Protein AF-A0A7C8AKF5-F1 (afdb_monomer_lite)

Foldseek 3Di:
DDDDDDDDDDDDPPPPPPPDAVLNLLLFLVLLLLVLLVQLVDDHDPVVLVVNLQSLVLSLLVLLLQAQADKDKDFCQVLQVVLCPVVVVQEAEAEDGADIAIFRSSNLSSLVVLLQVQQCVPDVFGKYWYWDADPNWTKIKIATDPPAASDAFRDDASGDTHGQVNSQLSLCRGLVGWGWDDDDSIIMTTSDHDHDHDHHHPPSVLLSVLSVQLSVCVPPPSVSSSVSSVSSVVVSVVVFDAWDFDDLVVLLVVLCVVCVVLCVVLQEAEAEAEDPDDAGATFRSSLSSSLSNLLSVQLSQWAGRNWYKYWYWDADPVQQKIKIKIKTFYPFTDDGDCSSVSSNCCRQCVRQVKDWDWDDDGGMIIIIIIGHRPLLVVLCVLAPLCVLADSVLSVLSSCVSVVNDPDDNVVSLLVSQLRLLCVQFVVLLLDPLNLVVLVVFDLDCPPQDLADSVLLCVQSVCSVVSNHDSVCSQLNNVLSQLLRQQPDLSSCVSRQNNQQHSVLSSVLSNQSSDVVHVRSSNSNSSSSSSVPPPVVVVVVD

pLDDT: mean 88.38, std 13.84, range [26.94, 98.38]

Radius of gyration: 32.88 Å; chains: 1; bounding box: 74×55×98 Å

Sequence (541 aa):
MVRDLLAIGNGRLVSYTRAMEVTDLCEAVEPVLAYAREALQGDWDPGSLSSLGDALCACRDYLSLYGAPRYVQYDPRAVLTAALEGYADDVMVDAEPVRDCVGDVAQVCACLRLVIRTAMRGSGSGVIVEIFEEGEVPCVAMSGDGPAEIRGDVSLEGLPEVSPDELGARWTLATRGGRVDTAGSGLVFRLKGVRMAPLAVPGIEPLLGRVSEGCERLRSEPDKALVAIEAALDIVDGQSRGKEPGDLNVLWAEAAATSAKDLARKSIRLDSLCVSELPPIEMHRDQIGAFFKGIFRYATQVLPAGGAVTVLIGFDRSRYAVEIDAGLAGSVCAGAGPFCPASFRRCIIERHDGSLEVTTGPERVSIAARLPDKVGRRVDAWIPGFGRFSMRSQRVLRLLERGEGALPAEQLLGDVLEEELERWLLPRLSRAAAVNVAHELVCDAQGLSGGSPARSAKALGQIKRGKARKGIVKPPYAADILWAYRRDERCRKAIGAERLDREAVEALCGHLLAAPPRCVESLRLIARAIEGLETSAQDAG

Secondary structure (DSSP, 8-state):
---------SS-------PPPHHHHHHHHHHHHHHHHHHHHS---HHHHHHHHHHHHHHHHHHHTTSPP--EEE-HHHHHHHHHGGGTTTEEEEE-----EEE-HHHHHHHHHHHHHHHHHHHSS-EEEEEEEETTEEEEEEEESSS----S-B--TTS--B-HHHHHHHHHHHTTS-EEEEETTEEEEES---PPPPPP-TT-HHHHHHHHHHHHHTTT-HHHHHHHHHHHHHHHHHTSPPPEEE-HHHHHHHHHHHHHHHHHHTT-EEEEEE-S-PPPEEE-HHHHHHHHHHHHHHHHHHPPTT-EEEEEEEEETTTTEEEEEEEEE-SS-----SHHHHHHHIIIIIIT--EEEEEE-SSEEEEEEEEE-HHHHHHHHHSTTGGGS-HHHHHHHHHHHHT--SS-HHHHHHHHHHHHHHHHHHHHHTSHHHHHHHHH-----TT-TT--HHHHHHHHHHHTTT---GGGSSHHHHHHHHHHTTSSHHHHHHTT-TTS-HHHHHHHHHHHHSSS--HHHHHHHHHHHHTTTTHHHHTT-

Structure (mmCIF, N/CA/C/O backbone):
data_AF-A0A7C8AKF5-F1
#
_entry.id   AF-A0A7C8AKF5-F1
#
loop_
_atom_site.group_PDB
_atom_site.id
_atom_site.type_symbol
_atom_site.label_atom_id
_atom_site.label_alt_id
_atom_site.label_comp_id
_atom_site.label_asym_id
_atom_site.label_entity_id
_atom_site.label_seq_id
_atom_site.pdbx_PDB_ins_code
_atom_site.Cartn_x
_atom_site.Cartn_y
_atom_site.Cartn_z
_atom_site.occupancy
_atom_site.B_iso_or_equiv
_atom_site.auth_seq_id
_atom_site.auth_comp_id
_atom_site.auth_asym_id
_atom_site.auth_atom_id
_atom_site.pdbx_PDB_model_num
ATOM 1 N N . MET A 1 1 ? 11.987 -17.871 6.237 1.00 34.34 1 MET A N 1
ATOM 2 C CA . MET A 1 1 ? 11.066 -19.019 6.083 1.00 34.34 1 MET A CA 1
ATOM 3 C C . MET A 1 1 ? 11.748 -20.243 6.684 1.00 34.34 1 MET A C 1
ATOM 5 O O . MET A 1 1 ? 12.846 -20.552 6.248 1.00 34.34 1 MET A O 1
ATOM 9 N N . VAL A 1 2 ? 11.129 -20.881 7.684 1.00 32.25 2 VAL A N 1
ATOM 10 C CA . VAL A 1 2 ? 11.647 -21.982 8.536 1.00 32.25 2 VAL A CA 1
ATOM 11 C C . VAL A 1 2 ? 12.515 -21.557 9.732 1.00 32.25 2 VAL A C 1
ATOM 13 O O . VAL A 1 2 ? 13.741 -21.580 9.687 1.00 32.25 2 VAL A O 1
ATOM 16 N N . ARG A 1 3 ? 11.841 -21.253 10.842 1.00 26.94 3 ARG A N 1
ATOM 17 C CA . ARG A 1 3 ? 12.199 -21.682 12.203 1.00 26.94 3 ARG A CA 1
ATOM 18 C C . ARG A 1 3 ? 10.966 -21.442 13.063 1.00 26.94 3 ARG A C 1
ATOM 20 O O . ARG A 1 3 ? 10.705 -20.299 13.377 1.00 26.94 3 ARG A O 1
ATOM 27 N N . ASP A 1 4 ? 10.201 -22.504 13.292 1.00 31.06 4 ASP A N 1
ATOM 28 C CA . ASP A 1 4 ? 9.321 -22.697 14.452 1.00 31.06 4 ASP A CA 1
ATOM 29 C C . ASP A 1 4 ? 8.793 -24.133 14.385 1.00 31.06 4 ASP A C 1
ATOM 31 O O . ASP A 1 4 ? 7.780 -24.440 13.763 1.00 31.06 4 ASP A O 1
ATOM 35 N N . LEU A 1 5 ? 9.570 -25.050 14.958 1.00 33.31 5 LEU A N 1
ATOM 36 C CA . LEU A 1 5 ? 9.155 -26.414 15.260 1.00 33.31 5 LEU A CA 1
ATOM 37 C C . LEU A 1 5 ? 9.918 -26.868 16.509 1.00 33.31 5 LEU A C 1
ATOM 39 O O . LEU A 1 5 ? 11.132 -26.678 16.581 1.00 33.31 5 LEU A O 1
ATOM 43 N N . LEU A 1 6 ? 9.177 -27.540 17.403 1.00 34.88 6 LEU A N 1
ATOM 44 C CA . LEU A 1 6 ? 9.525 -28.132 18.712 1.00 34.88 6 LEU A CA 1
ATOM 45 C C . LEU A 1 6 ? 9.267 -27.171 19.896 1.00 34.88 6 LEU A C 1
ATOM 47 O O . LEU A 1 6 ? 9.891 -26.128 19.998 1.00 34.88 6 LEU A O 1
ATOM 51 N N . ALA A 1 7 ? 8.334 -27.451 20.814 1.00 29.77 7 ALA A N 1
ATOM 52 C CA . ALA A 1 7 ? 8.197 -28.709 21.549 1.00 29.77 7 ALA A CA 1
ATOM 53 C C . ALA A 1 7 ? 6.754 -29.251 21.650 1.00 29.77 7 ALA A C 1
ATOM 55 O O . ALA A 1 7 ? 5.813 -28.543 21.998 1.00 29.77 7 ALA A O 1
ATOM 56 N N . ILE A 1 8 ? 6.621 -30.559 21.407 1.00 41.50 8 ILE A N 1
ATOM 57 C CA . ILE A 1 8 ? 5.440 -31.369 21.714 1.00 41.50 8 ILE A CA 1
ATOM 58 C C . ILE A 1 8 ? 5.648 -31.954 23.114 1.00 41.50 8 ILE A C 1
ATOM 60 O O . ILE A 1 8 ? 6.532 -32.781 23.322 1.00 41.50 8 ILE A O 1
ATOM 64 N N . GLY A 1 9 ? 4.823 -31.522 24.064 1.00 31.19 9 GLY A N 1
ATOM 65 C CA . GLY A 1 9 ? 4.720 -32.089 25.404 1.00 31.19 9 GLY A CA 1
ATOM 66 C C . GLY A 1 9 ? 3.442 -31.582 26.066 1.00 31.19 9 GLY A C 1
ATOM 67 O O . GLY A 1 9 ? 3.377 -30.423 26.450 1.00 31.19 9 GLY A O 1
ATOM 68 N N . ASN A 1 10 ? 2.439 -32.458 26.175 1.00 32.59 10 ASN A N 1
ATOM 69 C CA . ASN A 1 10 ? 1.109 -32.246 26.772 1.00 32.59 10 ASN A CA 1
ATOM 70 C C . ASN A 1 10 ? 0.094 -31.425 25.955 1.00 32.59 10 ASN A C 1
ATOM 72 O O . ASN A 1 10 ? -0.313 -30.345 26.366 1.00 32.59 10 ASN A O 1
ATOM 76 N N . GLY A 1 11 ? -0.399 -31.994 24.848 1.00 32.84 11 GLY A N 1
ATOM 77 C CA . GLY A 1 11 ? -1.832 -31.983 24.485 1.00 32.84 11 GLY A CA 1
ATOM 78 C C . GLY A 1 11 ? -2.592 -30.654 24.327 1.00 32.84 11 GLY A C 1
ATOM 79 O O . GLY A 1 11 ? -3.803 -30.688 24.133 1.00 32.84 11 GLY A O 1
ATOM 80 N N . ARG A 1 12 ? -1.936 -29.496 24.375 1.00 35.62 12 ARG A N 1
ATOM 81 C CA . ARG A 1 12 ? -2.494 -28.200 23.987 1.00 35.62 12 ARG A CA 1
ATOM 82 C C . ARG A 1 12 ? -1.592 -27.622 22.913 1.00 35.62 12 ARG A C 1
ATOM 84 O O . ARG A 1 12 ? -0.448 -27.273 23.186 1.00 35.62 12 ARG A O 1
ATOM 91 N N . LEU A 1 13 ? -2.114 -27.537 21.692 1.00 30.97 13 LEU A N 1
ATOM 92 C CA . LEU A 1 13 ? -1.587 -26.633 20.678 1.00 30.97 13 LEU A CA 1
ATOM 93 C C . LEU A 1 13 ? -1.658 -25.225 21.272 1.00 30.97 13 LEU A C 1
ATOM 95 O O . LEU A 1 13 ? -2.702 -24.580 21.241 1.00 30.97 13 LE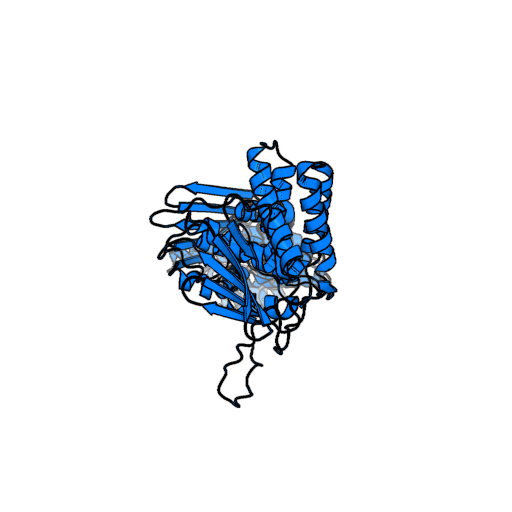U A O 1
ATOM 99 N N . VAL A 1 14 ? -0.559 -24.764 21.864 1.00 33.53 14 VAL A N 1
ATOM 100 C CA . VAL A 1 14 ? -0.343 -23.336 22.050 1.00 33.53 14 VAL A CA 1
ATOM 101 C C . VAL A 1 14 ? -0.099 -22.821 20.641 1.00 33.53 14 VAL A C 1
ATOM 103 O O . VAL A 1 14 ? 1.008 -22.913 20.115 1.00 33.53 14 VAL A O 1
ATOM 106 N N . SER A 1 15 ? -1.174 -22.393 19.980 1.00 39.22 15 SER A N 1
ATOM 107 C CA . SER A 1 15 ? -1.059 -21.516 18.825 1.00 39.22 15 SER A CA 1
ATOM 108 C C . SER A 1 15 ? -0.257 -20.318 19.311 1.00 39.22 15 SER A C 1
ATOM 110 O O . SER A 1 15 ? -0.772 -19.500 20.069 1.00 39.22 15 SER A O 1
ATOM 112 N N . TYR A 1 16 ? 1.023 -20.254 18.951 1.00 37.59 16 TYR A N 1
ATOM 113 C CA . TYR A 1 16 ? 1.804 -19.039 19.099 1.00 37.59 16 TYR A CA 1
ATOM 114 C C . TYR A 1 16 ? 1.228 -18.049 18.093 1.00 37.59 16 TYR A C 1
ATOM 116 O O . TYR A 1 16 ? 1.665 -17.962 16.947 1.00 37.59 16 TYR A O 1
ATOM 124 N N . THR A 1 17 ? 0.165 -17.360 18.501 1.00 54.53 17 THR A N 1
ATOM 125 C CA . THR A 1 17 ? -0.326 -16.180 17.807 1.00 54.53 17 THR A CA 1
ATOM 126 C C . THR A 1 17 ? 0.865 -15.237 17.731 1.00 54.53 17 THR A C 1
ATOM 128 O O . THR A 1 17 ? 1.471 -14.928 18.761 1.00 54.53 17 THR A O 1
ATOM 131 N N . ARG A 1 18 ? 1.267 -14.868 16.510 1.00 64.44 18 ARG A N 1
ATOM 132 C CA . ARG A 1 18 ? 2.338 -13.896 16.274 1.00 64.44 18 ARG A CA 1
ATOM 133 C C . ARG A 1 18 ? 2.121 -12.719 17.226 1.00 64.44 18 ARG A C 1
ATOM 135 O O . ARG A 1 18 ? 1.012 -12.192 17.287 1.00 64.44 18 ARG A O 1
ATOM 142 N N . ALA A 1 19 ? 3.149 -12.361 17.996 1.00 75.69 19 ALA A N 1
ATOM 143 C CA . ALA A 1 19 ? 3.063 -11.209 18.881 1.00 75.69 19 ALA A CA 1
ATOM 144 C C . ALA A 1 19 ? 2.736 -9.983 18.027 1.00 75.69 19 ALA A C 1
ATOM 146 O O . ALA A 1 19 ? 3.431 -9.721 17.047 1.00 75.69 19 ALA A O 1
ATOM 147 N N . MET A 1 20 ? 1.650 -9.297 18.366 1.00 85.00 20 MET A N 1
ATOM 148 C CA . MET A 1 20 ? 1.238 -8.115 17.630 1.00 85.00 20 MET A CA 1
ATOM 149 C C . MET A 1 20 ? 2.228 -6.980 17.878 1.00 85.00 20 MET A C 1
ATOM 151 O O . MET A 1 20 ? 2.618 -6.730 19.022 1.00 85.00 20 MET A O 1
ATOM 155 N N . GLU A 1 21 ? 2.634 -6.309 16.809 1.00 90.25 21 GLU A N 1
ATOM 156 C CA . GLU A 1 21 ? 3.582 -5.201 16.853 1.00 90.25 21 GLU A CA 1
ATOM 157 C C . GLU A 1 21 ? 2.852 -3.851 16.777 1.00 90.25 21 GLU A C 1
ATOM 159 O O . GLU A 1 21 ? 1.685 -3.766 16.390 1.00 90.25 21 GLU A O 1
ATOM 164 N N . VAL A 1 22 ? 3.544 -2.760 17.129 1.00 90.81 22 VAL A N 1
ATOM 165 C CA . VAL A 1 22 ? 2.989 -1.395 17.014 1.00 90.81 22 VAL A CA 1
ATOM 166 C C . VAL A 1 22 ? 2.546 -1.099 15.583 1.00 90.81 22 VAL A C 1
ATOM 168 O O . VAL A 1 22 ? 1.508 -0.478 15.384 1.00 90.81 22 VAL A O 1
ATOM 171 N N . THR A 1 23 ? 3.288 -1.577 14.583 1.00 90.38 23 THR A N 1
ATOM 172 C CA . THR A 1 23 ? 2.948 -1.389 13.168 1.00 90.38 23 THR A CA 1
ATOM 173 C C . THR A 1 23 ? 1.604 -2.023 12.808 1.00 90.38 23 THR A C 1
ATOM 175 O O . THR A 1 23 ? 0.825 -1.400 12.090 1.00 90.38 23 THR A O 1
ATOM 178 N N . ASP A 1 24 ? 1.294 -3.205 13.354 1.00 90.31 24 ASP A N 1
ATOM 179 C CA . ASP A 1 24 ? 0.008 -3.877 13.124 1.00 90.31 24 ASP A CA 1
ATOM 180 C C . ASP A 1 24 ? -1.149 -3.053 13.722 1.00 90.31 24 ASP A C 1
ATOM 182 O O . ASP A 1 24 ? -2.201 -2.888 13.105 1.00 90.31 24 ASP A O 1
ATOM 186 N N . LEU A 1 25 ? -0.937 -2.473 14.910 1.00 92.38 25 LEU A N 1
ATOM 187 C CA . LEU A 1 25 ? -1.903 -1.578 15.552 1.00 92.38 25 LEU A CA 1
ATOM 188 C C . LEU A 1 25 ? -2.099 -0.277 14.780 1.00 92.38 25 LEU A C 1
ATOM 190 O O . LEU A 1 25 ? -3.233 0.167 14.615 1.00 92.38 25 LEU A O 1
ATOM 194 N N . CYS A 1 26 ? -1.014 0.321 14.294 1.00 93.88 26 CYS A N 1
ATOM 195 C CA . CYS A 1 26 ? -1.060 1.514 13.461 1.00 93.88 26 CYS A CA 1
ATOM 196 C C . CYS A 1 26 ? -1.857 1.255 12.172 1.00 93.88 26 CYS A C 1
ATOM 198 O O . CYS A 1 26 ? -2.768 2.024 11.875 1.00 93.88 26 CYS A O 1
ATOM 200 N N . GLU A 1 27 ? -1.595 0.153 11.454 1.00 91.69 27 GLU A N 1
ATOM 201 C CA . GLU A 1 27 ? -2.390 -0.260 10.281 1.00 91.69 27 GLU A CA 1
ATOM 202 C C . GLU A 1 27 ? -3.874 -0.484 10.631 1.00 91.69 27 GLU A C 1
ATOM 204 O O . GLU A 1 27 ? -4.765 -0.156 9.839 1.00 91.69 27 GLU A O 1
ATOM 209 N N . ALA A 1 28 ? -4.156 -1.045 11.811 1.00 91.69 28 ALA A N 1
ATOM 210 C CA . ALA A 1 28 ? -5.516 -1.327 12.255 1.00 91.69 28 ALA A CA 1
ATOM 211 C C . ALA A 1 28 ? -6.349 -0.053 12.455 1.00 91.69 28 ALA A C 1
ATOM 213 O O . ALA A 1 28 ? -7.505 -0.021 12.031 1.00 91.69 28 ALA A O 1
ATOM 214 N N . VAL A 1 29 ? -5.773 0.980 13.080 1.00 95.25 29 VAL A N 1
ATOM 215 C CA . VAL A 1 29 ? -6.502 2.199 13.474 1.00 95.25 29 VAL A CA 1
ATOM 216 C C . VAL A 1 29 ? -6.453 3.329 12.451 1.00 95.25 29 VAL A C 1
ATOM 218 O O . VAL A 1 29 ? -7.313 4.211 12.485 1.00 95.25 29 VAL A O 1
ATOM 221 N N . GLU A 1 30 ? -5.486 3.305 11.529 1.00 95.94 30 GLU A N 1
ATOM 222 C CA . GLU A 1 30 ? -5.306 4.337 10.500 1.00 95.94 30 GLU A CA 1
ATOM 223 C C . GLU A 1 30 ? -6.599 4.723 9.757 1.00 95.94 30 GLU A C 1
ATOM 225 O O . GLU A 1 30 ? -6.840 5.922 9.636 1.00 95.94 30 GLU A O 1
ATOM 230 N N . PRO A 1 31 ? -7.492 3.797 9.353 1.00 95.31 31 PRO A N 1
ATOM 231 C CA . PRO A 1 31 ? -8.700 4.164 8.611 1.00 95.31 31 PRO A CA 1
ATOM 232 C C . PRO A 1 31 ? -9.680 5.015 9.406 1.00 95.31 31 PRO A C 1
ATOM 234 O O . PRO A 1 31 ? -10.329 5.900 8.850 1.00 95.31 31 PRO A O 1
ATOM 237 N N . VAL A 1 32 ? -9.797 4.750 10.710 1.00 95.38 32 VAL A N 1
ATOM 238 C CA . VAL A 1 32 ? -10.655 5.542 11.595 1.00 95.38 32 VAL A CA 1
ATOM 239 C C . VAL A 1 32 ? -10.069 6.941 11.759 1.00 95.38 32 VAL A C 1
ATOM 241 O O . VAL A 1 32 ? -10.806 7.920 11.697 1.00 95.38 32 VAL A O 1
ATOM 244 N N . LEU A 1 33 ? -8.746 7.048 11.904 1.00 97.00 33 LEU A N 1
ATOM 245 C CA . LEU A 1 33 ? -8.055 8.334 12.014 1.00 97.00 33 LEU A CA 1
ATOM 246 C C . LEU A 1 33 ? -8.103 9.134 10.705 1.00 97.00 33 LEU A C 1
ATOM 248 O O . LEU A 1 33 ? -8.334 10.340 10.738 1.00 97.00 33 LEU A O 1
ATOM 252 N N . ALA A 1 34 ? -7.942 8.474 9.556 1.00 96.06 34 ALA A N 1
ATOM 253 C CA . ALA A 1 34 ? -8.060 9.092 8.239 1.00 96.06 34 ALA A CA 1
ATOM 254 C C . ALA A 1 34 ? -9.470 9.656 8.028 1.00 96.06 34 ALA A C 1
ATOM 256 O O . ALA A 1 34 ? -9.620 10.818 7.653 1.00 96.06 34 ALA A O 1
ATOM 257 N N . TYR A 1 35 ? -10.501 8.870 8.353 1.00 94.81 35 TYR A N 1
ATOM 258 C CA . TYR A 1 35 ? -11.885 9.335 8.306 1.00 94.81 35 TYR A CA 1
ATOM 259 C C . TYR A 1 35 ? -12.141 10.496 9.271 1.00 94.81 35 TYR A C 1
ATOM 261 O O . TYR A 1 35 ? -12.754 11.484 8.879 1.00 94.81 35 TYR A O 1
ATOM 269 N N . ALA A 1 36 ? -11.636 10.413 10.504 1.00 94.94 36 ALA A N 1
ATOM 270 C CA . ALA A 1 36 ? -11.769 11.484 11.483 1.00 94.94 36 ALA A CA 1
ATOM 271 C C . ALA A 1 36 ? -11.170 12.801 10.991 1.00 94.94 36 ALA A C 1
ATOM 273 O O . ALA A 1 36 ? -11.790 13.853 11.135 1.00 94.94 36 ALA A O 1
ATOM 274 N N . ARG A 1 37 ? -9.989 12.737 10.370 1.00 95.50 37 ARG A N 1
ATOM 275 C CA . ARG A 1 37 ? -9.334 13.909 9.793 1.00 95.50 37 ARG A CA 1
ATOM 276 C C . ARG A 1 37 ? -10.154 14.496 8.644 1.00 95.50 37 ARG A C 1
ATOM 278 O O . ARG A 1 37 ? -10.402 15.695 8.646 1.00 95.50 37 ARG A O 1
ATOM 285 N N . GLU A 1 38 ? -10.601 13.668 7.697 1.00 93.00 38 GLU A N 1
ATOM 286 C CA . GLU A 1 38 ? -11.438 14.122 6.575 1.00 93.00 38 GLU A CA 1
ATOM 287 C C . GLU A 1 38 ? -12.745 14.766 7.058 1.00 93.00 38 GLU A C 1
ATOM 289 O O . GLU A 1 38 ? -13.122 15.834 6.580 1.00 93.00 38 GLU A O 1
ATOM 294 N N . ALA A 1 39 ? -13.415 14.145 8.031 1.00 91.75 39 ALA A N 1
ATOM 295 C CA . ALA A 1 39 ? -14.671 14.636 8.584 1.00 91.75 39 ALA A CA 1
ATOM 296 C C . ALA A 1 39 ? -14.510 15.970 9.332 1.00 91.75 39 ALA A C 1
ATOM 298 O O . ALA A 1 39 ? -15.403 16.808 9.265 1.00 91.75 39 ALA A O 1
ATOM 299 N N . LEU A 1 40 ? -13.381 16.180 10.016 1.00 91.62 40 LEU A N 1
ATOM 300 C CA . LEU A 1 40 ? -13.075 17.434 10.716 1.00 91.62 40 LEU A CA 1
ATOM 301 C C . LEU A 1 40 ? -12.559 18.547 9.792 1.00 91.62 40 LEU A C 1
ATOM 303 O O . LEU A 1 40 ? -12.630 19.714 10.161 1.00 91.62 40 LEU A O 1
ATOM 307 N N . GLN A 1 41 ? -12.031 18.208 8.613 1.00 91.19 41 GLN A N 1
ATOM 308 C CA . GLN A 1 41 ? -11.586 19.182 7.608 1.00 91.19 41 GLN A CA 1
ATOM 309 C C . GLN A 1 41 ? -12.724 19.664 6.689 1.00 91.19 41 GLN A C 1
ATOM 311 O O . GLN A 1 41 ? -12.583 20.704 6.047 1.00 91.19 41 GLN A O 1
ATOM 316 N N . GLY A 1 42 ? -13.817 18.902 6.583 1.00 85.06 42 GLY A N 1
ATOM 317 C CA . GLY A 1 42 ? -14.972 19.222 5.741 1.00 85.06 42 GLY A CA 1
ATOM 318 C C . GLY A 1 42 ? -16.091 19.986 6.458 1.00 85.06 42 GLY A C 1
ATOM 319 O O . GLY A 1 42 ? -16.051 20.215 7.664 1.00 85.06 42 GLY A O 1
ATOM 320 N N . ASP A 1 43 ? -17.136 20.336 5.701 1.00 72.25 43 ASP A N 1
ATOM 321 C CA . ASP A 1 43 ? -18.387 20.852 6.263 1.00 72.25 43 ASP A CA 1
ATOM 322 C C . ASP A 1 43 ? -19.141 19.711 6.963 1.00 72.25 43 ASP A C 1
ATOM 324 O O . ASP A 1 43 ? -19.668 18.794 6.330 1.00 72.25 43 ASP A O 1
ATOM 328 N N . TRP A 1 44 ? -19.164 19.753 8.289 1.00 69.81 44 TRP A N 1
ATOM 329 C CA . TRP A 1 44 ? -19.758 18.724 9.136 1.00 69.81 44 TRP A CA 1
ATOM 330 C C . TRP A 1 44 ? -21.256 18.930 9.426 1.00 69.81 44 TRP A C 1
ATOM 332 O O . TRP A 1 44 ? -21.725 20.033 9.707 1.00 69.81 44 TRP A O 1
ATOM 342 N N . ASP A 1 45 ? -22.008 17.828 9.423 1.00 70.44 45 ASP A N 1
ATOM 343 C CA . ASP A 1 45 ? -23.364 17.746 9.977 1.00 70.44 45 ASP A CA 1
ATOM 344 C C . ASP A 1 45 ? -23.294 17.223 11.428 1.00 70.44 45 ASP A C 1
ATOM 346 O O . ASP A 1 45 ? -22.596 16.232 11.675 1.00 70.44 45 ASP A O 1
ATOM 350 N N . PRO A 1 46 ? -24.014 17.821 12.398 1.00 65.62 46 PRO A N 1
ATOM 351 C CA . PRO A 1 46 ? -24.099 17.315 13.769 1.00 65.62 46 PRO A CA 1
ATOM 352 C C . PRO A 1 46 ? -24.382 15.809 13.905 1.00 65.62 46 PRO A C 1
ATOM 354 O O . PRO A 1 46 ? -23.846 15.177 14.816 1.00 65.62 46 PRO A O 1
ATOM 357 N N . GLY A 1 47 ? -25.161 15.203 12.999 1.00 68.06 47 GLY A N 1
ATOM 358 C CA . GLY A 1 47 ? -25.392 13.750 12.992 1.00 68.06 47 GLY A CA 1
ATOM 359 C C . GLY A 1 47 ? -24.126 12.932 12.697 1.00 68.06 47 GLY A C 1
ATOM 360 O O . GLY A 1 47 ? -23.893 11.885 13.303 1.00 68.06 47 GLY A O 1
ATOM 361 N N . SER A 1 48 ? -23.252 13.454 11.833 1.00 74.88 48 SER A N 1
ATOM 362 C CA . SER A 1 48 ? -21.972 12.828 11.475 1.00 74.88 48 SER A CA 1
ATOM 363 C C . SER A 1 48 ? -20.960 12.876 12.623 1.00 74.88 48 SER A C 1
ATOM 365 O O . SER A 1 48 ? -20.135 11.973 12.761 1.00 74.88 48 SER A O 1
ATOM 367 N N . LEU A 1 49 ? -21.053 13.883 13.500 1.00 78.94 49 LEU A N 1
ATOM 368 C CA . LEU A 1 49 ? -20.181 13.999 14.670 1.00 78.94 49 LEU A CA 1
ATOM 369 C C . LEU A 1 49 ? -20.420 12.917 15.718 1.00 78.94 49 LEU A C 1
ATOM 371 O O . LEU A 1 49 ? -19.468 12.500 16.379 1.00 78.94 49 LEU A O 1
ATOM 375 N N . SER A 1 50 ? -21.666 12.462 15.884 1.00 81.44 50 SER A N 1
ATOM 376 C CA . SER A 1 50 ? -21.954 11.380 16.830 1.00 81.44 50 SER A CA 1
ATOM 377 C C . SER A 1 50 ? -21.297 10.082 16.369 1.00 81.44 50 SER A C 1
ATOM 379 O O . SER A 1 50 ? -20.517 9.497 17.115 1.00 81.44 50 SER A O 1
ATOM 381 N N . SER A 1 51 ? -21.525 9.702 15.106 1.00 83.56 51 SER A N 1
ATOM 382 C CA . SER A 1 51 ? -20.923 8.502 14.507 1.00 83.56 51 SER A CA 1
ATOM 383 C C . SER A 1 51 ? -19.391 8.559 14.527 1.00 83.56 51 SER A C 1
ATOM 385 O O . SER A 1 51 ? -18.731 7.581 14.884 1.00 83.56 51 SER A O 1
ATOM 387 N N . LEU A 1 52 ? -18.810 9.726 14.229 1.00 88.75 52 LEU A N 1
ATOM 388 C CA . LEU A 1 52 ? -17.370 9.935 14.332 1.00 88.75 52 LEU A CA 1
ATOM 389 C C . LEU A 1 52 ? -16.853 9.768 15.771 1.00 88.75 52 LEU A C 1
ATOM 391 O O . LEU A 1 52 ? -15.826 9.122 15.991 1.00 88.75 52 LEU A O 1
ATOM 395 N N . GLY A 1 53 ? -17.558 10.335 16.751 1.00 90.38 53 GLY A N 1
ATOM 396 C CA . GLY A 1 53 ? -17.217 10.203 18.166 1.00 90.38 53 GLY A CA 1
ATOM 397 C C . GLY A 1 53 ? -17.214 8.752 18.629 1.00 90.38 53 GLY A C 1
ATOM 398 O O . GLY A 1 53 ? -16.279 8.336 19.317 1.00 90.38 53 GLY A O 1
ATOM 399 N N . ASP A 1 54 ? -18.199 7.972 18.193 1.00 87.69 54 ASP A N 1
ATOM 400 C CA . ASP A 1 54 ? -18.300 6.548 18.507 1.00 87.69 54 ASP A CA 1
ATOM 401 C C . ASP A 1 54 ? -17.149 5.751 17.884 1.00 87.69 54 ASP A C 1
ATOM 403 O O . ASP A 1 54 ? -16.516 4.944 18.572 1.00 87.69 54 ASP A O 1
ATOM 407 N N . ALA A 1 55 ? -16.809 6.024 16.619 1.00 90.00 55 ALA A N 1
ATOM 408 C CA . ALA A 1 55 ? -15.685 5.386 15.935 1.00 90.00 55 ALA A CA 1
ATOM 409 C C . ALA A 1 55 ? -14.334 5.723 16.592 1.00 90.00 55 ALA A C 1
ATOM 411 O O . ALA A 1 55 ? -13.510 4.834 16.820 1.00 90.00 55 ALA A O 1
ATOM 412 N N . LEU A 1 56 ? -14.104 6.985 16.969 1.00 93.19 56 LEU A N 1
ATOM 413 C CA . LEU A 1 56 ? -12.888 7.385 17.681 1.00 93.19 56 LEU A CA 1
ATOM 414 C C . LEU A 1 56 ? -12.821 6.775 19.087 1.00 93.19 56 LEU A C 1
ATOM 416 O O . LEU A 1 56 ? -11.759 6.306 19.499 1.00 93.19 56 LEU A O 1
ATOM 420 N N . CYS A 1 57 ? -13.942 6.702 19.809 1.00 91.94 57 CYS A N 1
ATOM 421 C CA . CYS A 1 57 ? -13.981 6.044 21.116 1.00 91.94 57 CYS A CA 1
ATOM 422 C C . CYS A 1 57 ? -13.712 4.540 20.993 1.00 91.94 57 CYS A C 1
ATOM 424 O O . CYS A 1 57 ? -13.015 3.971 21.833 1.00 91.94 57 CYS A O 1
ATOM 426 N N . ALA A 1 58 ? -14.221 3.903 19.938 1.00 90.88 58 ALA A N 1
ATOM 427 C CA . ALA A 1 58 ? -13.918 2.521 19.591 1.00 90.88 58 ALA A CA 1
ATOM 428 C C . ALA A 1 58 ? -12.424 2.327 19.285 1.00 90.88 58 ALA A C 1
ATOM 430 O O . ALA A 1 58 ? -11.816 1.395 19.803 1.00 90.88 58 ALA A O 1
ATOM 431 N N . CYS A 1 59 ? -11.811 3.247 18.537 1.00 94.50 59 CYS A N 1
ATOM 432 C CA . CYS A 1 59 ? -10.371 3.270 18.267 1.00 94.50 59 CYS A CA 1
ATOM 433 C C . CYS A 1 59 ? -9.536 3.412 19.551 1.00 94.50 59 CYS A C 1
ATOM 435 O O . CYS A 1 59 ? -8.610 2.633 19.783 1.00 94.50 59 CYS A O 1
ATOM 437 N N . ARG A 1 60 ? -9.903 4.345 20.437 1.00 95.31 60 ARG A N 1
ATOM 438 C CA . ARG A 1 60 ? -9.262 4.522 21.749 1.00 95.31 60 ARG A CA 1
ATOM 439 C C . ARG A 1 60 ? -9.364 3.260 22.602 1.00 95.31 60 ARG A C 1
ATOM 441 O O . ARG A 1 60 ? -8.374 2.833 23.196 1.00 95.31 60 ARG A O 1
ATOM 448 N N . ASP A 1 61 ? -10.560 2.680 22.685 1.00 93.19 61 ASP A N 1
ATOM 449 C CA . ASP A 1 61 ? -10.805 1.478 23.478 1.00 93.19 61 ASP A CA 1
ATOM 450 C C . ASP A 1 61 ? -10.001 0.295 22.913 1.00 93.19 61 ASP A C 1
ATOM 452 O O . ASP A 1 61 ? -9.347 -0.403 23.682 1.00 93.19 61 ASP A O 1
ATOM 456 N N . TYR A 1 62 ? -9.949 0.142 21.584 1.00 93.81 62 TYR A N 1
ATOM 457 C CA . TYR A 1 62 ? -9.124 -0.860 20.907 1.00 93.81 62 TYR A CA 1
ATOM 458 C C . TYR A 1 62 ? -7.639 -0.701 21.243 1.00 93.81 62 TYR A C 1
ATOM 460 O O . TYR A 1 62 ? -7.028 -1.653 21.713 1.00 93.81 62 TYR A O 1
ATOM 468 N N . LEU A 1 63 ? -7.060 0.497 21.094 1.00 94.69 63 LEU A N 1
ATOM 469 C CA . LEU A 1 63 ? -5.656 0.755 21.449 1.00 94.69 63 LEU A CA 1
ATOM 470 C C . LEU A 1 63 ? -5.375 0.476 22.930 1.00 94.69 63 LEU A C 1
ATOM 472 O O . LEU A 1 63 ? -4.340 -0.097 23.267 1.00 94.69 63 LEU A O 1
ATOM 476 N N . SER A 1 64 ? -6.312 0.830 23.812 1.00 94.31 64 SER A N 1
ATOM 477 C CA . SER A 1 64 ? -6.170 0.620 25.256 1.00 94.31 64 SER A CA 1
ATOM 478 C C . SER A 1 64 ? -5.952 -0.852 25.606 1.00 94.31 64 SER A C 1
ATOM 480 O O . SER A 1 64 ? -5.142 -1.131 26.488 1.00 94.31 64 SER A O 1
ATOM 482 N N . LEU A 1 65 ? -6.585 -1.789 24.885 1.00 93.19 65 LEU A N 1
ATOM 483 C CA . LEU A 1 65 ? -6.433 -3.236 25.106 1.00 93.19 65 LEU A CA 1
ATOM 484 C C . LEU A 1 65 ? -4.983 -3.724 25.011 1.00 93.19 65 LEU A C 1
ATOM 486 O O . LEU A 1 65 ? -4.639 -4.763 25.576 1.00 93.19 65 LEU A O 1
ATOM 490 N N . TYR A 1 66 ? -4.142 -2.999 24.278 1.00 94.12 66 TYR A N 1
ATOM 491 C CA . TYR A 1 66 ? -2.777 -3.405 23.966 1.00 94.12 66 TYR A CA 1
ATOM 492 C C . TYR A 1 66 ? -1.719 -2.621 24.745 1.00 94.12 66 TYR A C 1
ATOM 494 O O . TYR A 1 66 ? -0.535 -2.938 24.635 1.00 94.12 66 TYR A O 1
ATOM 502 N N . GLY A 1 67 ? -2.129 -1.624 25.533 1.00 92.94 67 GLY A N 1
ATOM 503 C CA . GLY A 1 67 ? -1.224 -0.763 26.293 1.00 92.94 67 GLY A CA 1
ATOM 504 C C . GLY A 1 67 ? -0.668 -1.418 27.549 1.00 92.94 67 GLY A C 1
ATOM 505 O O . GLY A 1 67 ? -1.165 -2.450 28.012 1.00 92.94 67 GLY A O 1
ATOM 506 N N . ALA A 1 68 ? 0.366 -0.805 28.126 1.00 93.00 68 ALA A N 1
ATOM 507 C CA . ALA A 1 68 ? 0.869 -1.223 29.428 1.00 93.00 68 ALA A CA 1
ATOM 508 C C . ALA A 1 68 ? -0.199 -1.001 30.524 1.00 93.00 68 ALA A C 1
ATOM 510 O O . ALA A 1 68 ? -0.650 0.136 30.701 1.00 93.00 68 ALA A O 1
ATOM 511 N N . PRO A 1 69 ? -0.590 -2.045 31.281 1.00 93.69 69 PRO A N 1
ATOM 512 C CA . PRO A 1 69 ? -1.652 -1.925 32.271 1.00 93.69 69 PRO A CA 1
ATOM 513 C C . PRO A 1 69 ? -1.208 -1.108 33.491 1.00 93.69 69 PRO A C 1
ATOM 515 O O . PRO A 1 69 ? -0.087 -1.242 33.992 1.00 93.69 69 PRO A O 1
ATOM 518 N N . ARG A 1 70 ? -2.124 -0.302 34.024 1.00 94.69 70 ARG A N 1
ATOM 519 C CA . ARG A 1 70 ? -1.999 0.467 35.266 1.00 94.69 70 ARG A CA 1
ATOM 520 C C . ARG A 1 70 ? -2.883 -0.146 36.344 1.00 94.69 70 ARG A C 1
ATOM 522 O O . ARG A 1 70 ? -4.031 0.247 36.531 1.00 94.69 70 ARG A O 1
ATOM 529 N N . TYR A 1 71 ? -2.330 -1.119 37.060 1.00 95.69 71 TYR A N 1
ATOM 530 C CA . TYR A 1 71 ? -3.072 -1.836 38.091 1.00 95.69 71 TYR A CA 1
ATOM 531 C C . TYR A 1 71 ? -3.359 -0.968 39.315 1.00 95.69 71 TYR A C 1
ATOM 533 O O . TYR A 1 71 ? -2.441 -0.508 39.995 1.00 95.69 71 TYR A O 1
ATOM 541 N N . VAL A 1 72 ? -4.641 -0.827 39.630 1.00 97.06 72 VAL A N 1
ATOM 542 C CA . VAL A 1 72 ? -5.146 -0.180 40.841 1.00 97.06 72 VAL A CA 1
ATOM 543 C C . VAL A 1 72 ? -6.144 -1.102 41.532 1.00 97.06 72 VAL A C 1
ATOM 545 O O . VAL A 1 72 ? -6.697 -2.002 40.900 1.00 97.06 72 VAL A O 1
ATOM 548 N N . GLN A 1 73 ? -6.354 -0.901 42.831 1.00 97.19 73 GLN A N 1
ATOM 549 C CA . GLN A 1 73 ? -7.486 -1.508 43.527 1.00 97.19 73 GLN A CA 1
ATOM 550 C C . GLN A 1 73 ? -8.747 -0.698 43.212 1.00 97.19 73 GLN A C 1
ATOM 552 O O . GLN A 1 73 ? -8.700 0.533 43.250 1.00 97.19 73 GLN A O 1
ATOM 557 N N . TYR A 1 74 ? -9.847 -1.369 42.887 1.00 97.12 74 TYR A N 1
ATOM 558 C CA . TYR A 1 74 ? -11.117 -0.722 42.566 1.00 97.12 74 TYR A CA 1
ATOM 559 C C . TYR A 1 74 ? -12.313 -1.580 42.979 1.00 97.12 74 TYR A C 1
ATOM 561 O O . TYR A 1 74 ? -12.207 -2.806 43.043 1.00 97.12 74 TYR A O 1
ATOM 569 N N . ASP A 1 75 ? -13.444 -0.912 43.208 1.00 97.19 75 ASP A N 1
ATOM 570 C CA . ASP A 1 75 ? -14.765 -1.526 43.349 1.00 97.19 75 ASP A CA 1
ATOM 571 C C . ASP A 1 75 ? -15.340 -1.788 41.942 1.00 97.19 75 ASP A C 1
ATOM 573 O O . ASP A 1 75 ? -15.650 -0.826 41.222 1.00 97.19 75 ASP A O 1
ATOM 577 N N . PRO A 1 76 ? -15.476 -3.062 41.514 1.00 95.56 76 PRO A N 1
ATOM 578 C CA . PRO A 1 76 ? -16.021 -3.396 40.204 1.00 95.56 76 PRO A CA 1
ATOM 579 C C . PRO A 1 76 ? -17.424 -2.843 39.990 1.00 95.56 76 PRO A C 1
ATOM 581 O O . PRO A 1 76 ? -17.715 -2.344 38.908 1.00 95.56 76 PRO A O 1
ATOM 584 N N . ARG A 1 77 ? -18.287 -2.871 41.009 1.00 95.25 77 ARG A N 1
ATOM 585 C CA . ARG A 1 77 ? -19.663 -2.396 40.875 1.00 95.25 77 ARG A CA 1
ATOM 586 C C . ARG A 1 77 ? -19.683 -0.909 40.546 1.00 95.25 77 ARG A C 1
ATOM 588 O O . ARG A 1 77 ? -20.319 -0.517 39.568 1.00 95.25 77 ARG A O 1
ATOM 595 N N . ALA A 1 78 ? -18.984 -0.092 41.331 1.00 95.44 78 ALA A N 1
ATOM 596 C CA . ALA A 1 78 ? -18.956 1.355 41.128 1.00 95.44 78 ALA A CA 1
ATOM 597 C C . ALA A 1 78 ? -18.360 1.729 39.762 1.00 95.44 78 ALA A C 1
ATOM 599 O O . ALA A 1 78 ? -18.953 2.503 39.011 1.00 95.44 78 ALA A O 1
ATOM 600 N N . VAL A 1 79 ? -17.209 1.146 39.419 1.00 94.81 79 VAL A N 1
ATOM 601 C CA . VAL A 1 79 ? -16.490 1.452 38.175 1.00 94.81 79 VAL A CA 1
ATOM 602 C C . VAL A 1 79 ? -17.277 1.029 36.939 1.00 94.81 79 VAL A C 1
ATOM 604 O O . VAL A 1 79 ? -17.367 1.793 35.978 1.00 94.81 79 VAL A O 1
ATOM 607 N N . LEU A 1 80 ? -17.828 -0.185 36.945 1.00 92.69 80 LEU A N 1
ATOM 608 C CA . LEU A 1 80 ? -18.525 -0.726 35.786 1.00 92.69 80 LEU A CA 1
ATOM 609 C C . LEU A 1 80 ? -19.876 -0.052 35.588 1.00 92.69 80 LEU A C 1
ATOM 611 O O . LEU A 1 80 ? -20.190 0.306 34.461 1.00 92.69 80 LEU A O 1
ATOM 615 N N . THR A 1 81 ? -20.624 0.215 36.662 1.00 93.19 81 THR A N 1
ATOM 616 C CA . THR A 1 81 ? -21.883 0.969 36.554 1.00 93.19 81 THR A CA 1
ATOM 617 C C . THR A 1 81 ? -21.630 2.335 35.913 1.00 93.19 81 THR A C 1
ATOM 619 O O . THR A 1 81 ? -22.253 2.652 34.906 1.00 93.19 81 THR A O 1
ATOM 622 N N . ALA A 1 82 ? -20.633 3.087 36.401 1.00 93.19 82 ALA A N 1
ATOM 623 C CA . ALA A 1 82 ? -20.269 4.390 35.838 1.00 93.19 82 ALA A CA 1
ATOM 624 C C . ALA A 1 82 ? -19.814 4.304 34.368 1.00 93.19 82 ALA A C 1
ATOM 626 O O . ALA A 1 82 ? -20.156 5.150 33.545 1.00 93.19 82 ALA A O 1
ATOM 627 N N . ALA A 1 83 ? -19.056 3.265 34.001 1.00 89.81 83 ALA A N 1
ATOM 628 C CA . ALA A 1 83 ? -18.603 3.067 32.623 1.00 89.81 83 ALA A CA 1
ATOM 629 C C . ALA A 1 83 ? -19.737 2.715 31.643 1.00 89.81 83 ALA A C 1
ATOM 631 O O . ALA A 1 83 ? -19.548 2.864 30.430 1.00 89.81 83 ALA A O 1
ATOM 632 N N . LEU A 1 84 ? -20.873 2.237 32.160 1.00 88.69 84 LEU A N 1
ATOM 633 C CA . LEU A 1 84 ? -22.040 1.801 31.397 1.00 88.69 84 LEU A CA 1
ATOM 634 C C . LEU A 1 84 ? -23.184 2.823 31.381 1.00 88.69 84 LEU A C 1
ATOM 636 O O . LEU A 1 84 ? -24.104 2.659 30.588 1.00 88.69 84 LEU A O 1
ATOM 640 N N . GLU A 1 85 ? -23.102 3.908 32.160 1.00 87.94 85 GLU A N 1
ATOM 641 C CA . GLU A 1 85 ? -24.117 4.978 32.195 1.00 87.94 85 GLU A CA 1
ATOM 642 C C . GLU A 1 85 ? -24.449 5.536 30.802 1.00 87.94 85 GLU A C 1
ATOM 644 O O . GLU A 1 85 ? -25.603 5.830 30.506 1.00 87.94 85 GLU A O 1
ATOM 649 N N . GLY A 1 86 ? -23.454 5.628 29.913 1.00 82.31 86 GLY A N 1
ATOM 650 C CA . GLY A 1 86 ? -23.639 6.099 28.536 1.00 82.31 86 GLY A CA 1
ATOM 651 C C . GLY A 1 86 ? -24.417 5.151 27.614 1.00 82.31 86 GLY A C 1
ATOM 652 O O . GLY A 1 86 ? -24.652 5.516 26.468 1.00 82.31 86 GLY A O 1
ATOM 653 N N . TYR A 1 87 ? -24.790 3.959 28.088 1.00 83.88 87 TYR A N 1
ATOM 654 C CA . TYR A 1 87 ? -25.537 2.943 27.340 1.00 83.88 87 TYR A CA 1
ATOM 655 C C . TYR A 1 87 ? -26.887 2.605 27.992 1.00 83.88 87 TYR A C 1
ATOM 657 O O . TYR A 1 87 ? -27.480 1.584 27.660 1.00 83.88 87 TYR A O 1
ATOM 665 N N . ALA A 1 88 ? -27.368 3.422 28.936 1.00 79.00 88 ALA A N 1
ATOM 666 C CA . ALA A 1 88 ? -28.527 3.100 29.774 1.00 79.00 88 ALA A CA 1
ATOM 667 C C . ALA A 1 88 ? -29.822 2.789 28.996 1.00 79.00 88 ALA A C 1
ATOM 669 O O . ALA A 1 88 ? -30.665 2.054 29.504 1.00 79.00 88 ALA A O 1
ATOM 670 N N . ASP A 1 89 ? -29.970 3.316 27.778 1.00 82.06 89 ASP A N 1
ATOM 671 C CA . ASP A 1 89 ? -31.145 3.069 26.933 1.00 82.06 89 ASP A CA 1
ATOM 672 C C . ASP A 1 89 ? -31.151 1.656 26.315 1.00 82.06 89 ASP A C 1
ATOM 674 O O . ASP A 1 89 ? -32.217 1.117 26.022 1.00 82.06 89 ASP A O 1
ATOM 678 N N . ASP A 1 90 ? -29.976 1.032 26.169 1.00 84.62 90 ASP A N 1
ATOM 679 C CA . ASP A 1 90 ? -29.787 -0.248 25.470 1.00 84.62 90 ASP A CA 1
ATOM 680 C C . ASP A 1 90 ? -29.182 -1.348 26.361 1.00 84.62 90 ASP A C 1
ATOM 682 O O . ASP A 1 90 ? -29.094 -2.513 25.959 1.00 84.62 90 ASP A O 1
ATOM 686 N N . VAL A 1 91 ? -28.726 -0.995 27.566 1.00 88.62 91 VAL A N 1
ATOM 687 C CA . VAL A 1 91 ? -28.025 -1.896 28.483 1.00 88.62 91 VAL A CA 1
ATOM 688 C C . VAL A 1 91 ? -28.710 -1.907 29.842 1.00 88.62 91 VAL A C 1
ATOM 690 O O . VAL A 1 91 ? -28.717 -0.910 30.562 1.00 88.62 91 VAL A O 1
ATOM 693 N N . MET A 1 92 ? -29.227 -3.073 30.231 1.00 91.31 92 MET A N 1
ATOM 694 C CA . MET A 1 92 ? -29.731 -3.304 31.581 1.00 91.31 92 MET A CA 1
ATOM 695 C C . MET A 1 92 ? -28.578 -3.763 32.473 1.00 91.31 92 MET A C 1
ATOM 697 O O . MET A 1 92 ? -27.968 -4.797 32.212 1.00 91.31 92 MET A O 1
ATOM 701 N N . VAL A 1 93 ? -28.288 -3.003 33.528 1.00 92.94 93 VAL A N 1
ATOM 702 C CA . VAL A 1 93 ? -27.233 -3.335 34.494 1.00 92.94 93 VAL A CA 1
ATOM 703 C C . VAL A 1 93 ? -27.866 -3.815 35.796 1.00 92.94 93 VAL A C 1
ATOM 705 O O . VAL A 1 93 ? -28.543 -3.039 36.471 1.00 92.94 93 VAL A O 1
ATOM 708 N N . ASP A 1 94 ? -27.614 -5.070 36.162 1.00 94.81 94 ASP A N 1
ATOM 709 C CA . ASP A 1 94 ? -27.883 -5.608 37.497 1.00 94.81 94 ASP A CA 1
ATOM 710 C C . ASP A 1 94 ? -26.556 -5.791 38.239 1.00 94.81 94 ASP A C 1
ATOM 712 O O . ASP A 1 94 ? -25.615 -6.392 37.721 1.00 94.81 94 ASP A O 1
ATOM 716 N N . ALA A 1 95 ? -26.427 -5.212 39.429 1.00 93.88 95 ALA A N 1
ATOM 717 C CA . ALA A 1 95 ? -25.138 -5.130 40.105 1.00 93.88 95 ALA A CA 1
ATOM 718 C C . ALA A 1 95 ? -25.239 -5.391 41.606 1.00 93.88 95 ALA A C 1
ATOM 720 O O . ALA A 1 95 ? -25.603 -4.514 42.401 1.00 93.88 95 ALA A O 1
ATOM 721 N N . GLU A 1 96 ? -24.820 -6.590 42.002 1.00 94.94 96 GLU A N 1
ATOM 722 C CA . GLU A 1 96 ? -24.667 -6.986 43.393 1.00 94.94 96 GLU A CA 1
ATOM 723 C C . GLU A 1 96 ? -23.373 -6.404 43.998 1.00 94.94 96 GLU A C 1
ATOM 725 O O . GLU A 1 96 ? -22.408 -6.100 43.287 1.00 94.94 96 GLU A O 1
ATOM 730 N N . PRO A 1 97 ? -23.306 -6.211 45.329 1.00 94.00 97 PRO A N 1
ATOM 731 C CA . PRO A 1 97 ? -22.045 -5.927 46.003 1.00 94.00 97 PRO A CA 1
ATOM 732 C C . PRO A 1 97 ? -21.057 -7.087 45.818 1.00 94.00 97 PRO A C 1
ATOM 734 O O . PRO A 1 97 ? -21.359 -8.222 46.180 1.00 94.00 97 PRO A O 1
ATOM 737 N N . VAL A 1 98 ? -19.858 -6.786 45.321 1.00 96.31 98 VAL A N 1
ATOM 738 C CA . VAL A 1 98 ? -18.765 -7.752 45.135 1.00 96.31 98 VAL A CA 1
ATOM 739 C C . VAL A 1 98 ? -17.490 -7.244 45.802 1.00 96.31 98 VAL A C 1
ATOM 741 O O . VAL A 1 98 ? -17.356 -6.053 46.083 1.00 96.31 98 VAL A O 1
ATOM 744 N N . ARG A 1 99 ? -16.534 -8.138 46.068 1.00 95.38 99 ARG A N 1
ATOM 745 C CA . ARG A 1 99 ? -15.223 -7.743 46.614 1.00 95.38 99 ARG A CA 1
ATOM 746 C C . ARG A 1 99 ? -14.414 -6.880 45.637 1.00 95.38 99 ARG A C 1
ATOM 748 O O . ARG A 1 99 ? -14.441 -7.092 44.423 1.00 95.38 99 ARG A O 1
ATOM 755 N N . ASP A 1 100 ? -13.598 -5.987 46.196 1.00 95.94 100 ASP A N 1
ATOM 756 C CA . ASP A 1 100 ? -12.612 -5.207 45.445 1.00 95.94 100 ASP A CA 1
ATOM 757 C C . ASP A 1 100 ? -11.672 -6.097 44.621 1.00 95.94 100 ASP A C 1
ATOM 759 O O . ASP A 1 100 ? -11.244 -7.179 45.046 1.00 95.94 100 ASP A O 1
ATOM 763 N N . CYS A 1 101 ? -11.289 -5.589 43.454 1.00 95.38 101 CYS A N 1
ATOM 764 C CA . CYS A 1 101 ? -10.367 -6.243 42.535 1.00 95.38 101 CYS A CA 1
ATOM 765 C C . CYS A 1 101 ? -9.123 -5.389 42.291 1.00 95.38 101 CYS A C 1
ATOM 767 O O . CYS A 1 101 ? -9.112 -4.186 42.541 1.00 95.38 101 CYS A O 1
ATOM 769 N N . VAL A 1 102 ? -8.066 -6.020 41.772 1.00 95.50 102 VAL A N 1
ATOM 770 C CA . VAL A 1 102 ? -6.870 -5.326 41.280 1.00 95.50 102 VAL A CA 1
ATOM 771 C C . VAL A 1 102 ? -6.790 -5.513 39.773 1.00 95.50 102 VAL A C 1
ATOM 773 O O . VAL A 1 102 ? -6.786 -6.642 39.292 1.00 95.50 102 VAL A O 1
ATOM 776 N N . GLY A 1 103 ? -6.706 -4.417 39.029 1.00 96.12 103 GLY A N 1
ATOM 777 C CA . GLY A 1 103 ? -6.747 -4.434 37.567 1.00 96.12 103 GLY A CA 1
ATOM 778 C C . GLY A 1 103 ? -6.540 -3.043 36.975 1.00 96.12 103 GLY A C 1
ATOM 779 O O . GLY A 1 103 ? -6.480 -2.055 37.704 1.00 96.12 103 GLY A O 1
ATOM 780 N N . ASP A 1 104 ? -6.394 -2.973 35.657 1.00 96.81 104 ASP A N 1
ATOM 781 C CA . ASP A 1 104 ? -6.441 -1.725 34.903 1.00 96.81 104 ASP A CA 1
ATOM 782 C C . ASP A 1 104 ? -7.901 -1.410 34.565 1.00 96.81 104 ASP A C 1
ATOM 784 O O . ASP A 1 104 ? -8.511 -2.031 33.692 1.00 96.81 104 ASP A O 1
ATOM 788 N N . VAL A 1 105 ? -8.459 -0.434 35.279 1.00 96.31 105 VAL A N 1
ATOM 789 C CA . VAL A 1 105 ? -9.849 0.006 35.118 1.00 96.31 105 VAL A CA 1
ATOM 790 C C . VAL A 1 105 ? -10.155 0.427 33.677 1.00 96.31 105 VAL A C 1
ATOM 792 O O . VAL A 1 105 ? -11.214 0.088 33.150 1.00 96.31 105 VAL A O 1
ATOM 795 N N . ALA A 1 106 ? -9.240 1.134 33.010 1.00 93.69 106 ALA A N 1
ATOM 796 C CA . ALA A 1 106 ? -9.474 1.618 31.655 1.00 93.69 106 ALA A CA 1
ATOM 797 C C . ALA A 1 106 ? -9.556 0.453 30.658 1.00 93.69 106 ALA A C 1
ATOM 799 O O . ALA A 1 106 ? -10.466 0.430 29.826 1.00 93.69 106 ALA A O 1
ATOM 800 N N . GLN A 1 107 ? -8.665 -0.535 30.778 1.00 95.44 107 GLN A N 1
ATOM 801 C CA . GLN A 1 107 ? -8.661 -1.725 29.921 1.00 95.44 107 GLN A CA 1
ATOM 802 C C . GLN A 1 107 ? -9.840 -2.661 30.194 1.00 95.44 107 GLN A C 1
ATOM 804 O O . GLN A 1 107 ? -10.430 -3.185 29.248 1.00 95.44 107 GLN A O 1
ATOM 809 N N . VAL A 1 108 ? -10.215 -2.848 31.464 1.00 96.31 108 VAL A N 1
ATOM 810 C CA . VAL A 1 108 ? -11.404 -3.628 31.846 1.00 96.31 108 VAL A CA 1
ATOM 811 C C . VAL A 1 108 ? -12.651 -3.021 31.206 1.00 96.31 108 VAL A C 1
ATOM 813 O O . VAL A 1 108 ? -13.385 -3.711 30.497 1.00 96.31 108 VAL A O 1
ATOM 816 N N . CYS A 1 109 ? -12.852 -1.713 31.369 1.00 94.94 109 CYS A N 1
ATOM 817 C CA . CYS A 1 109 ? -13.994 -1.031 30.773 1.00 94.94 109 CYS A CA 1
ATOM 818 C C . CYS A 1 109 ? -13.931 -1.019 29.236 1.00 94.94 109 CYS A C 1
ATOM 820 O O . CYS A 1 109 ? -14.971 -1.127 28.587 1.00 94.94 109 CYS A O 1
ATOM 822 N N . ALA A 1 110 ? -12.739 -0.924 28.635 1.00 93.12 110 ALA A N 1
ATOM 823 C CA . ALA A 1 110 ? -12.571 -1.018 27.185 1.00 93.12 110 ALA A CA 1
ATOM 824 C C . ALA A 1 110 ? -12.997 -2.393 26.641 1.00 93.12 110 ALA A C 1
ATOM 826 O O . ALA A 1 110 ? -13.721 -2.439 25.648 1.00 93.12 110 ALA A O 1
ATOM 827 N N . CYS A 1 111 ? -12.629 -3.495 27.312 1.00 93.50 111 CYS A N 1
ATOM 828 C CA . CYS A 1 111 ? -13.061 -4.848 26.934 1.00 93.50 111 CYS A CA 1
ATOM 829 C C . CYS A 1 111 ? -14.590 -4.970 26.924 1.00 93.50 111 CYS A C 1
ATOM 831 O O . CYS A 1 111 ? -15.164 -5.483 25.967 1.00 93.50 111 CYS A O 1
ATOM 833 N N . LEU A 1 112 ? -15.255 -4.477 27.970 1.00 92.88 112 LEU A N 1
ATOM 834 C CA . LEU A 1 112 ? -16.711 -4.576 28.086 1.00 92.88 112 LEU A CA 1
ATOM 835 C C . LEU A 1 112 ? -17.417 -3.704 27.042 1.00 92.88 112 LEU A C 1
ATOM 837 O O . LEU A 1 112 ? -18.303 -4.189 26.343 1.00 92.88 112 LEU A O 1
ATOM 841 N N . ARG A 1 113 ? -16.977 -2.451 26.845 1.00 91.25 113 ARG A N 1
ATOM 842 C CA . ARG A 1 113 ? -17.535 -1.570 25.801 1.00 91.25 113 ARG A CA 1
ATOM 843 C C . ARG A 1 113 ? -17.385 -2.155 24.396 1.00 91.25 113 ARG A C 1
ATOM 845 O O . ARG A 1 113 ? -18.295 -2.008 23.585 1.00 91.25 113 ARG A O 1
ATOM 852 N N . LEU A 1 114 ? -16.265 -2.821 24.106 1.00 88.50 114 LEU A N 1
ATOM 853 C CA . LEU A 1 114 ? -16.022 -3.508 22.831 1.00 88.50 114 LEU A CA 1
ATOM 854 C C . LEU A 1 114 ? -17.115 -4.562 22.557 1.00 88.50 114 LEU A C 1
ATOM 856 O O . LEU A 1 114 ? -17.699 -4.596 21.471 1.00 88.50 114 LEU A O 1
ATOM 860 N N . VAL A 1 115 ? -17.431 -5.372 23.572 1.00 88.81 115 VAL A N 1
ATOM 861 C CA . VAL A 1 115 ? -18.448 -6.433 23.504 1.00 88.81 115 VAL A CA 1
ATOM 862 C C . VAL A 1 115 ? -19.853 -5.845 23.384 1.00 88.81 115 VAL A C 1
ATOM 864 O O . VAL A 1 115 ? -20.602 -6.268 22.505 1.00 88.81 115 VAL A O 1
ATOM 867 N N . ILE A 1 116 ? -20.191 -4.834 24.195 1.00 87.81 116 ILE A N 1
ATOM 868 C CA . ILE A 1 116 ? -21.500 -4.154 24.155 1.00 87.81 116 ILE A CA 1
ATOM 869 C C . ILE A 1 116 ? -21.775 -3.592 22.763 1.00 87.81 116 ILE A C 1
ATOM 871 O O . ILE A 1 116 ? -22.796 -3.914 22.160 1.00 87.81 116 ILE A O 1
ATOM 875 N N . ARG A 1 117 ? -20.835 -2.815 22.206 1.00 83.94 117 ARG A N 1
ATOM 876 C CA . ARG A 1 117 ? -20.998 -2.204 20.876 1.00 83.94 117 ARG A CA 1
ATOM 877 C C . ARG A 1 117 ? -21.211 -3.238 19.775 1.00 83.94 117 ARG A C 1
ATOM 879 O O . ARG A 1 117 ? -21.940 -2.975 18.824 1.00 83.94 117 ARG A O 1
ATOM 886 N N . THR A 1 118 ? -20.592 -4.409 19.895 1.00 80.69 118 THR A N 1
ATOM 887 C CA . THR A 1 118 ? -20.798 -5.492 18.924 1.00 80.69 118 THR A CA 1
ATOM 888 C C . THR A 1 118 ? -22.169 -6.134 19.089 1.00 80.69 118 THR A C 1
ATOM 890 O O . THR A 1 118 ? -22.869 -6.334 18.097 1.00 80.69 118 THR A O 1
ATOM 893 N N . ALA A 1 119 ? -22.581 -6.420 20.326 1.00 79.19 119 ALA A N 1
ATOM 894 C CA . ALA A 1 119 ? -23.875 -7.032 20.613 1.00 79.19 119 ALA A CA 1
ATOM 895 C C . ALA A 1 119 ? -25.047 -6.155 20.131 1.00 79.19 119 ALA A C 1
ATOM 897 O O . ALA A 1 119 ? -25.955 -6.657 19.462 1.00 79.19 119 ALA A O 1
ATOM 898 N N . MET A 1 120 ? -24.966 -4.839 20.366 1.00 75.19 120 MET A N 1
ATOM 899 C CA . MET A 1 120 ? -25.977 -3.861 19.941 1.00 75.19 120 MET A CA 1
ATOM 900 C C . MET A 1 120 ? -26.161 -3.804 18.416 1.00 75.19 120 MET A C 1
ATOM 902 O O . MET A 1 120 ? -27.259 -3.547 17.930 1.00 75.19 120 MET A O 1
ATOM 906 N N . ARG A 1 121 ? -25.116 -4.093 17.631 1.00 70.00 121 ARG A N 1
ATOM 907 C CA . ARG A 1 121 ? -25.191 -4.080 16.158 1.00 70.00 121 ARG A CA 1
ATOM 908 C C . ARG A 1 121 ? -25.845 -5.312 15.555 1.00 70.00 121 ARG A C 1
ATOM 910 O O . ARG A 1 121 ? -26.407 -5.227 14.467 1.00 70.00 121 ARG A O 1
ATOM 917 N N . GLY A 1 122 ? -25.718 -6.460 16.214 1.00 59.66 122 GLY A N 1
ATOM 918 C CA . GLY A 1 122 ? -26.110 -7.743 15.636 1.00 59.66 122 GLY A CA 1
ATOM 919 C C . GLY A 1 122 ? -27.589 -8.091 15.785 1.00 59.66 122 GLY A C 1
ATOM 920 O O . GLY A 1 122 ? -28.070 -8.958 15.061 1.00 59.66 122 GLY A O 1
ATOM 921 N N . SER A 1 123 ? -28.302 -7.471 16.730 1.00 54.84 123 SER A N 1
ATOM 922 C CA . SER A 1 123 ? -29.516 -8.094 17.270 1.00 54.84 123 SER A CA 1
ATOM 923 C C . SER A 1 123 ? -30.721 -7.177 17.486 1.00 54.84 123 SER A C 1
ATOM 925 O O . SER A 1 123 ? -31.835 -7.685 17.587 1.00 54.84 123 SER A O 1
ATOM 927 N N . GLY A 1 124 ? -30.545 -5.850 17.534 1.00 60.78 124 GLY A N 1
ATOM 928 C CA . GLY A 1 124 ? -31.631 -4.919 17.882 1.00 60.78 124 GLY A CA 1
ATOM 929 C C . GLY A 1 124 ? -32.239 -5.154 19.275 1.00 60.78 124 GLY A C 1
ATOM 930 O O . GLY A 1 124 ? -33.239 -4.531 19.616 1.00 60.78 124 GLY A O 1
ATOM 931 N N . SER A 1 125 ? -31.656 -6.062 20.058 1.00 67.06 125 SER A N 1
ATOM 932 C CA . SER A 1 125 ? -32.021 -6.382 21.430 1.00 67.06 125 SER A CA 1
ATOM 933 C C . SER A 1 125 ? -31.034 -5.748 22.398 1.00 67.06 125 SER A C 1
ATOM 935 O O . SER A 1 125 ? -29.848 -5.618 22.079 1.00 67.06 125 SER A O 1
ATOM 937 N N . GLY A 1 126 ? -31.520 -5.405 23.589 1.00 81.31 126 GLY A N 1
ATOM 938 C CA . GLY A 1 126 ? -30.679 -4.882 24.657 1.00 81.31 126 GLY A CA 1
ATOM 939 C C . GLY A 1 126 ? -29.634 -5.893 25.136 1.00 81.31 126 GLY A C 1
ATOM 940 O O . GLY A 1 126 ? -29.723 -7.097 24.878 1.00 81.31 126 GLY A O 1
ATOM 941 N N . VAL A 1 127 ? -28.622 -5.398 25.842 1.00 88.62 127 VAL A N 1
ATOM 942 C CA . VAL A 1 127 ? -27.609 -6.227 26.510 1.00 88.62 127 VAL A CA 1
ATOM 943 C C . VAL A 1 127 ? -27.882 -6.218 28.006 1.00 88.62 127 VAL A C 1
ATOM 945 O O . VAL A 1 127 ? -28.039 -5.159 28.607 1.00 88.62 127 VAL A O 1
ATOM 948 N N . ILE A 1 128 ? -27.901 -7.391 28.625 1.00 91.25 128 ILE A N 1
ATOM 949 C CA . ILE A 1 128 ? -27.992 -7.534 30.076 1.00 91.25 128 ILE A CA 1
ATOM 950 C C . ILE A 1 128 ? -26.580 -7.729 30.621 1.00 91.25 128 ILE A C 1
ATOM 952 O O . ILE A 1 128 ? -25.857 -8.628 30.178 1.00 91.25 128 ILE A O 1
ATOM 956 N N . VAL A 1 129 ? -26.186 -6.881 31.567 1.00 93.50 129 VAL A N 1
ATOM 957 C CA . VAL A 1 129 ? -24.902 -6.941 32.266 1.00 93.50 129 VAL A CA 1
ATOM 958 C C . VAL A 1 129 ? -25.158 -7.203 33.744 1.00 93.50 129 VAL A C 1
ATOM 960 O O . VAL A 1 129 ? -25.736 -6.365 34.427 1.00 93.50 129 VAL A O 1
ATOM 963 N N . GLU A 1 130 ? -24.694 -8.346 34.238 1.00 95.62 130 GLU A N 1
ATOM 964 C CA . GLU A 1 130 ? -24.843 -8.759 35.635 1.00 95.62 130 GLU A CA 1
ATOM 965 C C . GLU A 1 130 ? -23.478 -8.750 36.330 1.00 95.62 130 GLU A C 1
ATOM 967 O O . GLU A 1 130 ? -22.522 -9.359 35.843 1.00 95.62 130 GLU A O 1
ATOM 972 N N . ILE A 1 131 ? -23.372 -8.086 37.479 1.00 97.06 131 ILE A N 1
ATOM 973 C CA . ILE A 1 131 ? -22.168 -8.070 38.318 1.00 97.06 131 ILE A CA 1
ATOM 974 C C . ILE A 1 131 ? -22.471 -8.849 39.598 1.00 97.06 131 ILE A C 1
ATOM 976 O O . ILE A 1 131 ? -23.347 -8.453 40.362 1.00 97.06 131 ILE A O 1
ATOM 980 N N . PHE A 1 132 ? -21.741 -9.940 39.835 1.00 96.81 132 PHE A N 1
ATOM 981 C CA . PHE A 1 132 ? -21.982 -10.868 40.949 1.00 96.81 132 PHE A CA 1
ATOM 982 C C . PHE A 1 132 ? -20.691 -11.573 41.396 1.00 96.81 132 PHE A C 1
ATOM 984 O O . PHE A 1 132 ? -19.633 -11.415 40.782 1.00 96.81 132 PHE A O 1
ATOM 991 N N . GLU A 1 133 ? -20.754 -12.364 42.471 1.00 95.75 133 GLU A N 1
ATOM 992 C CA . GLU A 1 133 ? -19.607 -13.115 43.003 1.00 95.75 133 GLU A CA 1
ATOM 993 C C . GLU A 1 133 ? -19.820 -14.635 42.885 1.00 95.75 133 GLU A C 1
ATOM 995 O O . GLU A 1 133 ? -20.769 -15.193 43.431 1.00 95.75 133 GLU A O 1
ATOM 1000 N N . GLU A 1 134 ? -18.904 -15.336 42.209 1.00 93.81 134 GLU A N 1
ATOM 1001 C CA . GLU A 1 134 ? -18.916 -16.799 42.081 1.00 93.81 134 GLU A CA 1
ATOM 1002 C C . GLU A 1 134 ? -17.726 -17.399 42.840 1.00 93.81 134 GLU A C 1
ATOM 1004 O O . GLU A 1 134 ? -16.580 -17.309 42.397 1.00 93.81 134 GLU A O 1
ATOM 1009 N N . GLY A 1 135 ? -17.973 -18.026 43.995 1.00 85.75 135 GLY A N 1
ATOM 1010 C CA . GLY A 1 135 ? -16.919 -18.714 44.755 1.00 85.75 135 GLY A CA 1
ATOM 1011 C C . GLY A 1 135 ? -15.740 -17.804 45.126 1.00 85.75 135 GLY A C 1
ATOM 1012 O O . GLY A 1 135 ? -14.587 -18.195 44.953 1.00 85.75 135 GLY A O 1
ATOM 1013 N N . GLU A 1 136 ? -16.038 -16.593 45.609 1.00 91.06 136 GLU A N 1
ATOM 1014 C CA . GLU A 1 136 ? -15.083 -15.519 45.947 1.00 91.06 136 GLU A CA 1
ATOM 1015 C C . GLU A 1 136 ? -14.397 -14.810 44.769 1.00 91.06 136 GLU A C 1
ATOM 1017 O O . GLU A 1 136 ? -13.428 -14.061 44.955 1.00 91.06 136 GLU A O 1
ATOM 1022 N N . VAL A 1 137 ? -14.869 -15.047 43.547 1.00 94.12 137 VAL A N 1
ATOM 1023 C CA . VAL A 1 137 ? -14.380 -14.379 42.342 1.00 94.12 137 VAL A CA 1
ATOM 1024 C C . VAL A 1 137 ? -15.461 -13.428 41.840 1.00 94.12 137 VAL A C 1
ATOM 1026 O O . VAL A 1 137 ? -16.515 -13.901 41.417 1.00 94.12 137 VAL A O 1
ATOM 1029 N N . PRO A 1 138 ? -15.214 -12.107 41.850 1.00 96.19 138 PRO A N 1
ATOM 1030 C CA . PRO A 1 138 ? -16.086 -11.161 41.173 1.00 96.19 138 PRO A CA 1
ATOM 1031 C C . PRO A 1 138 ? -16.152 -11.473 39.675 1.00 96.19 138 PRO A C 1
ATOM 1033 O O . PRO A 1 138 ? -15.124 -11.727 39.028 1.00 96.19 138 PRO A O 1
ATOM 1036 N N . CYS A 1 139 ? -17.364 -11.448 39.138 1.00 96.25 139 CYS A N 1
ATOM 1037 C CA . CYS A 1 139 ? -17.700 -11.791 37.766 1.00 96.25 139 CYS A CA 1
ATOM 1038 C C . CYS A 1 139 ? -18.562 -10.689 37.137 1.00 96.25 139 CYS A C 1
ATOM 1040 O O . CYS A 1 139 ? -19.364 -10.054 37.818 1.00 96.25 139 CYS A O 1
ATOM 1042 N N . VAL A 1 140 ? -18.413 -10.506 35.824 1.00 96.19 140 VAL A N 1
ATOM 1043 C CA . VAL A 1 140 ? -19.367 -9.776 34.979 1.00 96.19 140 VAL A CA 1
ATOM 1044 C C . VAL A 1 140 ? -19.935 -10.761 33.971 1.00 96.19 140 VAL A C 1
ATOM 1046 O O . VAL A 1 140 ? -19.179 -11.272 33.145 1.00 96.19 140 VAL A O 1
ATOM 1049 N N . ALA A 1 141 ? -21.227 -11.055 34.016 1.00 93.94 141 ALA A N 1
ATOM 1050 C CA . ALA A 1 141 ? -21.894 -11.754 32.925 1.00 93.94 141 ALA A CA 1
ATOM 1051 C C . ALA A 1 141 ? -22.496 -10.743 31.954 1.00 93.94 141 ALA A C 1
ATOM 1053 O O . ALA A 1 141 ? -23.030 -9.713 32.351 1.00 93.94 141 ALA A O 1
ATOM 1054 N N . MET A 1 142 ? -22.393 -11.047 30.668 1.00 91.88 142 MET A N 1
ATOM 1055 C CA . MET A 1 142 ? -23.021 -10.301 29.592 1.00 91.88 142 MET A CA 1
ATOM 1056 C C . MET A 1 142 ? -23.847 -11.262 28.755 1.00 91.88 142 MET A C 1
ATOM 1058 O O . MET A 1 142 ? -23.301 -12.230 28.222 1.00 91.88 142 MET A O 1
ATOM 1062 N N . SER A 1 143 ? -25.137 -10.991 28.608 1.00 89.25 143 SER A N 1
ATOM 1063 C CA . SER A 1 143 ? -26.048 -11.788 27.785 1.00 89.25 143 SER A CA 1
ATOM 1064 C C . SER A 1 143 ? -26.913 -10.885 26.908 1.00 89.25 143 SER A C 1
ATOM 1066 O O . SER A 1 143 ? -27.140 -9.722 27.233 1.00 89.25 143 SER A O 1
ATOM 1068 N N . GLY A 1 144 ? -27.336 -11.389 25.748 1.00 82.44 144 GLY A N 1
ATOM 1069 C CA . GLY A 1 144 ? -28.323 -10.693 24.926 1.00 82.44 144 GLY A CA 1
ATOM 1070 C C . GLY A 1 144 ? -29.717 -10.844 25.529 1.00 82.44 144 GLY A C 1
ATOM 1071 O O . GLY A 1 144 ? -30.061 -11.923 26.015 1.00 82.44 144 GLY A O 1
ATOM 1072 N N . ASP A 1 145 ? -30.520 -9.786 25.479 1.00 72.56 145 ASP A N 1
ATOM 1073 C CA . ASP A 1 145 ? -31.940 -9.866 25.808 1.00 72.56 145 ASP A CA 1
ATOM 1074 C C . ASP A 1 145 ? -32.686 -10.607 24.677 1.00 72.56 145 ASP A C 1
ATOM 1076 O O . ASP A 1 145 ? -32.742 -10.160 23.532 1.00 72.56 145 ASP A O 1
ATOM 1080 N N . GLY A 1 146 ? -33.212 -11.803 24.951 1.00 68.12 146 GLY A N 1
ATOM 1081 C CA . GLY A 1 146 ? -33.891 -12.639 23.950 1.00 68.12 146 GLY A CA 1
ATOM 1082 C C . GLY A 1 146 ? -32.971 -13.611 23.176 1.00 68.12 146 GLY A C 1
ATOM 1083 O O . GLY A 1 146 ? -32.033 -14.161 23.750 1.00 68.12 146 GLY A O 1
ATOM 1084 N N . PRO A 1 147 ? -33.252 -13.929 21.890 1.00 59.56 147 PRO A N 1
ATOM 1085 C CA . PRO A 1 147 ? -32.524 -14.961 21.134 1.00 59.56 147 PRO A CA 1
ATOM 1086 C C . PRO A 1 147 ? -31.137 -14.513 20.639 1.00 59.56 147 PRO A C 1
ATOM 1088 O O . PRO A 1 147 ? -30.476 -15.256 19.914 1.00 59.56 147 PRO A O 1
ATOM 1091 N N . ALA A 1 148 ? -30.714 -13.296 20.979 1.00 59.31 148 ALA A N 1
ATOM 1092 C CA . ALA A 1 148 ? -29.433 -12.746 20.576 1.00 59.31 148 ALA A CA 1
ATOM 1093 C C . ALA A 1 148 ? -28.278 -13.464 21.281 1.00 59.31 148 ALA A C 1
ATOM 1095 O O . ALA A 1 148 ? -28.197 -13.500 22.508 1.00 59.31 148 ALA A O 1
ATOM 1096 N N . GLU A 1 149 ? -27.360 -14.026 20.496 1.00 67.25 149 GLU A N 1
ATOM 1097 C CA . GLU A 1 149 ? -26.156 -14.663 21.020 1.00 67.25 149 GLU A CA 1
ATOM 1098 C C . GLU A 1 149 ? -24.952 -13.724 20.900 1.00 67.25 149 GLU A C 1
ATOM 1100 O O . GLU A 1 149 ? -24.568 -13.312 19.806 1.00 67.25 149 GLU A O 1
ATOM 1105 N N . ILE A 1 150 ? -24.286 -13.458 22.026 1.00 71.38 150 ILE A N 1
ATOM 1106 C CA . ILE A 1 150 ? -22.950 -12.853 22.074 1.00 71.38 150 ILE A CA 1
ATOM 1107 C C . ILE A 1 150 ? -21.932 -13.980 21.850 1.00 71.38 150 ILE A C 1
ATOM 1109 O O . ILE A 1 150 ? -21.181 -14.380 22.740 1.00 71.38 150 ILE A O 1
ATOM 1113 N N . ARG A 1 151 ? -21.967 -14.574 20.654 1.00 59.75 151 ARG A N 1
ATOM 1114 C CA . ARG A 1 151 ? -21.069 -15.660 20.251 1.00 59.75 151 ARG A CA 1
ATOM 1115 C C . ARG A 1 151 ? -20.437 -15.323 18.912 1.00 59.75 151 ARG A C 1
ATOM 1117 O O . ARG A 1 151 ? -21.006 -15.587 17.860 1.00 59.75 151 ARG A O 1
ATOM 1124 N N . GLY A 1 152 ? -19.252 -14.735 18.947 1.00 65.56 152 GLY A N 1
ATOM 1125 C CA . GLY A 1 152 ? -18.523 -14.435 17.724 1.00 65.56 152 GLY A CA 1
ATOM 1126 C C . GLY A 1 152 ? -17.365 -13.485 17.942 1.00 65.56 152 GLY A C 1
ATOM 1127 O O . GLY A 1 152 ? -17.064 -13.087 19.068 1.00 65.56 152 GLY A O 1
ATOM 1128 N N . ASP A 1 153 ? -16.723 -13.146 16.833 1.00 68.06 153 ASP A N 1
ATOM 1129 C CA . ASP A 1 153 ? -15.674 -12.143 16.805 1.00 68.06 153 ASP A CA 1
ATOM 1130 C C . ASP A 1 153 ? -16.267 -10.755 17.078 1.00 68.06 153 ASP A C 1
ATOM 1132 O O . ASP A 1 153 ? -17.359 -10.411 16.615 1.00 68.06 153 ASP A O 1
ATOM 1136 N N . VAL A 1 154 ? -15.553 -9.960 17.871 1.00 73.69 154 VAL A N 1
ATOM 1137 C CA . VAL A 1 154 ? -16.010 -8.639 18.292 1.00 73.69 154 VAL A CA 1
ATOM 1138 C C . VAL A 1 154 ? -15.672 -7.631 17.198 1.00 73.69 154 VAL A C 1
ATOM 1140 O O . VAL A 1 154 ? -14.497 -7.375 16.937 1.00 73.69 154 VAL A O 1
ATOM 1143 N N . SER A 1 155 ? -16.692 -7.083 16.534 1.00 71.62 155 SER A N 1
ATOM 1144 C CA . SER A 1 155 ? -16.536 -6.229 15.353 1.00 71.62 155 SER A CA 1
ATOM 1145 C C . SER A 1 155 ? -16.865 -4.773 15.667 1.00 71.62 155 SER A C 1
ATOM 1147 O O . SER A 1 155 ? -17.997 -4.417 16.005 1.00 71.62 155 SER A O 1
ATOM 1149 N N . LEU A 1 156 ? -15.866 -3.907 15.508 1.00 72.75 156 LEU A N 1
ATOM 1150 C CA . LEU A 1 156 ? -16.016 -2.461 15.613 1.00 72.75 156 LEU A CA 1
ATOM 1151 C C . LEU A 1 156 ? -15.915 -1.818 14.231 1.00 72.75 156 LEU A C 1
ATOM 1153 O O . LEU A 1 156 ? -15.219 -2.297 13.340 1.00 72.75 156 LEU A O 1
ATOM 1157 N N . GLU A 1 157 ? -16.631 -0.713 14.035 1.00 71.19 157 GLU A N 1
ATOM 1158 C CA . GLU A 1 157 ? -16.659 -0.052 12.729 1.00 71.19 157 GLU A CA 1
ATOM 1159 C C . GLU A 1 157 ? -15.276 0.506 12.416 1.00 71.19 157 GLU A C 1
ATOM 1161 O O . GLU A 1 157 ? -14.659 1.164 13.250 1.00 71.19 157 GLU A O 1
ATOM 1166 N N . GLY A 1 158 ? -14.787 0.210 11.213 1.00 76.56 158 GLY A N 1
ATOM 1167 C CA . GLY A 1 158 ? -13.481 0.673 10.752 1.00 76.56 158 GLY A CA 1
ATOM 1168 C C . GLY A 1 158 ? -12.275 -0.038 11.375 1.00 76.56 158 GLY A C 1
ATOM 1169 O O . GLY A 1 158 ? -11.162 0.203 10.913 1.00 76.56 158 GLY A O 1
ATOM 1170 N N . LEU A 1 159 ? -12.468 -0.938 12.345 1.00 87.12 159 LEU A N 1
ATOM 1171 C CA . LEU A 1 159 ? -11.394 -1.661 13.033 1.00 87.12 159 LEU A CA 1
ATOM 1172 C C . LEU A 1 159 ? -11.413 -3.162 12.702 1.00 87.12 159 LEU A C 1
ATOM 1174 O O . LEU A 1 159 ? -12.438 -3.687 12.260 1.00 87.12 159 LEU A O 1
ATOM 1178 N N . PRO A 1 160 ? -10.283 -3.871 12.881 1.00 83.81 160 PRO A N 1
ATOM 1179 C CA . PRO A 1 160 ? -10.252 -5.326 12.784 1.00 83.81 160 PRO A CA 1
ATOM 1180 C C . PRO A 1 160 ? -11.142 -5.994 13.836 1.00 83.81 160 PRO A C 1
ATOM 1182 O O . PRO A 1 160 ? -11.333 -5.472 14.935 1.00 83.81 160 PRO A O 1
ATOM 1185 N N . GLU A 1 161 ? -11.650 -7.175 13.496 1.00 84.00 161 GLU A N 1
ATOM 1186 C CA . GLU A 1 161 ? -12.375 -8.017 14.442 1.00 84.00 161 GLU A CA 1
ATOM 1187 C C . GLU A 1 161 ? -11.431 -8.566 15.520 1.00 84.00 161 GLU A C 1
ATOM 1189 O O . GLU A 1 161 ? -10.325 -9.016 15.218 1.00 84.00 161 GLU A O 1
ATOM 1194 N N . VAL A 1 162 ? -11.882 -8.563 16.775 1.00 86.44 162 VAL A N 1
ATOM 1195 C CA . VAL A 1 162 ? -11.155 -9.157 17.902 1.00 86.44 162 VAL A CA 1
ATOM 1196 C C . VAL A 1 162 ? -11.745 -10.526 18.202 1.00 86.44 162 VAL A C 1
ATOM 1198 O O . VAL A 1 162 ? -12.901 -10.639 18.613 1.00 86.44 162 VAL A O 1
ATOM 1201 N N . SER A 1 163 ? -10.945 -11.575 18.020 1.00 85.50 163 SER A N 1
ATOM 1202 C CA . SER A 1 163 ? -11.388 -12.941 18.318 1.00 85.50 163 SER A CA 1
ATOM 1203 C C . SER A 1 163 ? -11.665 -13.148 19.817 1.00 85.50 163 SER A C 1
ATOM 1205 O O . SER A 1 163 ? -11.042 -12.480 20.649 1.00 85.50 163 SER A O 1
ATOM 1207 N N . PRO A 1 164 ? -12.525 -14.108 20.210 1.00 85.56 164 PRO A N 1
ATOM 1208 C CA . PRO A 1 164 ? -12.754 -14.436 21.620 1.00 85.56 164 PRO A CA 1
ATOM 1209 C C . PRO A 1 164 ? -11.478 -14.814 22.383 1.00 85.56 164 PRO A C 1
ATOM 1211 O O . PRO A 1 164 ? -11.321 -14.451 23.550 1.00 85.56 164 PRO A O 1
ATOM 1214 N N . ASP A 1 165 ? -10.544 -15.503 21.723 1.00 87.94 165 ASP A N 1
ATOM 1215 C CA . ASP A 1 165 ? -9.254 -15.872 22.312 1.00 87.94 165 ASP A CA 1
ATOM 1216 C C . ASP A 1 165 ? -8.389 -14.637 22.578 1.00 87.94 165 ASP A C 1
ATOM 1218 O O . ASP A 1 165 ? -7.785 -14.511 23.649 1.00 87.94 165 ASP A O 1
ATOM 1222 N N . GLU A 1 166 ? -8.356 -13.698 21.630 1.00 89.38 166 GLU A N 1
ATOM 1223 C CA . GLU A 1 166 ? -7.652 -12.435 21.814 1.00 89.38 166 GLU A CA 1
ATOM 1224 C C . GLU A 1 166 ? -8.305 -11.587 22.904 1.00 89.38 166 GLU A C 1
ATOM 1226 O O . GLU A 1 166 ? -7.607 -11.150 23.819 1.00 89.38 166 GLU A O 1
ATOM 1231 N N . LEU A 1 167 ? -9.631 -11.429 22.886 1.00 91.31 167 LEU A N 1
ATOM 1232 C CA . LEU A 1 167 ? -10.374 -10.752 23.949 1.00 91.31 167 LEU A CA 1
ATOM 1233 C C . LEU A 1 167 ? -10.062 -11.374 25.317 1.00 91.31 167 LEU A C 1
ATOM 1235 O O . LEU A 1 167 ? -9.784 -10.654 26.273 1.00 91.31 167 LEU A O 1
ATOM 1239 N N . GLY A 1 168 ? -10.034 -12.706 25.408 1.00 92.31 168 GLY A N 1
ATOM 1240 C CA . GLY A 1 168 ? -9.663 -13.432 26.620 1.00 92.31 168 GLY A CA 1
ATOM 1241 C C . GLY A 1 168 ? -8.235 -13.139 27.084 1.00 92.31 168 GLY A C 1
ATOM 1242 O O . GLY A 1 168 ? -7.993 -12.976 28.285 1.00 92.31 168 GLY A O 1
ATOM 1243 N N . ALA A 1 169 ? -7.284 -13.026 26.156 1.00 92.31 169 ALA A N 1
ATOM 1244 C CA . ALA A 1 169 ? -5.906 -12.651 26.457 1.00 92.31 169 ALA A CA 1
ATOM 1245 C C . ALA A 1 169 ? -5.805 -11.197 26.956 1.00 92.31 169 ALA A C 1
ATOM 1247 O O . ALA A 1 169 ? -5.134 -10.945 27.961 1.00 92.31 169 ALA A O 1
ATOM 1248 N N . ARG A 1 170 ? -6.510 -10.250 26.319 1.00 93.94 170 ARG A N 1
ATOM 1249 C CA . ARG A 1 170 ? -6.546 -8.836 26.746 1.00 93.94 170 ARG A CA 1
ATOM 1250 C C . ARG A 1 170 ? -7.256 -8.659 28.081 1.00 93.94 170 ARG A C 1
ATOM 1252 O O . ARG A 1 170 ? -6.755 -7.944 28.941 1.00 93.94 170 ARG A O 1
ATOM 1259 N N . TRP A 1 171 ? -8.330 -9.404 28.321 1.00 95.81 171 TRP A N 1
ATOM 1260 C CA . TRP A 1 171 ? -8.985 -9.457 29.624 1.00 95.81 171 TRP A CA 1
ATOM 1261 C C . TRP A 1 171 ? -8.048 -9.976 30.719 1.00 95.81 171 TRP A C 1
ATOM 1263 O O . TRP A 1 171 ? -7.976 -9.409 31.810 1.00 95.81 171 TRP A O 1
ATOM 1273 N N . THR A 1 172 ? -7.290 -11.038 30.424 1.00 95.69 172 THR A N 1
ATOM 1274 C CA . THR A 1 172 ? -6.294 -11.599 31.351 1.00 95.69 172 THR A CA 1
ATOM 1275 C C . THR A 1 172 ? -5.238 -10.554 31.722 1.00 95.69 172 THR A C 1
ATOM 1277 O O . THR A 1 172 ? -4.859 -10.464 32.891 1.00 95.69 172 THR A O 1
ATOM 1280 N N . LEU A 1 173 ? -4.783 -9.754 30.750 1.00 94.38 173 LEU A N 1
ATOM 1281 C CA . LEU A 1 173 ? -3.872 -8.631 30.983 1.00 94.38 173 LEU A CA 1
ATOM 1282 C C . LEU A 1 173 ? -4.524 -7.562 31.867 1.00 94.38 173 LEU A C 1
ATOM 1284 O O . LEU A 1 173 ? -3.980 -7.235 32.914 1.00 94.38 173 LEU A O 1
ATOM 1288 N N . ALA A 1 174 ? -5.720 -7.097 31.511 1.00 96.31 174 ALA A N 1
ATOM 1289 C CA . ALA A 1 174 ? -6.427 -6.040 32.230 1.00 96.31 174 ALA A CA 1
ATOM 1290 C C . ALA A 1 174 ? -6.714 -6.390 33.704 1.00 96.31 174 ALA A C 1
ATOM 1292 O O . ALA A 1 174 ? -6.677 -5.528 34.578 1.00 96.31 174 ALA A O 1
ATOM 1293 N N . THR A 1 175 ? -6.966 -7.665 34.006 1.00 95.88 175 THR A N 1
ATOM 1294 C CA . THR A 1 175 ? -7.385 -8.144 35.339 1.00 95.88 175 THR A CA 1
ATOM 1295 C C . THR A 1 175 ? -6.289 -8.870 36.118 1.00 95.88 175 THR A C 1
ATOM 1297 O O . THR A 1 175 ? -6.560 -9.495 37.143 1.00 95.88 175 THR A O 1
ATOM 1300 N N . ARG A 1 176 ? -5.039 -8.834 35.635 1.00 91.31 176 ARG A N 1
ATOM 1301 C CA . ARG A 1 176 ? -3.902 -9.525 36.266 1.00 91.31 176 ARG A CA 1
ATOM 1302 C C . ARG A 1 176 ? -4.168 -11.027 36.494 1.00 91.31 176 ARG A C 1
ATOM 1304 O O . ARG A 1 176 ? -3.829 -11.576 37.541 1.00 91.31 176 ARG A O 1
ATOM 1311 N N . GLY A 1 177 ? -4.755 -11.701 35.504 1.00 91.56 177 GLY A N 1
ATOM 1312 C CA . GLY A 1 177 ? -4.907 -13.162 35.504 1.00 91.56 177 GLY A CA 1
ATOM 1313 C C . GLY A 1 177 ? -6.338 -13.699 35.441 1.00 91.56 177 GLY A C 1
ATOM 1314 O O . GLY A 1 177 ? -6.505 -14.920 35.541 1.00 91.56 177 GLY A O 1
ATOM 1315 N N . GLY A 1 178 ? -7.348 -12.837 35.280 1.00 94.75 178 GLY A N 1
ATOM 1316 C CA . GLY A 1 178 ? -8.737 -13.233 35.037 1.00 94.75 178 GLY A CA 1
ATOM 1317 C C . GLY A 1 178 ? -8.935 -13.997 33.723 1.00 94.75 178 GLY A C 1
ATOM 1318 O O . GLY A 1 178 ? -7.983 -14.307 33.005 1.00 94.75 178 GLY A O 1
ATOM 1319 N N . ARG A 1 179 ? -10.181 -14.358 33.407 1.00 93.94 179 ARG A N 1
ATOM 1320 C CA . ARG A 1 179 ? -10.511 -15.095 32.173 1.00 93.94 179 ARG A CA 1
ATOM 1321 C C . ARG A 1 179 ? -11.913 -14.776 31.670 1.00 93.94 179 ARG A C 1
ATOM 1323 O O . ARG A 1 179 ? -12.754 -14.343 32.451 1.00 93.94 179 ARG A O 1
ATOM 1330 N N . VAL A 1 180 ? -12.146 -15.070 30.397 1.00 93.06 180 VAL A N 1
ATOM 1331 C CA . VAL A 1 180 ? -13.464 -15.011 29.759 1.00 93.06 180 VAL A CA 1
ATOM 1332 C C . VAL A 1 180 ? -13.925 -16.438 29.494 1.00 93.06 180 VAL A C 1
ATOM 1334 O O . VAL A 1 180 ? -13.185 -17.220 28.894 1.00 93.06 180 VAL A O 1
ATOM 1337 N N . ASP A 1 181 ? -15.114 -16.775 29.980 1.00 90.88 181 ASP A N 1
ATOM 1338 C CA . ASP A 1 181 ? -15.784 -18.055 29.768 1.00 90.88 181 ASP A CA 1
ATOM 1339 C C . ASP A 1 181 ? -17.024 -17.825 28.884 1.00 90.88 181 ASP A C 1
ATOM 1341 O O . ASP A 1 181 ? -17.723 -16.824 29.033 1.00 90.88 181 ASP A O 1
ATOM 1345 N N . THR A 1 182 ? -17.323 -18.743 27.967 1.00 85.88 182 THR A N 1
ATOM 1346 C CA . THR A 1 182 ? -18.586 -18.727 27.215 1.00 85.88 182 THR A CA 1
ATOM 1347 C C . THR A 1 182 ? -19.669 -19.434 28.030 1.00 85.88 182 THR A C 1
ATOM 1349 O O . THR A 1 182 ? -19.465 -20.555 28.497 1.00 85.88 182 THR A O 1
ATOM 1352 N N . ALA A 1 183 ? -20.827 -18.797 28.215 1.00 79.62 183 ALA A N 1
ATOM 1353 C CA . ALA A 1 183 ? -21.924 -19.353 29.007 1.00 79.62 183 ALA A CA 1
ATOM 1354 C C . ALA A 1 183 ? -23.269 -19.089 28.327 1.00 79.62 183 ALA A C 1
ATOM 1356 O O . ALA A 1 183 ? -23.716 -17.949 28.242 1.00 79.62 183 ALA A O 1
ATOM 1357 N N . GLY A 1 184 ? -23.932 -20.143 27.836 1.00 79.81 184 GLY A N 1
ATOM 1358 C CA . GLY A 1 184 ? -25.208 -19.979 27.131 1.00 79.81 184 GLY A CA 1
ATOM 1359 C C . GLY A 1 184 ? -25.078 -18.980 25.975 1.00 79.81 184 GLY A C 1
ATOM 1360 O O . GLY A 1 184 ? -24.109 -19.060 25.220 1.00 79.81 184 GLY A O 1
ATOM 1361 N N . SER A 1 185 ? -26.021 -18.046 25.853 1.00 76.38 185 SER A N 1
ATOM 1362 C CA . SER A 1 185 ? -26.033 -16.967 24.850 1.00 76.38 185 SER A CA 1
ATOM 1363 C C . SER A 1 185 ? -25.037 -15.826 25.126 1.00 76.38 185 SER A C 1
ATOM 1365 O O . SER A 1 185 ? -25.025 -14.851 24.379 1.00 76.38 185 SER A O 1
ATOM 1367 N N . GLY A 1 186 ? -24.205 -15.922 26.169 1.00 86.25 186 GLY A N 1
ATOM 1368 C CA . GLY A 1 186 ? -23.391 -14.817 26.667 1.00 86.25 186 GLY A CA 1
ATOM 1369 C C . GLY A 1 186 ? -21.927 -15.142 26.977 1.00 86.25 186 GLY A C 1
ATOM 1370 O O . GLY A 1 186 ? -21.414 -16.239 26.722 1.00 86.25 186 GLY A O 1
ATOM 1371 N N . LEU A 1 187 ? -21.259 -14.150 27.566 1.00 91.38 187 LEU A N 1
ATOM 1372 C CA . LEU A 1 187 ? -19.875 -14.195 28.034 1.00 91.38 187 LEU A CA 1
ATOM 1373 C C . LEU A 1 187 ? -19.823 -13.914 29.538 1.00 91.38 187 LEU A C 1
ATOM 1375 O O . LEU A 1 187 ? -20.516 -13.028 30.028 1.00 91.38 187 LEU A O 1
ATOM 1379 N N . VAL A 1 188 ? -18.971 -14.634 30.264 1.00 94.19 188 VAL A N 1
ATOM 1380 C CA . VAL A 1 188 ? -18.716 -14.414 31.693 1.00 94.19 188 VAL A CA 1
ATOM 1381 C C . VAL A 1 188 ? -17.256 -14.039 31.889 1.00 94.19 188 VAL A C 1
ATOM 1383 O O . VAL A 1 188 ? -16.340 -14.820 31.628 1.00 94.19 188 VAL A O 1
ATOM 1386 N N . PHE A 1 189 ? -17.041 -12.828 32.374 1.00 95.69 189 PHE A N 1
ATOM 1387 C CA . PHE A 1 189 ? -15.748 -12.221 32.615 1.00 95.69 189 PHE A CA 1
ATOM 1388 C C . PHE A 1 189 ? -15.386 -12.337 34.095 1.00 95.69 189 PHE A C 1
ATOM 1390 O O . PHE A 1 189 ? -15.944 -11.645 34.942 1.00 95.69 189 PHE A O 1
ATOM 1397 N N . ARG A 1 190 ? -14.424 -13.196 34.429 1.00 96.19 190 ARG A N 1
ATOM 1398 C CA . ARG A 1 190 ? -13.916 -13.344 35.801 1.00 96.19 190 ARG A CA 1
ATOM 1399 C C . ARG A 1 190 ? -12.818 -12.317 36.052 1.00 96.19 190 ARG A C 1
ATOM 1401 O O . ARG A 1 190 ? -11.806 -12.343 35.347 1.00 96.19 190 ARG A O 1
ATOM 1408 N N . LEU A 1 191 ? -12.976 -11.456 37.059 1.00 94.81 191 LEU A N 1
ATOM 1409 C CA . LEU A 1 191 ? -12.030 -10.368 37.356 1.00 94.81 191 LEU A CA 1
ATOM 1410 C C . LEU A 1 191 ? -10.770 -10.822 38.106 1.00 94.81 191 LEU A C 1
ATOM 1412 O O . LEU A 1 191 ? -9.841 -10.039 38.287 1.00 94.81 191 LEU A O 1
ATOM 1416 N N . LYS A 1 192 ? -10.721 -12.075 38.561 1.00 91.50 192 LYS A N 1
ATOM 1417 C CA . LYS A 1 192 ? -9.588 -12.629 39.309 1.00 91.50 192 LYS A CA 1
ATOM 1418 C C . LYS A 1 192 ? -9.214 -14.004 38.777 1.00 91.50 192 LYS A C 1
ATOM 1420 O O . LYS A 1 192 ? -10.076 -14.808 38.423 1.00 91.50 192 LYS A O 1
ATOM 1425 N N . GLY A 1 193 ? -7.918 -14.298 38.757 1.00 88.94 193 GLY A N 1
ATOM 1426 C CA . GLY A 1 193 ? -7.411 -15.616 38.396 1.00 88.94 193 GLY A CA 1
ATOM 1427 C C . GLY A 1 193 ? -5.887 -15.701 38.430 1.00 88.94 193 GLY A C 1
ATOM 1428 O O . GLY A 1 193 ? -5.214 -14.811 38.939 1.00 88.94 193 GLY A O 1
ATOM 1429 N N . VAL A 1 194 ? -5.354 -16.812 37.919 1.00 88.00 194 VAL A N 1
ATOM 1430 C CA . VAL A 1 194 ? -3.917 -17.156 37.953 1.00 88.00 194 VAL A CA 1
ATOM 1431 C C . VAL A 1 194 ? -3.320 -17.357 36.557 1.00 88.00 194 VAL A C 1
ATOM 1433 O O . VAL A 1 194 ? -2.261 -17.967 36.409 1.00 88.00 194 VAL A O 1
ATOM 1436 N N . ARG A 1 195 ? -4.010 -16.905 35.502 1.00 86.19 195 ARG A N 1
ATOM 1437 C CA . ARG A 1 195 ? -3.496 -17.034 34.134 1.00 86.19 195 ARG A CA 1
ATOM 1438 C C . ARG A 1 195 ? -2.306 -16.099 33.925 1.00 86.19 195 ARG A C 1
ATOM 1440 O O . ARG A 1 195 ? -2.285 -14.982 34.436 1.00 86.19 195 ARG A O 1
ATOM 1447 N N . MET A 1 196 ? -1.326 -16.551 33.146 1.00 85.62 196 MET A N 1
ATOM 1448 C CA . MET A 1 196 ? -0.241 -15.672 32.719 1.00 85.62 196 MET A CA 1
ATOM 1449 C C . MET A 1 196 ? -0.786 -14.650 31.725 1.00 85.62 196 MET A C 1
ATOM 1451 O O . MET A 1 196 ? -1.354 -15.026 30.699 1.00 85.62 196 MET A O 1
ATOM 1455 N N . ALA A 1 197 ? -0.620 -13.371 32.047 1.00 83.44 197 ALA A N 1
ATOM 1456 C CA . ALA A 1 197 ? -0.987 -12.284 31.157 1.00 83.44 197 ALA A CA 1
ATOM 1457 C C . ALA A 1 197 ? -0.057 -12.249 29.929 1.00 83.44 197 ALA A C 1
ATOM 1459 O O . ALA A 1 197 ? 1.146 -12.493 30.075 1.00 83.44 197 ALA A O 1
ATOM 1460 N N . PRO A 1 198 ? -0.582 -11.940 28.729 1.00 86.56 198 PRO A N 1
ATOM 1461 C CA . PRO A 1 198 ? 0.263 -11.633 27.581 1.00 86.56 198 PRO A CA 1
ATOM 1462 C C . PRO A 1 198 ? 1.088 -10.363 27.839 1.00 86.56 198 PRO A C 1
ATOM 1464 O O . PRO A 1 198 ? 0.802 -9.591 28.753 1.00 86.56 198 PRO A O 1
ATOM 1467 N N . LEU A 1 199 ? 2.107 -10.122 27.016 1.00 88.31 199 LEU A N 1
ATOM 1468 C CA . LEU A 1 199 ? 2.835 -8.855 27.053 1.00 88.31 199 LEU A CA 1
ATOM 1469 C C . LEU A 1 199 ? 1.995 -7.736 26.421 1.00 88.31 199 LEU A C 1
ATOM 1471 O O . LEU A 1 199 ? 1.290 -7.953 25.431 1.00 88.31 199 LEU A O 1
ATOM 1475 N N . ALA A 1 200 ? 2.102 -6.539 26.996 1.00 90.81 200 ALA A N 1
ATOM 1476 C CA . ALA A 1 200 ? 1.653 -5.310 26.355 1.00 90.81 200 ALA A CA 1
ATOM 1477 C C . ALA A 1 200 ? 2.517 -5.003 25.121 1.00 90.81 200 ALA A C 1
ATOM 1479 O O . ALA A 1 200 ? 3.667 -5.445 25.033 1.00 90.81 200 ALA A O 1
ATOM 1480 N N . VAL A 1 201 ? 1.971 -4.230 24.186 1.00 92.62 201 VAL A N 1
ATOM 1481 C CA . VAL A 1 201 ? 2.695 -3.770 23.000 1.00 92.62 201 VAL A CA 1
ATOM 1482 C C . VAL A 1 201 ? 3.422 -2.468 23.363 1.00 92.62 201 VAL A C 1
ATOM 1484 O O . VAL A 1 201 ? 2.764 -1.472 23.662 1.00 92.62 201 VAL A O 1
ATOM 1487 N N . PRO A 1 202 ? 4.766 -2.445 23.392 1.00 88.75 202 PRO A N 1
ATOM 1488 C CA . PRO A 1 202 ? 5.509 -1.269 23.833 1.00 88.75 202 PRO A CA 1
ATOM 1489 C C . PRO A 1 202 ? 5.404 -0.129 22.817 1.00 88.75 202 PRO A C 1
ATOM 1491 O O . PRO A 1 202 ? 5.540 -0.365 21.623 1.00 88.75 202 PRO A O 1
ATOM 1494 N N . GLY A 1 203 ? 5.257 1.114 23.284 1.00 89.12 203 GLY A N 1
ATOM 1495 C CA . GLY A 1 203 ? 5.340 2.304 22.429 1.00 89.12 203 GLY A CA 1
ATOM 1496 C C . GLY A 1 203 ? 4.012 2.752 21.821 1.00 89.12 203 GLY A C 1
ATOM 1497 O O . GLY A 1 203 ? 4.009 3.666 20.999 1.00 89.12 203 GLY A O 1
ATOM 1498 N N . ILE A 1 204 ? 2.886 2.160 22.232 1.00 93.62 204 ILE A N 1
ATOM 1499 C CA . ILE A 1 204 ? 1.557 2.584 21.774 1.00 93.62 204 ILE A CA 1
ATOM 1500 C C . ILE A 1 204 ? 1.024 3.798 22.544 1.00 93.62 204 ILE A C 1
ATOM 1502 O O . ILE A 1 204 ? 0.088 4.457 22.097 1.00 93.62 204 ILE A O 1
ATOM 1506 N N . GLU A 1 205 ? 1.588 4.090 23.718 1.00 94.56 205 GLU A N 1
ATOM 1507 C CA . GLU A 1 205 ? 1.094 5.113 24.639 1.00 94.56 205 GLU A CA 1
ATOM 1508 C C . GLU A 1 205 ? 1.015 6.514 24.006 1.00 94.56 205 GLU A C 1
ATOM 1510 O O . GLU A 1 205 ? 0.012 7.194 24.239 1.00 94.56 205 GLU A O 1
ATOM 1515 N N . PRO A 1 206 ? 1.984 6.963 23.175 1.00 96.50 206 PRO A N 1
ATOM 1516 C CA . PRO A 1 206 ? 1.863 8.230 22.459 1.00 96.50 206 PRO A CA 1
ATOM 1517 C C . PRO A 1 206 ? 0.652 8.265 21.520 1.00 96.50 206 PRO A C 1
ATOM 1519 O O . PRO A 1 206 ? -0.079 9.254 21.509 1.00 96.50 206 PRO A O 1
ATOM 1522 N N . LEU A 1 207 ? 0.408 7.183 20.770 1.00 96.88 207 LEU A N 1
ATOM 1523 C CA . LEU A 1 207 ? -0.729 7.083 19.853 1.00 96.88 207 LEU A CA 1
ATOM 1524 C C . LEU A 1 207 ? -2.050 7.094 20.631 1.00 96.88 207 LEU A C 1
ATOM 1526 O O . LEU A 1 207 ? -2.926 7.906 20.342 1.00 96.88 207 LEU A O 1
ATOM 1530 N N . LEU A 1 208 ? -2.162 6.261 21.671 1.00 96.38 208 LEU A N 1
ATOM 1531 C CA . LEU A 1 208 ? -3.336 6.220 22.547 1.00 96.38 208 LEU A CA 1
ATOM 1532 C C . LEU A 1 208 ? -3.624 7.587 23.182 1.00 96.38 208 LEU A C 1
ATOM 1534 O O . LEU A 1 208 ? -4.783 7.998 23.250 1.00 96.38 208 LEU A O 1
ATOM 1538 N N . GLY A 1 209 ? -2.587 8.310 23.616 1.00 96.81 209 GLY A N 1
ATOM 1539 C CA . GLY A 1 209 ? -2.722 9.655 24.172 1.00 96.81 209 GLY A CA 1
ATOM 1540 C C . GLY A 1 209 ? -3.330 10.644 23.177 1.00 96.81 209 GLY A C 1
ATOM 1541 O O . GLY A 1 209 ? -4.262 11.363 23.529 1.00 96.81 209 GLY A O 1
ATOM 1542 N N . ARG A 1 210 ? -2.868 10.637 21.919 1.00 97.88 210 ARG A N 1
ATOM 1543 C CA . ARG A 1 210 ? -3.400 11.514 20.860 1.00 97.88 210 ARG A CA 1
ATOM 1544 C C . ARG A 1 210 ? -4.828 11.174 20.460 1.00 97.88 210 ARG A C 1
ATOM 1546 O O . ARG A 1 210 ? -5.648 12.076 20.322 1.00 97.88 210 ARG A O 1
ATOM 1553 N N . VAL A 1 211 ? -5.150 9.887 20.339 1.00 97.25 211 VAL A N 1
ATOM 1554 C CA . VAL A 1 211 ? -6.526 9.453 20.055 1.00 97.25 211 VAL A CA 1
ATOM 1555 C C . VAL A 1 211 ? -7.463 9.822 21.210 1.00 97.25 211 VAL A C 1
ATOM 1557 O O . VAL A 1 211 ? -8.571 10.292 20.968 1.00 97.25 211 VAL A O 1
ATOM 1560 N N . SER A 1 212 ? -7.012 9.681 22.461 1.00 96.50 212 SER A N 1
ATOM 1561 C CA . SER A 1 212 ? -7.792 10.084 23.641 1.00 96.50 212 SER A CA 1
ATOM 1562 C C . SER A 1 212 ? -8.052 11.593 23.664 1.00 96.50 212 SER A C 1
ATOM 1564 O O . SER A 1 212 ? -9.196 12.003 23.836 1.00 96.50 212 SER A O 1
ATOM 1566 N N . GLU A 1 213 ? -7.024 12.408 23.402 1.00 97.12 213 GLU A N 1
ATOM 1567 C CA . GLU A 1 213 ? -7.149 13.868 23.286 1.00 97.12 213 GLU A CA 1
ATOM 1568 C C . GLU A 1 213 ? -8.138 14.264 22.172 1.00 97.12 213 GLU A C 1
ATOM 1570 O O . GLU A 1 213 ? -8.992 15.127 22.382 1.00 97.12 213 GLU A O 1
ATOM 1575 N N . GLY A 1 214 ? -8.067 13.601 21.011 1.00 96.19 214 GLY A N 1
ATOM 1576 C CA . GLY A 1 214 ? -9.007 13.799 19.905 1.00 96.19 214 GLY A CA 1
ATOM 1577 C C . GLY A 1 214 ? -10.452 13.465 20.290 1.00 96.19 214 GLY A C 1
ATOM 1578 O O . GLY A 1 214 ? -11.353 14.261 20.038 1.00 96.19 214 GLY A O 1
ATOM 1579 N N . CYS A 1 215 ? -10.670 12.329 20.962 1.00 94.19 215 CYS A N 1
ATOM 1580 C CA . CYS A 1 215 ? -11.977 11.920 21.484 1.00 94.19 215 CYS A CA 1
ATOM 1581 C C . CYS A 1 215 ? -12.590 12.951 22.437 1.00 94.19 215 CYS A C 1
ATOM 1583 O O . CYS A 1 215 ? -13.753 13.316 22.285 1.00 94.19 215 CYS A O 1
ATOM 1585 N N . GLU A 1 216 ? -11.823 13.391 23.435 1.00 94.88 216 GLU A N 1
ATOM 1586 C CA . GLU A 1 216 ? -12.305 14.290 24.489 1.00 94.88 216 GLU A CA 1
ATOM 1587 C C . GLU A 1 216 ? -12.686 15.665 23.937 1.00 94.88 216 GLU A C 1
ATOM 1589 O O . GLU A 1 216 ? -13.669 16.265 24.373 1.00 94.88 216 GLU A O 1
ATOM 1594 N N . ARG A 1 217 ? -11.929 16.153 22.951 1.00 94.94 217 ARG A N 1
ATOM 1595 C CA . ARG A 1 217 ? -12.116 17.490 22.380 1.00 94.94 217 ARG A CA 1
ATOM 1596 C C . ARG A 1 217 ? -13.085 17.545 21.213 1.00 94.94 217 ARG A C 1
ATOM 1598 O O . ARG A 1 217 ? -13.495 18.643 20.850 1.00 94.94 217 ARG A O 1
ATOM 1605 N N . LEU A 1 218 ? -13.479 16.403 20.648 1.00 93.38 218 LEU A N 1
ATOM 1606 C CA . LEU A 1 218 ? -14.257 16.338 19.409 1.00 93.38 218 LEU A CA 1
ATOM 1607 C C . LEU A 1 218 ? -15.503 17.236 19.419 1.00 93.38 218 LEU A C 1
ATOM 1609 O O . LEU A 1 218 ? -15.790 17.904 18.431 1.00 93.38 218 LEU A O 1
ATOM 1613 N N . ARG A 1 219 ? -16.240 17.255 20.537 1.00 89.06 219 ARG A N 1
ATOM 1614 C CA . ARG A 1 219 ? -17.509 17.993 20.653 1.00 89.06 219 ARG A CA 1
ATOM 1615 C C . ARG A 1 219 ? -17.332 19.461 21.037 1.00 89.06 219 ARG A C 1
ATOM 1617 O O . ARG A 1 219 ? -18.139 20.287 20.628 1.00 89.06 219 ARG A O 1
ATOM 1624 N N . SER A 1 220 ? -16.333 19.782 21.857 1.00 92.06 220 SER A N 1
ATOM 1625 C CA . SER A 1 220 ? -16.163 21.123 22.430 1.00 92.06 220 SER A CA 1
ATOM 1626 C C . SER A 1 220 ? -15.167 21.991 21.664 1.00 92.06 220 SER A C 1
ATOM 1628 O O . SER A 1 220 ? -15.309 23.209 21.646 1.00 92.06 220 SER A O 1
ATOM 1630 N N . GLU A 1 221 ? -14.141 21.382 21.070 1.00 94.31 221 GLU A N 1
ATOM 1631 C CA . GLU A 1 221 ? -12.982 22.059 20.483 1.00 94.31 221 GLU A CA 1
ATOM 1632 C C . GLU A 1 221 ? -12.492 21.295 19.231 1.00 94.31 221 GLU A C 1
ATOM 1634 O O . GLU A 1 221 ? -11.402 20.711 19.248 1.00 94.31 221 GLU A O 1
ATOM 1639 N N . PRO A 1 222 ? -13.276 21.276 18.136 1.00 92.25 222 PRO A N 1
ATOM 1640 C CA . PRO A 1 222 ? -13.019 20.437 16.959 1.00 92.25 222 PRO A CA 1
ATOM 1641 C C . PRO A 1 222 ? -11.677 20.716 16.280 1.00 92.25 222 PRO A C 1
ATOM 1643 O O . PRO A 1 222 ? -10.989 19.775 15.896 1.00 92.25 222 PRO A O 1
ATOM 1646 N N . ASP A 1 223 ? -11.240 21.975 16.226 1.00 94.06 223 ASP A N 1
ATOM 1647 C CA . ASP A 1 223 ? -9.928 22.337 15.677 1.00 94.06 223 ASP A CA 1
ATOM 1648 C C . ASP A 1 223 ? -8.790 21.691 16.478 1.00 94.06 223 ASP A C 1
ATOM 1650 O O . ASP A 1 223 ? -7.804 21.203 15.927 1.00 94.06 223 ASP A O 1
ATOM 1654 N N . LYS A 1 224 ? -8.930 21.635 17.809 1.00 96.62 224 LYS A N 1
ATOM 1655 C CA . LYS A 1 224 ? -7.950 20.968 18.673 1.00 96.62 224 LYS A CA 1
ATOM 1656 C C . LYS A 1 224 ? -8.037 19.450 18.561 1.00 96.62 224 LYS A C 1
ATOM 1658 O O . LYS A 1 224 ? -7.012 18.788 18.711 1.00 96.62 224 LYS A O 1
ATOM 1663 N N . ALA A 1 225 ? -9.230 18.905 18.319 1.00 96.00 225 ALA A N 1
ATOM 1664 C CA . ALA A 1 225 ? -9.391 17.490 18.014 1.00 96.00 225 ALA A CA 1
ATOM 1665 C C . ALA A 1 225 ? -8.677 17.141 16.701 1.00 96.00 225 ALA A C 1
ATOM 1667 O O . ALA A 1 225 ? -7.906 16.187 16.681 1.00 96.00 225 ALA A O 1
ATOM 1668 N N . LEU A 1 226 ? -8.833 17.956 15.652 1.00 96.06 226 LEU A N 1
ATOM 1669 C CA . LEU A 1 226 ? -8.144 17.780 14.372 1.00 96.06 226 LEU A CA 1
ATOM 1670 C C . LEU A 1 226 ? -6.622 17.753 14.553 1.00 96.06 226 LEU A C 1
ATOM 1672 O O . LEU A 1 226 ? -5.985 16.804 14.108 1.00 96.06 226 LEU A O 1
ATOM 1676 N N . VAL A 1 227 ? -6.052 18.713 15.291 1.00 97.88 227 VAL A N 1
ATOM 1677 C CA . VAL A 1 227 ? -4.608 18.736 15.599 1.00 97.88 227 VAL A CA 1
ATOM 1678 C C . VAL A 1 227 ? -4.153 17.452 16.306 1.00 97.88 227 VAL A C 1
ATOM 1680 O O . VAL A 1 227 ? -3.084 16.918 16.007 1.00 97.88 227 VAL A O 1
ATOM 1683 N N . ALA A 1 228 ? -4.952 16.926 17.239 1.00 98.00 228 ALA A N 1
ATOM 1684 C CA . ALA A 1 228 ? -4.632 15.674 17.922 1.00 98.00 228 ALA A CA 1
ATOM 1685 C C . ALA A 1 228 ? -4.699 14.461 16.975 1.00 98.00 228 ALA A C 1
ATOM 1687 O O . ALA A 1 228 ? -3.833 13.588 17.042 1.00 98.00 228 ALA A O 1
ATOM 1688 N N . ILE A 1 229 ? -5.682 14.420 16.070 1.00 98.00 229 ILE A N 1
ATOM 1689 C CA . ILE A 1 229 ? -5.818 13.367 15.053 1.00 98.00 229 ILE A CA 1
ATOM 1690 C C . ILE A 1 229 ? -4.677 13.425 14.029 1.00 98.00 229 ILE A C 1
ATOM 1692 O O . ILE A 1 229 ? -4.124 12.383 13.684 1.00 98.00 229 ILE A O 1
ATOM 1696 N N . GLU A 1 230 ? -4.267 14.612 13.585 1.00 97.62 230 GLU A N 1
ATOM 1697 C CA . GLU A 1 230 ? -3.101 14.785 12.710 1.00 97.62 230 GLU A CA 1
ATOM 1698 C C . GLU A 1 230 ? -1.821 14.298 13.398 1.00 97.62 230 GLU A C 1
ATOM 1700 O O . GLU A 1 230 ? -1.091 13.490 12.830 1.00 97.62 230 GLU A O 1
ATOM 1705 N N . ALA A 1 231 ? -1.614 14.657 14.668 1.00 97.75 231 ALA A N 1
ATOM 1706 C CA . ALA A 1 231 ? -0.485 14.150 15.446 1.00 97.75 231 ALA A CA 1
ATOM 1707 C C . ALA A 1 231 ? -0.531 12.621 15.656 1.00 97.75 231 ALA A C 1
ATOM 1709 O O . ALA A 1 231 ? 0.515 11.979 15.747 1.00 97.75 231 ALA A O 1
ATOM 1710 N N . ALA A 1 232 ? -1.721 12.016 15.746 1.00 98.00 232 ALA A N 1
ATOM 1711 C CA . ALA A 1 232 ? -1.875 10.561 15.784 1.00 98.00 232 ALA A CA 1
ATOM 1712 C C . ALA A 1 232 ? -1.476 9.918 14.443 1.00 98.00 232 ALA A C 1
ATOM 1714 O O . ALA A 1 232 ? -0.753 8.921 14.426 1.00 98.00 232 ALA A O 1
ATOM 1715 N N . LEU A 1 233 ? -1.904 10.508 13.323 1.00 96.94 233 LEU A N 1
ATOM 1716 C CA . LEU A 1 233 ? -1.530 10.066 11.980 1.00 96.94 233 LEU A CA 1
ATOM 1717 C C . LEU A 1 233 ? -0.025 10.219 11.721 1.00 96.94 233 LEU A C 1
ATOM 1719 O O . LEU A 1 233 ? 0.563 9.327 11.116 1.00 96.94 233 LEU A O 1
ATOM 1723 N N . ASP A 1 234 ? 0.619 11.263 12.242 1.00 95.88 234 ASP A N 1
ATOM 1724 C CA . ASP A 1 234 ? 2.076 11.426 12.169 1.00 95.88 234 ASP A CA 1
ATOM 1725 C C . ASP A 1 234 ? 2.824 10.294 12.896 1.00 95.88 234 ASP A C 1
ATOM 1727 O O . ASP A 1 234 ? 3.874 9.840 12.438 1.00 95.88 234 ASP A O 1
ATOM 1731 N N . ILE A 1 235 ? 2.284 9.784 14.012 1.00 95.88 235 ILE A N 1
ATOM 1732 C CA . ILE A 1 235 ? 2.858 8.627 14.723 1.00 95.88 235 ILE A CA 1
ATOM 1733 C C . ILE A 1 235 ? 2.715 7.348 13.889 1.00 95.88 235 ILE A C 1
ATOM 1735 O O . ILE A 1 235 ? 3.674 6.577 13.791 1.00 95.88 235 ILE A O 1
ATOM 1739 N N . VAL A 1 236 ? 1.539 7.134 13.283 1.00 94.25 236 VAL A N 1
ATOM 1740 C CA . VAL A 1 236 ? 1.279 6.021 12.350 1.00 94.25 236 VAL A CA 1
ATOM 1741 C C . VAL A 1 236 ? 2.255 6.083 11.174 1.00 94.25 236 VAL A C 1
ATOM 1743 O O . VAL A 1 236 ? 2.887 5.091 10.813 1.00 94.25 236 VAL A O 1
ATOM 1746 N N . ASP A 1 237 ? 2.443 7.276 10.624 1.00 91.19 237 ASP A N 1
ATOM 1747 C CA . ASP A 1 237 ? 3.336 7.547 9.508 1.00 91.19 237 ASP A CA 1
ATOM 1748 C C . ASP A 1 237 ? 4.808 7.363 9.848 1.00 91.19 237 ASP A C 1
ATOM 1750 O O . ASP A 1 237 ? 5.562 6.856 9.020 1.00 91.19 237 ASP A O 1
ATOM 1754 N N . GLY A 1 238 ? 5.215 7.736 11.061 1.00 88.81 238 GLY A N 1
ATOM 1755 C CA . GLY A 1 238 ? 6.577 7.552 11.554 1.00 88.81 238 GLY A CA 1
ATOM 1756 C C . GLY A 1 238 ? 7.009 6.085 11.629 1.00 88.81 238 GLY A C 1
ATOM 1757 O O . GLY A 1 238 ? 8.207 5.818 11.694 1.00 88.81 238 GLY A O 1
ATOM 1758 N N . GLN A 1 239 ? 6.064 5.137 11.579 1.00 86.06 239 GLN A N 1
ATOM 1759 C CA . GLN A 1 239 ? 6.373 3.706 11.464 1.00 86.06 239 GLN A CA 1
ATOM 1760 C C . GLN A 1 239 ? 6.717 3.282 10.029 1.00 86.06 239 GLN A C 1
ATOM 1762 O O . GLN A 1 239 ? 7.316 2.226 9.830 1.00 86.06 239 GLN A O 1
ATOM 1767 N N . SER A 1 240 ? 6.334 4.077 9.025 1.00 82.00 240 SER A N 1
ATOM 1768 C CA . SER A 1 240 ? 6.547 3.744 7.616 1.00 82.00 240 SER A CA 1
ATOM 1769 C C . SER A 1 240 ? 7.995 3.984 7.205 1.00 82.00 240 SER A C 1
ATOM 1771 O O . SER A 1 240 ? 8.598 5.012 7.525 1.00 82.00 240 SER A O 1
ATOM 1773 N N . ARG A 1 241 ? 8.541 3.077 6.394 1.00 83.19 241 ARG A N 1
ATOM 1774 C CA . ARG A 1 241 ? 9.814 3.339 5.710 1.00 83.19 241 ARG A CA 1
ATOM 1775 C C . ARG A 1 241 ? 9.671 4.465 4.681 1.00 83.19 241 ARG A C 1
ATOM 1777 O O . ARG A 1 241 ? 8.577 4.763 4.191 1.00 83.19 241 ARG A O 1
ATOM 1784 N N . GLY A 1 242 ? 10.802 5.088 4.342 1.00 87.25 242 GLY A N 1
ATOM 1785 C CA . GLY A 1 242 ? 10.885 6.056 3.247 1.00 87.25 242 GLY A CA 1
ATOM 1786 C C . GLY A 1 242 ? 10.451 5.454 1.906 1.00 87.25 242 GLY A C 1
ATOM 1787 O O . GLY A 1 242 ? 10.293 4.239 1.777 1.00 87.25 242 GLY A O 1
ATOM 1788 N N . LYS A 1 243 ? 10.244 6.309 0.900 1.00 90.38 243 LYS A N 1
ATOM 1789 C CA . LYS A 1 243 ? 9.866 5.836 -0.433 1.00 90.38 243 LYS A CA 1
ATOM 1790 C C . LYS A 1 243 ? 10.993 4.998 -1.028 1.00 90.38 243 LYS A C 1
ATOM 1792 O O . LYS A 1 243 ? 12.145 5.414 -1.039 1.00 90.38 243 LYS A O 1
ATOM 1797 N N . GLU A 1 244 ? 10.646 3.833 -1.552 1.00 89.75 244 GLU A N 1
ATOM 1798 C CA . GLU A 1 244 ? 11.592 2.929 -2.197 1.00 89.75 244 GLU A CA 1
ATOM 1799 C C . GLU A 1 244 ? 10.958 2.300 -3.448 1.00 89.75 244 GLU A C 1
ATOM 1801 O O . GLU A 1 244 ? 9.735 2.347 -3.615 1.00 89.75 244 GLU A O 1
ATOM 1806 N N . PRO A 1 245 ? 11.750 1.767 -4.398 1.00 88.25 245 PRO A N 1
ATOM 1807 C CA . PRO A 1 245 ? 11.183 1.056 -5.534 1.00 88.25 245 PRO A CA 1
ATOM 1808 C C . PRO A 1 245 ? 10.457 -0.217 -5.063 1.00 88.25 245 PRO A C 1
ATOM 1810 O O . PRO A 1 245 ? 11.062 -1.123 -4.488 1.00 88.25 245 PRO A O 1
ATOM 1813 N N . GLY A 1 246 ? 9.155 -0.292 -5.331 1.00 89.88 246 GLY A N 1
ATOM 1814 C CA . GLY A 1 246 ? 8.286 -1.415 -4.991 1.00 89.88 246 GLY A CA 1
ATOM 1815 C C . GLY A 1 246 ? 7.756 -2.155 -6.218 1.00 89.88 246 GLY A C 1
ATOM 1816 O O . GLY A 1 246 ? 7.589 -1.569 -7.288 1.00 89.88 246 GLY A O 1
ATOM 1817 N N . ASP A 1 247 ? 7.476 -3.447 -6.039 1.00 91.12 247 ASP A N 1
ATOM 1818 C CA . ASP A 1 247 ? 6.742 -4.275 -6.999 1.00 91.12 247 ASP A CA 1
ATOM 1819 C C . ASP A 1 247 ? 5.309 -4.463 -6.483 1.00 91.12 247 ASP A C 1
ATOM 1821 O O . ASP A 1 247 ? 5.093 -5.108 -5.453 1.00 91.12 247 ASP A O 1
ATOM 1825 N N . LEU A 1 248 ? 4.335 -3.874 -7.181 1.00 94.06 248 LEU A N 1
ATOM 1826 C CA . LEU A 1 248 ? 2.930 -3.920 -6.771 1.00 94.06 248 LEU A CA 1
ATOM 1827 C C . LEU A 1 248 ? 2.335 -5.325 -6.831 1.00 94.06 248 LEU A C 1
ATOM 1829 O O . LEU A 1 248 ? 1.478 -5.639 -6.009 1.00 94.06 248 LEU A O 1
ATOM 1833 N N . ASN A 1 249 ? 2.788 -6.176 -7.755 1.00 93.62 249 ASN A N 1
ATOM 1834 C CA . ASN A 1 249 ? 2.278 -7.542 -7.859 1.00 93.62 249 ASN A CA 1
ATOM 1835 C C . ASN A 1 249 ? 2.695 -8.360 -6.635 1.00 93.62 249 ASN A C 1
ATOM 1837 O O . ASN A 1 249 ? 1.905 -9.147 -6.115 1.00 93.62 249 ASN A O 1
ATOM 1841 N N . VAL A 1 250 ? 3.919 -8.132 -6.146 1.00 93.50 250 VAL A N 1
ATOM 1842 C CA . VAL A 1 250 ? 4.413 -8.748 -4.910 1.00 93.50 250 VAL A CA 1
ATOM 1843 C C . VAL A 1 250 ? 3.611 -8.256 -3.706 1.00 93.50 250 VAL A C 1
ATOM 1845 O O . VAL A 1 250 ? 3.118 -9.080 -2.943 1.00 93.50 250 VAL A O 1
ATOM 1848 N N . LEU A 1 251 ? 3.413 -6.940 -3.566 1.00 95.00 251 LEU A N 1
ATOM 1849 C CA . LEU A 1 251 ? 2.650 -6.374 -2.444 1.00 95.00 251 LEU A CA 1
ATOM 1850 C C . LEU A 1 251 ? 1.189 -6.852 -2.430 1.00 95.00 251 LEU A C 1
ATOM 1852 O O . LEU A 1 251 ? 0.655 -7.173 -1.369 1.00 95.00 251 LEU A O 1
ATOM 1856 N N . TRP A 1 252 ? 0.550 -6.947 -3.599 1.00 95.50 252 TRP A N 1
ATOM 1857 C CA . TRP A 1 252 ? -0.786 -7.527 -3.733 1.00 95.50 252 TRP A CA 1
ATOM 1858 C C . TRP A 1 252 ? -0.821 -8.989 -3.275 1.00 95.50 252 TRP A C 1
ATOM 1860 O O . TRP A 1 252 ? -1.685 -9.366 -2.484 1.00 95.50 252 TRP A O 1
ATOM 1870 N N . ALA A 1 253 ? 0.132 -9.810 -3.729 1.00 95.25 253 ALA A N 1
ATOM 1871 C CA . ALA A 1 253 ? 0.212 -11.218 -3.347 1.00 95.25 253 ALA A CA 1
ATOM 1872 C C . ALA A 1 253 ? 0.461 -11.402 -1.837 1.00 95.25 253 ALA A C 1
ATOM 1874 O O . ALA A 1 253 ? -0.149 -12.271 -1.215 1.00 95.25 253 ALA A O 1
ATOM 1875 N N . GLU A 1 254 ? 1.312 -10.569 -1.233 1.00 95.31 254 GLU A N 1
ATOM 1876 C CA . GLU A 1 254 ? 1.577 -10.562 0.213 1.00 95.31 254 GLU A CA 1
ATOM 1877 C C . GLU A 1 254 ? 0.328 -10.179 1.023 1.00 95.31 254 GLU A C 1
ATOM 1879 O O . GLU A 1 254 ? -0.006 -10.842 2.013 1.00 95.31 254 GLU A O 1
ATOM 1884 N N . ALA A 1 255 ? -0.401 -9.150 0.582 1.00 95.38 255 ALA A N 1
ATOM 1885 C CA . ALA A 1 255 ? -1.663 -8.752 1.194 1.00 95.38 255 ALA A CA 1
ATOM 1886 C C . ALA A 1 255 ? -2.719 -9.864 1.069 1.00 95.38 255 ALA A C 1
ATOM 1888 O O . ALA A 1 255 ? -3.347 -10.228 2.063 1.00 95.38 255 ALA A O 1
ATOM 1889 N N . ALA A 1 256 ? -2.857 -10.471 -0.115 1.00 95.38 256 ALA A N 1
ATOM 1890 C CA . ALA A 1 256 ? -3.800 -11.561 -0.361 1.00 95.38 256 ALA A CA 1
ATOM 1891 C C . ALA A 1 256 ? -3.499 -12.788 0.511 1.00 95.38 256 ALA A C 1
ATOM 1893 O O . ALA A 1 256 ? -4.410 -13.375 1.094 1.00 95.38 256 ALA A O 1
ATOM 1894 N N . ALA A 1 257 ? -2.222 -13.153 0.651 1.00 95.38 257 ALA A N 1
ATOM 1895 C CA . ALA A 1 257 ? -1.797 -14.252 1.511 1.00 95.38 257 ALA A CA 1
ATOM 1896 C C . ALA A 1 257 ? -2.117 -13.983 2.990 1.00 95.38 257 ALA A C 1
ATOM 1898 O O . ALA A 1 257 ? -2.548 -14.890 3.705 1.00 95.38 257 ALA A O 1
ATOM 1899 N N . THR A 1 258 ? -1.949 -12.737 3.439 1.00 91.44 258 THR A N 1
ATOM 1900 C CA . THR A 1 258 ? -2.233 -12.333 4.824 1.00 91.44 258 THR A CA 1
ATOM 1901 C C . THR A 1 258 ? -3.736 -12.355 5.122 1.00 91.44 258 THR A C 1
ATOM 1903 O O . THR A 1 258 ? -4.136 -12.805 6.193 1.00 91.44 258 THR A O 1
ATOM 1906 N N . SER A 1 259 ? -4.575 -11.955 4.163 1.00 92.88 259 SER A N 1
ATOM 1907 C CA . SER A 1 259 ? -6.040 -11.915 4.307 1.00 92.88 259 SER A CA 1
ATOM 1908 C C . SER A 1 259 ? -6.753 -13.218 3.917 1.00 92.88 259 SER A C 1
ATOM 1910 O O . SER A 1 259 ? -7.980 -13.301 3.989 1.00 92.88 259 SER A O 1
ATOM 1912 N N . ALA A 1 260 ? -6.018 -14.260 3.514 1.00 93.12 260 ALA A N 1
ATOM 1913 C CA . ALA A 1 260 ? -6.596 -15.485 2.958 1.00 93.12 260 ALA A CA 1
ATOM 1914 C C . ALA A 1 260 ? -7.581 -16.187 3.909 1.00 93.12 260 ALA A C 1
ATOM 1916 O O . ALA A 1 260 ? -8.603 -16.707 3.460 1.00 93.12 260 ALA A O 1
ATOM 1917 N N . LYS A 1 261 ? -7.304 -16.189 5.221 1.00 90.50 261 LYS A N 1
ATOM 1918 C CA . LYS A 1 261 ? -8.189 -16.808 6.224 1.00 90.50 261 LYS A CA 1
ATOM 1919 C C . LYS A 1 261 ? -9.534 -16.086 6.322 1.00 90.50 261 LYS A C 1
ATOM 1921 O O . LYS A 1 261 ? -10.574 -16.742 6.331 1.00 90.50 261 LYS A O 1
ATOM 1926 N N . ASP A 1 262 ? -9.510 -14.758 6.334 1.00 88.38 262 ASP A N 1
ATOM 1927 C CA . ASP A 1 262 ? -10.712 -13.934 6.486 1.00 88.38 262 ASP A CA 1
ATOM 1928 C C . ASP A 1 262 ? -11.608 -14.028 5.249 1.00 88.38 262 ASP A C 1
ATOM 1930 O O . ASP A 1 262 ? -12.828 -14.174 5.364 1.00 88.38 262 ASP A O 1
ATOM 1934 N N . LEU A 1 263 ? -10.995 -14.024 4.059 1.00 93.06 263 LEU A N 1
ATOM 1935 C CA . LEU A 1 263 ? -11.695 -14.225 2.790 1.00 93.06 263 LEU A CA 1
ATOM 1936 C C . LEU A 1 263 ? -12.307 -15.630 2.708 1.00 93.06 263 LEU A C 1
ATOM 1938 O O . LEU A 1 263 ? -13.478 -15.772 2.347 1.00 93.06 263 LEU A O 1
ATOM 1942 N N . ALA A 1 264 ? -11.557 -16.665 3.107 1.00 93.38 264 ALA A N 1
ATOM 1943 C CA . ALA A 1 264 ? -12.034 -18.047 3.110 1.00 93.38 264 ALA A CA 1
ATOM 1944 C C . ALA A 1 264 ? -13.226 -18.253 4.056 1.00 93.38 264 ALA A C 1
ATOM 1946 O O . ALA A 1 264 ? -14.183 -18.933 3.685 1.00 93.38 264 ALA A O 1
ATOM 1947 N N . ARG A 1 265 ? -13.227 -17.615 5.236 1.00 90.19 265 ARG A N 1
ATOM 1948 C CA . ARG A 1 265 ? -14.343 -17.675 6.200 1.00 90.19 265 ARG A CA 1
ATOM 1949 C C . ARG A 1 265 ? -15.669 -17.202 5.591 1.00 90.19 265 ARG A C 1
ATOM 1951 O O . ARG A 1 265 ? -16.710 -17.774 5.894 1.00 90.19 265 ARG A O 1
ATOM 1958 N N . LYS A 1 266 ? -15.636 -16.209 4.694 1.00 90.06 266 LYS A N 1
ATOM 1959 C CA . LYS A 1 266 ? -16.812 -15.729 3.940 1.00 90.06 266 LYS A CA 1
ATOM 1960 C C . LYS A 1 266 ? -16.949 -16.352 2.545 1.00 90.06 266 LYS A C 1
ATOM 1962 O O . LYS A 1 266 ? -17.821 -15.950 1.781 1.00 90.06 266 LYS A O 1
ATOM 1967 N N . SER A 1 267 ? -16.125 -17.339 2.191 1.00 95.75 267 SER A N 1
ATOM 1968 C CA . SER A 1 267 ? -16.091 -17.925 0.841 1.00 95.75 267 SER A CA 1
ATOM 1969 C C . SER A 1 267 ? -15.945 -16.871 -0.271 1.00 95.75 267 SER A C 1
ATOM 1971 O O . SER A 1 267 ? -16.515 -17.023 -1.350 1.00 95.75 267 SER A O 1
ATOM 1973 N N . ILE A 1 268 ? -15.217 -15.781 -0.005 1.00 97.00 268 ILE A N 1
ATOM 1974 C CA . ILE A 1 268 ? -14.976 -14.722 -0.988 1.00 97.00 268 ILE A CA 1
ATOM 1975 C C . ILE A 1 268 ? -13.890 -15.197 -1.955 1.00 97.00 268 ILE A C 1
ATOM 1977 O O . ILE A 1 268 ? -12.797 -15.584 -1.538 1.00 97.00 268 ILE A O 1
ATOM 1981 N N . ARG A 1 269 ? -14.192 -15.168 -3.254 1.00 96.94 269 ARG A N 1
ATOM 1982 C CA . ARG A 1 269 ? -13.250 -15.541 -4.315 1.00 96.94 269 ARG A CA 1
ATOM 1983 C C . ARG A 1 269 ? -12.321 -14.383 -4.654 1.00 96.94 269 ARG A C 1
ATOM 1985 O O . ARG A 1 269 ? -12.728 -13.226 -4.590 1.00 96.94 269 ARG A O 1
ATOM 1992 N N . LEU A 1 270 ? -11.095 -14.713 -5.045 1.00 96.81 270 LEU A N 1
ATOM 1993 C CA . LEU A 1 270 ? -10.087 -13.748 -5.460 1.00 96.81 270 LEU A CA 1
ATOM 1994 C C . LEU A 1 270 ? -9.646 -14.039 -6.894 1.00 96.81 270 LEU A C 1
ATOM 1996 O O . LEU A 1 270 ? -9.096 -15.105 -7.157 1.00 96.81 270 LEU A O 1
ATOM 2000 N N . ASP A 1 271 ? -9.835 -13.065 -7.777 1.00 95.69 271 ASP A N 1
ATOM 2001 C CA . ASP A 1 271 ? -9.372 -13.097 -9.161 1.00 95.69 271 ASP A CA 1
ATOM 2002 C C . ASP A 1 271 ? -8.396 -11.935 -9.393 1.00 95.69 271 ASP A C 1
ATOM 2004 O O . ASP A 1 271 ? -8.657 -10.794 -9.008 1.00 95.69 271 ASP A O 1
ATOM 2008 N N . SER A 1 272 ? -7.253 -12.197 -10.025 1.00 93.31 272 SER A N 1
ATOM 2009 C CA . SER A 1 272 ? -6.246 -11.164 -10.294 1.00 93.31 272 SER A CA 1
ATOM 2010 C C . SER A 1 272 ? -5.739 -11.232 -11.726 1.00 93.31 272 SER A C 1
ATOM 2012 O O . SER A 1 272 ? -5.262 -12.278 -12.169 1.00 93.31 272 SER A O 1
ATOM 2014 N N . LEU A 1 273 ? -5.788 -10.099 -12.421 1.00 93.50 273 LEU A N 1
ATOM 2015 C CA . LEU A 1 273 ? -5.233 -9.901 -13.755 1.00 93.50 273 LEU A CA 1
ATOM 2016 C C . LEU A 1 273 ? -4.141 -8.833 -13.670 1.00 93.50 273 LEU A C 1
ATOM 2018 O O . LEU A 1 273 ? -4.381 -7.638 -13.839 1.00 93.50 273 LEU A O 1
ATOM 2022 N N . CYS A 1 274 ? -2.926 -9.281 -13.376 1.00 91.25 274 CYS A N 1
ATOM 2023 C CA . CYS A 1 274 ? -1.765 -8.411 -13.263 1.00 91.25 274 CYS A CA 1
ATOM 2024 C C . CYS A 1 274 ? -0.901 -8.506 -14.519 1.00 91.25 274 CYS A C 1
ATOM 2026 O O . CYS A 1 274 ? -0.582 -9.607 -14.976 1.00 91.25 274 CYS A O 1
ATOM 2028 N N . VAL A 1 275 ? -0.456 -7.363 -15.044 1.00 87.06 275 VAL A N 1
ATOM 2029 C CA . VAL A 1 275 ? 0.610 -7.351 -16.053 1.00 87.06 275 VAL A CA 1
ATOM 2030 C C . VAL A 1 275 ? 1.875 -7.938 -15.421 1.00 87.06 275 VAL A C 1
ATOM 2032 O O . VAL A 1 275 ? 2.295 -7.507 -14.347 1.00 87.06 275 VAL A O 1
ATOM 2035 N N . SER A 1 276 ? 2.480 -8.934 -16.075 1.00 77.44 276 SER A N 1
ATOM 2036 C CA . SER A 1 276 ? 3.601 -9.709 -15.520 1.00 77.44 276 SER A CA 1
ATOM 2037 C C . SER A 1 276 ? 4.855 -8.874 -15.253 1.00 77.44 276 SER A C 1
ATOM 2039 O O . SER A 1 276 ? 5.656 -9.229 -14.394 1.00 77.44 276 SER A O 1
ATOM 2041 N N . GLU A 1 277 ? 5.026 -7.765 -15.973 1.00 80.75 277 GLU A N 1
ATOM 2042 C CA . GLU A 1 277 ? 6.187 -6.883 -15.869 1.00 80.75 277 GLU A CA 1
ATOM 2043 C C . GLU A 1 277 ? 5.745 -5.435 -15.630 1.00 80.75 277 GLU A C 1
ATOM 2045 O O . GLU A 1 277 ? 5.639 -4.630 -16.557 1.00 80.75 277 GLU A O 1
ATOM 2050 N N . LEU A 1 278 ? 5.482 -5.093 -14.368 1.00 85.94 278 LEU A N 1
ATOM 2051 C CA . LEU A 1 278 ? 5.306 -3.700 -13.963 1.00 85.94 278 LEU A CA 1
ATOM 2052 C C . LEU A 1 278 ? 6.674 -3.050 -13.707 1.00 85.94 278 LEU A C 1
ATOM 2054 O O . LEU A 1 278 ? 7.573 -3.686 -13.142 1.00 85.94 278 LEU A O 1
ATOM 2058 N N . PRO A 1 279 ? 6.870 -1.778 -14.098 1.00 84.38 279 PRO A N 1
ATOM 2059 C CA . PRO A 1 279 ? 8.061 -1.053 -13.694 1.00 84.38 279 PRO A CA 1
ATOM 2060 C C . PRO A 1 279 ? 8.066 -0.874 -12.168 1.00 84.38 279 PRO A C 1
ATOM 2062 O O . PRO A 1 279 ? 7.008 -0.654 -11.576 1.00 84.38 279 PRO A O 1
ATOM 2065 N N . PRO A 1 280 ? 9.239 -0.911 -11.513 1.00 85.56 280 PRO A N 1
ATOM 2066 C CA . PRO A 1 280 ? 9.314 -0.593 -10.096 1.00 85.56 280 PRO A CA 1
ATOM 2067 C C . PRO A 1 280 ? 8.972 0.887 -9.891 1.00 85.56 280 PRO A C 1
ATOM 2069 O O . PRO A 1 280 ? 9.651 1.776 -10.427 1.00 85.56 280 PRO A O 1
ATOM 2072 N N . ILE A 1 281 ? 7.919 1.140 -9.115 1.00 89.44 281 ILE A N 1
ATOM 2073 C CA . ILE A 1 281 ? 7.449 2.487 -8.779 1.00 89.44 281 ILE A CA 1
ATOM 2074 C C . ILE A 1 281 ? 7.971 2.877 -7.404 1.00 89.44 281 ILE A C 1
ATOM 2076 O O . ILE A 1 281 ? 8.087 2.054 -6.504 1.00 89.44 281 ILE A O 1
ATOM 2080 N N . GLU A 1 282 ? 8.328 4.144 -7.254 1.00 90.75 282 GLU A N 1
ATOM 2081 C CA . GLU A 1 282 ? 8.693 4.718 -5.966 1.00 90.75 282 GLU A CA 1
ATOM 2082 C C . GLU A 1 282 ? 7.453 4.876 -5.078 1.00 90.75 282 GLU A C 1
ATOM 2084 O O . GLU A 1 282 ? 6.532 5.614 -5.424 1.00 90.75 282 GLU A O 1
ATOM 2089 N N . MET A 1 283 ? 7.420 4.174 -3.946 1.00 94.00 283 MET A N 1
ATOM 2090 C CA . MET A 1 283 ? 6.262 4.150 -3.052 1.00 94.00 283 MET A CA 1
ATOM 2091 C C . MET A 1 283 ? 6.665 3.877 -1.602 1.00 94.00 283 MET A C 1
ATOM 2093 O O . MET A 1 283 ? 7.728 3.314 -1.338 1.00 94.00 283 MET A O 1
ATOM 2097 N N . HIS A 1 284 ? 5.788 4.221 -0.662 1.00 94.12 284 HIS A N 1
ATOM 2098 C CA . HIS A 1 284 ? 5.839 3.691 0.698 1.00 94.12 284 HIS A CA 1
ATOM 2099 C C . HIS A 1 284 ? 5.242 2.281 0.683 1.00 94.12 284 HIS A C 1
ATOM 2101 O O . HIS A 1 284 ? 4.020 2.121 0.669 1.00 94.12 284 HIS A O 1
ATOM 2107 N N . ARG A 1 285 ? 6.098 1.252 0.649 1.00 93.69 285 ARG A N 1
ATOM 2108 C CA . ARG A 1 285 ? 5.662 -0.150 0.512 1.00 93.69 285 ARG A CA 1
ATOM 2109 C C . ARG A 1 285 ? 4.646 -0.558 1.573 1.00 93.69 285 ARG A C 1
ATOM 2111 O O . ARG A 1 285 ? 3.644 -1.170 1.223 1.00 93.69 285 ARG A O 1
ATOM 2118 N N . ASP A 1 286 ? 4.881 -0.172 2.826 1.00 91.31 286 ASP A N 1
ATOM 2119 C CA . ASP A 1 286 ? 4.002 -0.509 3.951 1.00 91.31 286 ASP A CA 1
ATOM 2120 C C . ASP A 1 286 ? 2.598 0.087 3.755 1.00 91.31 286 ASP A C 1
ATOM 2122 O O . ASP A 1 286 ? 1.600 -0.603 3.923 1.00 91.31 286 ASP A O 1
ATOM 2126 N N . GLN A 1 287 ? 2.505 1.334 3.281 1.00 93.38 287 GLN A N 1
ATOM 2127 C CA . GLN A 1 287 ? 1.224 2.009 3.038 1.00 93.38 287 GLN A CA 1
ATOM 2128 C C . GLN A 1 287 ? 0.475 1.427 1.831 1.00 93.38 287 GLN A C 1
ATOM 2130 O O . GLN A 1 287 ? -0.745 1.280 1.877 1.00 93.38 287 GLN A O 1
ATOM 2135 N N . ILE A 1 288 ? 1.182 1.058 0.757 1.00 95.94 288 ILE A N 1
ATOM 2136 C CA . ILE A 1 288 ? 0.564 0.376 -0.392 1.00 95.94 288 ILE A CA 1
ATOM 2137 C C . ILE A 1 288 ? 0.129 -1.049 -0.015 1.00 95.94 288 ILE A C 1
ATOM 2139 O O . ILE A 1 288 ? -0.943 -1.499 -0.420 1.00 95.94 288 ILE A O 1
ATOM 2143 N N . GLY A 1 289 ? 0.909 -1.746 0.814 1.00 94.81 289 GLY A N 1
ATOM 2144 C CA . GLY A 1 289 ? 0.509 -3.019 1.412 1.00 94.81 289 GLY A CA 1
ATOM 2145 C C . GLY A 1 289 ? -0.758 -2.874 2.260 1.00 94.81 289 GLY A C 1
ATOM 2146 O O . GLY A 1 289 ? -1.706 -3.639 2.080 1.00 94.81 289 GLY A O 1
ATOM 2147 N N . ALA A 1 290 ? -0.817 -1.853 3.119 1.00 92.62 290 ALA A N 1
ATOM 2148 C CA . ALA A 1 290 ? -1.992 -1.515 3.917 1.00 92.62 290 ALA A CA 1
ATOM 2149 C C . ALA A 1 290 ? -3.207 -1.147 3.048 1.00 92.62 290 ALA A C 1
ATOM 2151 O O . ALA A 1 290 ? -4.319 -1.570 3.354 1.00 92.62 290 ALA A O 1
ATOM 2152 N N . PHE A 1 291 ? -3.008 -0.441 1.929 1.00 96.62 291 PHE A N 1
ATOM 2153 C CA . PHE A 1 291 ? -4.058 -0.167 0.943 1.00 96.62 291 PHE A CA 1
ATOM 2154 C C . PHE A 1 291 ? -4.653 -1.469 0.387 1.00 96.62 291 PHE A C 1
ATOM 2156 O O . PHE A 1 291 ? -5.870 -1.650 0.433 1.00 96.62 291 PHE A O 1
ATOM 2163 N N . PHE A 1 292 ? -3.820 -2.421 -0.049 1.00 97.31 292 PHE A N 1
ATOM 2164 C CA . PHE A 1 292 ? -4.304 -3.716 -0.540 1.00 97.31 292 PHE A CA 1
ATOM 2165 C C . PHE A 1 292 ? -4.995 -4.550 0.547 1.00 97.31 292 PHE A C 1
ATOM 2167 O O . PHE A 1 292 ? -6.080 -5.081 0.310 1.00 97.31 292 PHE A O 1
ATOM 2174 N N . LYS A 1 293 ? -4.437 -4.615 1.764 1.00 94.31 293 LYS A N 1
ATOM 2175 C CA . LYS A 1 293 ? -5.116 -5.236 2.920 1.00 94.31 293 LYS A CA 1
ATOM 2176 C C . LYS A 1 293 ? -6.459 -4.562 3.205 1.00 94.31 293 LYS A C 1
ATOM 2178 O O . LYS A 1 293 ? -7.447 -5.230 3.504 1.00 94.31 293 LYS A O 1
ATOM 2183 N N . GLY A 1 294 ? -6.511 -3.240 3.073 1.00 94.12 294 GLY A N 1
ATOM 2184 C CA . GLY A 1 294 ? -7.716 -2.443 3.227 1.00 94.12 294 GLY A CA 1
ATOM 2185 C C . GLY A 1 294 ? -8.788 -2.799 2.198 1.00 94.12 294 GLY A C 1
ATOM 2186 O O . GLY A 1 294 ? -9.953 -2.865 2.577 1.00 94.12 294 GLY A O 1
ATOM 2187 N N . ILE A 1 295 ? -8.425 -3.119 0.947 1.00 96.38 295 ILE A N 1
ATOM 2188 C CA . ILE A 1 295 ? -9.370 -3.644 -0.058 1.00 96.38 295 ILE A CA 1
ATOM 2189 C C . ILE A 1 295 ? -9.990 -4.961 0.422 1.00 96.38 295 ILE A C 1
ATOM 2191 O O . ILE A 1 295 ? -11.206 -5.122 0.333 1.00 96.38 295 ILE A O 1
ATOM 2195 N N . PHE A 1 296 ? -9.201 -5.884 0.979 1.00 95.44 296 PHE A N 1
ATOM 2196 C CA . PHE A 1 296 ? -9.730 -7.152 1.499 1.00 95.44 296 PHE A CA 1
ATOM 2197 C C . PHE A 1 296 ? -10.603 -6.968 2.733 1.00 95.44 296 PHE A C 1
ATOM 2199 O O . PHE A 1 296 ? -11.674 -7.564 2.809 1.00 95.44 296 PHE A O 1
ATOM 2206 N N . ARG A 1 297 ? -10.198 -6.105 3.668 1.00 91.75 297 ARG A N 1
ATOM 2207 C CA . ARG A 1 297 ? -11.033 -5.742 4.820 1.00 91.75 297 ARG A CA 1
ATOM 2208 C C . ARG A 1 297 ? -12.342 -5.097 4.371 1.00 91.75 297 ARG A C 1
ATOM 2210 O O . ARG A 1 297 ? -13.397 -5.369 4.930 1.00 91.75 297 ARG A O 1
ATOM 2217 N N . TYR A 1 298 ? -12.294 -4.261 3.342 1.00 93.12 298 TYR A N 1
ATOM 2218 C CA . TYR A 1 298 ? -13.495 -3.660 2.790 1.00 93.12 298 TYR A CA 1
ATOM 2219 C C . TYR A 1 298 ? -14.384 -4.720 2.135 1.00 93.12 298 TYR A C 1
ATOM 2221 O O . TYR A 1 298 ? -15.579 -4.766 2.404 1.00 93.12 298 TYR A O 1
ATOM 2229 N N . ALA A 1 299 ? -13.800 -5.652 1.379 1.00 94.44 299 ALA A N 1
ATOM 2230 C CA . ALA A 1 299 ? -14.508 -6.792 0.806 1.00 94.44 299 ALA A CA 1
ATOM 2231 C C . ALA A 1 299 ? -15.206 -7.645 1.874 1.00 94.44 299 ALA A C 1
ATOM 2233 O O . ALA A 1 299 ? -16.373 -7.988 1.707 1.00 94.44 299 ALA A O 1
ATOM 2234 N N . THR A 1 300 ? -14.538 -7.954 2.989 1.00 91.19 300 THR A N 1
ATOM 2235 C CA . THR A 1 300 ? -15.157 -8.728 4.073 1.00 91.19 300 THR A CA 1
ATOM 2236 C C . THR A 1 300 ? -16.269 -7.961 4.779 1.00 91.19 300 THR A C 1
ATOM 2238 O O . THR A 1 300 ? -17.168 -8.601 5.315 1.00 91.19 300 THR A O 1
ATOM 2241 N N . GLN A 1 301 ? -16.267 -6.628 4.764 1.00 87.88 301 GLN A N 1
ATOM 2242 C CA . GLN A 1 301 ? -17.352 -5.816 5.322 1.00 87.88 301 GLN A CA 1
ATOM 2243 C C . GLN A 1 301 ? -18.561 -5.731 4.383 1.00 87.88 301 GLN A C 1
ATOM 2245 O O . GLN A 1 301 ? -19.695 -5.832 4.844 1.00 87.88 301 GLN A O 1
ATOM 2250 N N . VAL A 1 302 ? -18.329 -5.566 3.078 1.00 90.88 302 VAL A N 1
ATOM 2251 C CA . VAL A 1 302 ? -19.402 -5.252 2.118 1.00 90.88 302 VAL A CA 1
ATOM 2252 C C . VAL A 1 302 ? -19.981 -6.467 1.419 1.00 90.88 302 VAL A C 1
ATOM 2254 O O . VAL A 1 302 ? -21.150 -6.444 1.046 1.00 90.88 302 VAL A O 1
ATOM 2257 N N . LEU A 1 303 ? -19.186 -7.515 1.203 1.00 93.62 303 LEU A N 1
ATOM 2258 C CA . LEU A 1 303 ? -19.619 -8.644 0.392 1.00 93.62 303 LEU A CA 1
ATOM 2259 C C . LEU A 1 303 ? -20.387 -9.681 1.222 1.00 93.62 303 LEU A C 1
ATOM 2261 O O . LEU A 1 303 ? -19.994 -10.003 2.353 1.00 93.62 303 LEU A O 1
ATOM 2265 N N . PRO A 1 304 ? -21.448 -10.269 0.642 1.00 91.31 304 PRO A N 1
ATOM 2266 C CA . PRO A 1 304 ? -22.092 -11.437 1.212 1.00 91.31 304 PRO A CA 1
ATOM 2267 C C . PRO A 1 304 ? -21.180 -12.664 1.075 1.00 91.31 304 PRO A C 1
ATOM 2269 O O . PRO A 1 304 ? -20.177 -12.657 0.350 1.00 91.31 304 PRO A O 1
ATOM 2272 N N . ALA A 1 305 ? -21.555 -13.753 1.748 1.00 92.88 305 ALA A N 1
ATOM 2273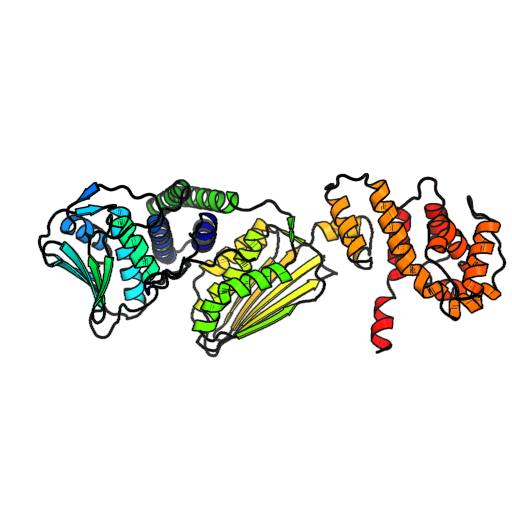 C CA . ALA A 1 305 ? -20.859 -15.020 1.575 1.00 92.88 305 ALA A CA 1
ATOM 2274 C C . ALA A 1 305 ? -20.914 -15.477 0.103 1.00 92.88 305 ALA A C 1
ATOM 2276 O O . ALA A 1 305 ? -21.973 -15.431 -0.523 1.00 92.88 305 ALA A O 1
ATOM 2277 N N . GLY A 1 306 ? -19.778 -15.904 -0.455 1.00 93.50 306 GLY A N 1
ATOM 2278 C CA . GLY A 1 306 ? -19.672 -16.284 -1.872 1.00 93.50 306 GLY A CA 1
ATOM 2279 C C . GLY A 1 306 ? -19.407 -15.128 -2.849 1.00 93.50 306 GLY A C 1
ATOM 2280 O O . GLY A 1 306 ? -19.387 -15.360 -4.061 1.00 93.50 306 GLY A O 1
ATOM 2281 N N . GLY A 1 307 ? -19.205 -13.899 -2.355 1.00 96.69 307 GLY A N 1
ATOM 2282 C CA . GLY A 1 307 ? -18.804 -12.747 -3.172 1.00 96.69 307 GLY A CA 1
ATOM 2283 C C . GLY A 1 307 ? -17.441 -12.920 -3.859 1.00 96.69 307 GLY A C 1
ATOM 2284 O O . GLY A 1 307 ? -16.748 -13.924 -3.683 1.00 96.69 307 GLY A O 1
ATOM 2285 N N . ALA A 1 308 ? -17.039 -11.935 -4.657 1.00 97.44 308 ALA A N 1
ATOM 2286 C CA . ALA A 1 308 ? -15.769 -11.953 -5.377 1.00 97.44 308 ALA A CA 1
ATOM 2287 C C . ALA A 1 308 ? -15.041 -10.606 -5.313 1.00 97.44 308 ALA A C 1
ATOM 2289 O O . ALA A 1 308 ? -15.657 -9.542 -5.361 1.00 97.44 308 ALA A O 1
ATOM 2290 N N . VAL A 1 309 ? -13.714 -10.680 -5.251 1.00 98.06 309 VAL A N 1
ATOM 2291 C CA . VAL A 1 309 ? -12.789 -9.562 -5.428 1.00 98.06 309 VAL A CA 1
ATOM 2292 C C . VAL A 1 309 ? -12.011 -9.809 -6.709 1.00 98.06 309 VAL A C 1
ATOM 2294 O O . VAL A 1 309 ? -11.305 -10.809 -6.822 1.00 98.06 309 VAL A O 1
ATOM 2297 N N . THR A 1 310 ? -12.115 -8.892 -7.662 1.00 97.56 310 THR A N 1
ATOM 2298 C CA . THR A 1 310 ? -11.305 -8.898 -8.881 1.00 97.56 310 THR A CA 1
ATOM 2299 C C . THR A 1 310 ? -10.372 -7.702 -8.860 1.00 97.56 310 THR A C 1
ATOM 2301 O O . THR A 1 310 ? -10.844 -6.586 -8.665 1.00 97.56 310 THR A O 1
ATOM 2304 N N . VAL A 1 311 ? -9.076 -7.906 -9.091 1.00 97.44 311 VAL A N 1
ATOM 2305 C CA . VAL A 1 311 ? -8.123 -6.805 -9.289 1.00 97.44 311 VAL A CA 1
ATOM 2306 C C . VAL A 1 311 ? -7.517 -6.851 -10.686 1.00 97.44 311 VAL A C 1
ATOM 2308 O O . VAL A 1 311 ? -7.137 -7.916 -11.178 1.00 97.44 311 VAL A O 1
ATOM 2311 N N . LEU A 1 312 ? -7.387 -5.685 -11.305 1.00 97.31 312 LEU A N 1
ATOM 2312 C CA . LEU A 1 312 ? -6.528 -5.446 -12.454 1.00 97.31 312 LEU A CA 1
ATOM 2313 C C . LEU A 1 312 ? -5.417 -4.489 -12.043 1.00 97.31 312 LEU A C 1
ATOM 2315 O O . LEU A 1 312 ? -5.690 -3.433 -11.477 1.00 97.31 312 LEU A O 1
ATOM 2319 N N . ILE A 1 313 ? -4.170 -4.865 -12.328 1.00 97.19 313 ILE A N 1
ATOM 2320 C CA . ILE A 1 313 ? -3.012 -3.989 -12.129 1.00 97.19 313 ILE A CA 1
ATOM 2321 C C . ILE A 1 313 ? -2.272 -3.866 -13.458 1.00 97.19 313 ILE A C 1
ATOM 2323 O O . ILE A 1 313 ? -1.728 -4.845 -13.979 1.00 97.19 313 ILE A O 1
ATOM 2327 N N . GLY A 1 314 ? -2.267 -2.653 -14.006 1.00 95.31 314 GLY A N 1
ATOM 2328 C CA . GLY A 1 314 ? -1.676 -2.325 -15.299 1.00 95.31 314 GLY A CA 1
ATOM 2329 C C . GLY A 1 314 ? -0.757 -1.109 -15.239 1.00 95.31 314 GLY A C 1
ATOM 2330 O O . GLY A 1 314 ? -0.690 -0.406 -14.235 1.00 95.31 314 GLY A O 1
ATOM 2331 N N . PHE A 1 315 ? -0.036 -0.855 -16.332 1.00 93.00 315 PHE A N 1
ATOM 2332 C CA . PHE A 1 315 ? 0.796 0.337 -16.488 1.00 93.00 315 PHE A CA 1
ATOM 2333 C C . PHE A 1 315 ? 0.379 1.123 -17.730 1.00 93.00 315 PHE A C 1
ATOM 2335 O O . PHE A 1 315 ? 0.549 0.656 -18.858 1.00 93.00 315 PHE A O 1
ATOM 2342 N N . ASP A 1 316 ? -0.118 2.340 -17.522 1.00 91.62 316 ASP A N 1
ATOM 2343 C CA . ASP A 1 316 ? -0.387 3.292 -18.590 1.00 91.62 316 ASP A CA 1
ATOM 2344 C C . ASP A 1 316 ? 0.906 4.038 -18.949 1.00 91.62 316 ASP A C 1
ATOM 2346 O O . ASP A 1 316 ? 1.327 4.992 -18.282 1.00 91.62 316 ASP A O 1
ATOM 2350 N N . ARG A 1 317 ? 1.533 3.605 -20.051 1.00 85.62 317 ARG A N 1
ATOM 2351 C CA . ARG A 1 317 ? 2.741 4.232 -20.611 1.00 85.62 317 ARG A CA 1
ATOM 2352 C C . ARG A 1 317 ? 2.510 5.686 -21.033 1.00 85.62 317 ARG A C 1
ATOM 2354 O O . ARG A 1 317 ? 3.448 6.470 -20.980 1.00 85.62 317 ARG A O 1
ATOM 2361 N N . SER A 1 318 ? 1.297 6.058 -21.448 1.00 86.31 318 SER A N 1
ATOM 2362 C CA . SER A 1 318 ? 1.001 7.421 -21.910 1.00 86.31 318 SER A CA 1
ATOM 2363 C C . SER A 1 318 ? 0.962 8.424 -20.756 1.00 86.31 318 SER A C 1
ATOM 2365 O O . SER A 1 318 ? 1.384 9.570 -20.907 1.00 86.31 318 SER A O 1
ATOM 2367 N N . ARG A 1 319 ? 0.510 7.980 -19.577 1.00 88.31 319 ARG A N 1
ATOM 2368 C CA . ARG A 1 319 ? 0.413 8.812 -18.366 1.00 88.31 319 ARG A CA 1
ATOM 2369 C C . ARG A 1 319 ? 1.592 8.636 -17.409 1.00 88.31 319 ARG A C 1
ATOM 2371 O O . ARG A 1 319 ? 1.739 9.440 -16.480 1.00 88.31 319 ARG A O 1
ATOM 2378 N N . TYR A 1 320 ? 2.440 7.632 -17.649 1.00 91.25 320 TYR A N 1
ATOM 2379 C CA . TYR A 1 320 ? 3.451 7.149 -16.707 1.00 91.25 320 TYR A CA 1
ATOM 2380 C C . TYR A 1 320 ? 2.818 6.896 -15.346 1.00 91.25 320 TYR A C 1
ATOM 2382 O O . TYR A 1 320 ? 3.112 7.591 -14.373 1.00 91.25 320 TYR A O 1
ATOM 2390 N N . ALA A 1 321 ? 1.888 5.948 -15.294 1.00 94.62 321 ALA A N 1
ATOM 2391 C CA . ALA A 1 321 ? 1.206 5.605 -14.059 1.00 94.62 321 ALA A CA 1
ATOM 2392 C C . ALA A 1 321 ? 0.817 4.129 -14.015 1.00 94.62 321 ALA A C 1
ATOM 2394 O O . ALA A 1 321 ? 0.471 3.544 -15.039 1.00 94.62 321 ALA A O 1
ATOM 2395 N N . VAL A 1 322 ? 0.853 3.543 -12.821 1.00 95.88 322 VAL A N 1
ATOM 2396 C CA . VAL A 1 322 ? 0.181 2.266 -12.569 1.00 95.88 322 VAL A CA 1
ATOM 2397 C C . VAL A 1 322 ? -1.288 2.532 -12.296 1.00 95.88 322 VAL A C 1
ATOM 2399 O O . VAL A 1 322 ? -1.627 3.435 -11.531 1.00 95.88 322 VAL A O 1
ATOM 2402 N N . GLU A 1 323 ? -2.136 1.735 -12.928 1.00 97.00 323 GLU A N 1
ATOM 2403 C CA . GLU A 1 323 ? -3.579 1.725 -12.724 1.00 97.00 323 GLU A CA 1
ATOM 2404 C C . GLU A 1 323 ? -3.948 0.463 -11.948 1.00 97.00 323 GLU A C 1
ATOM 2406 O O . GLU A 1 323 ? -3.470 -0.631 -12.260 1.00 97.00 323 GLU A O 1
ATOM 2411 N N . ILE A 1 324 ? -4.741 0.645 -10.897 1.00 97.94 324 ILE A N 1
ATOM 2412 C CA . ILE A 1 324 ? -5.243 -0.412 -10.027 1.00 97.94 324 ILE A CA 1
ATOM 2413 C C . ILE A 1 324 ? -6.761 -0.301 -10.045 1.00 97.94 324 ILE A C 1
ATOM 2415 O O . ILE A 1 324 ? -7.315 0.627 -9.458 1.00 97.94 324 ILE A O 1
ATOM 2419 N N . ASP A 1 325 ? -7.422 -1.262 -10.674 1.00 97.94 325 ASP A N 1
ATOM 2420 C CA . ASP A 1 325 ? -8.877 -1.352 -10.695 1.00 97.94 325 ASP A CA 1
ATOM 2421 C C . ASP A 1 325 ? -9.311 -2.572 -9.888 1.00 97.94 325 ASP A C 1
ATOM 2423 O O . ASP A 1 325 ? -9.114 -3.713 -10.308 1.00 97.94 325 ASP A O 1
ATOM 2427 N N . ALA A 1 326 ? -9.902 -2.345 -8.718 1.00 97.81 326 ALA A N 1
ATOM 2428 C CA . ALA A 1 326 ? -10.472 -3.395 -7.887 1.00 97.81 326 ALA A CA 1
ATOM 2429 C C . ALA A 1 326 ? -12.005 -3.345 -7.923 1.00 97.81 326 ALA A C 1
ATOM 2431 O O . ALA A 1 326 ? -12.629 -2.331 -7.612 1.00 97.81 326 ALA A O 1
ATOM 2432 N N . GLY A 1 327 ? -12.625 -4.461 -8.298 1.00 97.12 327 GLY A N 1
ATOM 2433 C CA . GLY A 1 327 ? -14.065 -4.673 -8.247 1.00 97.12 327 GLY A CA 1
ATOM 2434 C C . GLY A 1 327 ? -14.430 -5.640 -7.127 1.00 97.12 327 GLY A C 1
ATOM 2435 O O . GLY A 1 327 ? -13.953 -6.771 -7.111 1.00 97.12 327 GLY A O 1
ATOM 2436 N N . LEU A 1 328 ? -15.301 -5.211 -6.219 1.00 97.25 328 LEU A N 1
ATOM 2437 C CA . LEU A 1 328 ? -15.921 -6.059 -5.201 1.00 97.25 328 LEU A CA 1
ATOM 2438 C C . LEU A 1 328 ? -17.344 -6.352 -5.674 1.00 97.25 328 LEU A C 1
ATOM 2440 O O . LEU A 1 328 ? -18.128 -5.416 -5.802 1.00 97.25 328 LEU A O 1
ATOM 2444 N N . ALA A 1 329 ? -17.675 -7.605 -5.976 1.00 95.75 329 ALA A N 1
ATOM 2445 C CA . ALA A 1 329 ? -18.965 -7.981 -6.556 1.00 95.75 329 ALA A CA 1
ATOM 2446 C C . ALA A 1 329 ? -19.677 -9.055 -5.723 1.00 95.75 329 ALA A C 1
ATOM 2448 O O . ALA A 1 329 ? -19.064 -10.033 -5.285 1.00 95.75 329 ALA A O 1
ATOM 2449 N N . GLY A 1 330 ? -20.985 -8.893 -5.534 1.00 92.75 330 GLY A N 1
ATOM 2450 C CA . GLY A 1 330 ? -21.833 -9.821 -4.788 1.00 92.75 330 GLY A CA 1
ATOM 2451 C C . GLY A 1 330 ? -23.304 -9.679 -5.173 1.00 92.75 330 GLY A C 1
ATOM 2452 O O . GLY A 1 330 ? -23.668 -8.777 -5.916 1.00 92.75 330 GLY A O 1
ATOM 2453 N N . SER A 1 331 ? -24.157 -10.577 -4.675 1.00 88.94 331 SER A N 1
ATOM 2454 C CA . SER A 1 331 ? -25.602 -10.526 -4.947 1.00 88.94 331 SER A CA 1
ATOM 2455 C C . SER A 1 331 ? -26.270 -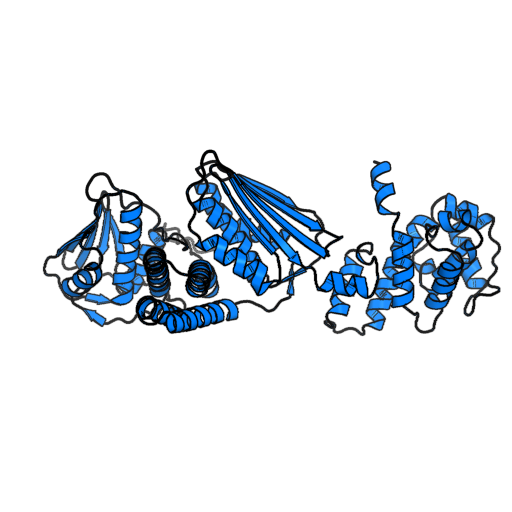9.282 -4.360 1.00 88.94 331 SER A C 1
ATOM 2457 O O . SER A 1 331 ? -27.142 -8.708 -4.996 1.00 88.94 331 SER A O 1
ATOM 2459 N N . VAL A 1 332 ? -25.862 -8.876 -3.155 1.00 88.88 332 VAL A N 1
ATOM 2460 C CA . VAL A 1 332 ? -26.220 -7.607 -2.510 1.00 88.88 332 VAL A CA 1
ATOM 2461 C C . VAL A 1 332 ? -25.041 -7.185 -1.639 1.00 88.88 332 VAL A C 1
ATOM 2463 O O . VAL A 1 332 ? -24.649 -7.924 -0.735 1.00 88.88 332 VAL A O 1
ATOM 2466 N N . CYS A 1 333 ? -24.473 -6.016 -1.908 1.00 86.12 333 CYS A N 1
ATOM 2467 C CA . CYS A 1 333 ? -23.436 -5.406 -1.089 1.00 86.12 333 CYS A CA 1
ATOM 2468 C C . CYS A 1 333 ? -24.070 -4.679 0.100 1.00 86.12 333 CYS A C 1
ATOM 2470 O O . CYS A 1 333 ? -24.997 -3.885 -0.063 1.00 86.12 333 CYS A O 1
ATOM 2472 N N . ALA A 1 334 ? -23.550 -4.924 1.300 1.00 82.19 334 ALA A N 1
ATOM 2473 C CA . ALA A 1 334 ? -23.927 -4.163 2.481 1.00 82.19 334 ALA A CA 1
ATOM 2474 C C . ALA A 1 334 ? -23.444 -2.707 2.369 1.00 82.19 334 ALA A C 1
ATOM 2476 O O . ALA A 1 334 ? -22.425 -2.416 1.735 1.00 82.19 334 ALA A O 1
ATOM 2477 N N . GLY A 1 335 ? -24.168 -1.793 3.020 1.00 76.50 335 GLY A N 1
ATOM 2478 C CA . GLY A 1 335 ? -23.737 -0.407 3.175 1.00 76.50 335 GLY A CA 1
ATOM 2479 C C . GLY A 1 335 ? -22.424 -0.361 3.948 1.00 76.50 335 GLY A C 1
ATOM 2480 O O . GLY A 1 335 ? -22.365 -0.733 5.117 1.00 76.50 335 GLY A O 1
ATOM 2481 N N . ALA A 1 336 ? -21.361 0.059 3.279 1.00 71.56 336 ALA A N 1
ATOM 2482 C CA . ALA A 1 336 ? -20.039 0.108 3.869 1.00 71.56 336 ALA A CA 1
ATOM 2483 C C . ALA A 1 336 ? -19.785 1.448 4.555 1.00 71.56 336 ALA A C 1
ATOM 2485 O O . ALA A 1 336 ? -20.060 2.498 3.972 1.00 71.56 336 ALA A O 1
ATOM 2486 N N . GLY A 1 337 ? -19.179 1.413 5.743 1.00 78.19 337 GLY A N 1
ATOM 2487 C CA . GLY A 1 337 ? -18.729 2.624 6.423 1.00 78.19 337 GLY A CA 1
ATOM 2488 C C . GLY A 1 337 ? -17.648 3.389 5.634 1.00 78.19 337 GLY A C 1
ATOM 2489 O O . GLY A 1 337 ? -16.937 2.806 4.806 1.00 78.19 337 GLY A O 1
ATOM 2490 N N . PRO A 1 338 ? -17.473 4.693 5.904 1.00 89.19 338 PRO A N 1
ATOM 2491 C CA . PRO A 1 338 ? -16.575 5.577 5.151 1.00 89.19 338 PRO A CA 1
ATOM 2492 C C . PRO A 1 338 ? -15.075 5.374 5.447 1.00 89.19 338 PRO A C 1
ATOM 2494 O O . PRO A 1 338 ? -14.232 5.958 4.766 1.00 89.19 338 PRO A O 1
ATOM 2497 N N . PHE A 1 339 ? -14.727 4.531 6.424 1.00 91.75 339 PHE A N 1
ATOM 2498 C CA . PHE A 1 339 ? -13.366 4.388 6.958 1.00 91.75 339 PHE A CA 1
ATOM 2499 C C . PHE A 1 339 ? -12.343 3.867 5.939 1.00 91.75 339 PHE A C 1
ATOM 2501 O O . PHE A 1 339 ? -11.292 4.477 5.750 1.00 91.75 339 PHE A O 1
ATOM 2508 N N . CYS A 1 340 ? -12.635 2.755 5.250 1.00 92.88 340 CYS A N 1
ATOM 2509 C CA . CYS A 1 340 ? -11.711 2.212 4.245 1.00 92.88 340 CYS A CA 1
ATOM 2510 C C . CYS A 1 340 ? -11.518 3.184 3.063 1.00 92.88 340 CYS A C 1
ATOM 2512 O O . CYS A 1 340 ? -10.368 3.456 2.725 1.00 92.88 340 CYS A O 1
ATOM 2514 N N . PRO A 1 341 ? -12.578 3.784 2.479 1.00 94.31 341 PRO A N 1
ATOM 2515 C CA . PRO A 1 341 ? -12.416 4.829 1.467 1.00 94.31 341 PRO A CA 1
ATOM 2516 C C . PRO A 1 341 ? -11.552 6.023 1.903 1.00 94.31 341 PRO A C 1
ATOM 2518 O O . PRO A 1 341 ? -10.767 6.509 1.090 1.00 94.31 341 PRO A O 1
ATOM 2521 N N . ALA A 1 342 ? -11.658 6.480 3.157 1.00 95.12 342 ALA A N 1
ATOM 2522 C CA . ALA A 1 342 ? -10.814 7.558 3.683 1.00 95.12 342 ALA A CA 1
ATOM 2523 C C . ALA A 1 342 ? -9.332 7.145 3.747 1.00 95.12 342 ALA A C 1
ATOM 2525 O O . ALA A 1 342 ? -8.458 7.851 3.246 1.00 95.12 342 ALA A O 1
ATOM 2526 N N . SER A 1 343 ? -9.052 5.942 4.261 1.00 95.88 343 SER A N 1
ATOM 2527 C CA . SER A 1 343 ? -7.706 5.343 4.244 1.00 95.88 343 SER A CA 1
ATOM 2528 C C . SER A 1 343 ? -7.135 5.247 2.822 1.00 95.88 343 SER A C 1
ATOM 2530 O O . SER A 1 343 ? -5.982 5.599 2.567 1.00 95.88 343 SER A O 1
ATOM 2532 N N . PHE A 1 344 ? -7.960 4.835 1.852 1.00 97.31 344 PHE A N 1
ATOM 2533 C CA . PHE A 1 344 ? -7.550 4.744 0.452 1.00 97.31 344 PHE A CA 1
ATOM 2534 C C . PHE A 1 344 ? -7.186 6.109 -0.131 1.00 97.31 344 PHE A C 1
ATOM 2536 O O . PHE A 1 344 ? -6.156 6.221 -0.798 1.00 97.31 344 PHE A O 1
ATOM 2543 N N . ARG A 1 345 ? -8.007 7.143 0.107 1.00 97.12 345 ARG A N 1
ATOM 2544 C CA . ARG A 1 345 ? -7.731 8.509 -0.367 1.00 97.12 345 ARG A CA 1
ATOM 2545 C C . ARG A 1 345 ? -6.432 9.021 0.217 1.00 97.12 345 ARG A C 1
ATOM 2547 O O . ARG A 1 345 ? -5.570 9.460 -0.541 1.00 97.12 345 ARG A O 1
ATOM 2554 N N . ARG A 1 346 ? -6.253 8.871 1.526 1.00 95.69 346 ARG A N 1
ATOM 2555 C CA . ARG A 1 346 ? -5.021 9.254 2.202 1.00 95.69 346 ARG A CA 1
ATOM 2556 C C . ARG A 1 346 ? -3.810 8.556 1.586 1.00 95.69 346 ARG A C 1
ATOM 2558 O O . ARG A 1 346 ? -2.881 9.223 1.137 1.00 95.69 346 ARG A O 1
ATOM 2565 N N . CYS A 1 347 ? -3.840 7.229 1.467 1.00 96.75 347 CYS A N 1
ATOM 2566 C CA . CYS A 1 347 ? -2.729 6.469 0.897 1.00 96.75 347 CYS A CA 1
ATOM 2567 C C . CYS A 1 347 ? -2.426 6.868 -0.560 1.00 96.75 347 CYS A C 1
ATOM 2569 O O . CYS A 1 347 ? -1.282 7.185 -0.885 1.00 96.75 347 CYS A O 1
ATOM 2571 N N . ILE A 1 348 ? -3.427 6.892 -1.442 1.00 97.81 348 ILE A N 1
ATOM 2572 C CA . ILE A 1 348 ? -3.212 7.100 -2.881 1.00 97.81 348 ILE A CA 1
ATOM 2573 C C . ILE A 1 348 ? -2.989 8.576 -3.224 1.00 97.81 348 ILE A C 1
ATOM 2575 O O . ILE A 1 348 ? -2.046 8.894 -3.945 1.00 97.81 348 ILE A O 1
ATOM 2579 N N . ILE A 1 349 ? -3.831 9.479 -2.726 1.00 96.88 349 ILE A N 1
ATOM 2580 C CA . ILE A 1 349 ? -3.817 10.896 -3.111 1.00 96.88 349 ILE A CA 1
ATOM 2581 C C . ILE A 1 349 ? -2.740 11.641 -2.327 1.00 96.88 349 ILE A C 1
ATOM 2583 O O . ILE A 1 349 ? -1.855 12.239 -2.927 1.00 96.88 349 ILE A O 1
ATOM 2587 N N . GLU A 1 350 ? -2.760 11.583 -0.999 1.00 94.19 350 GLU A N 1
ATOM 2588 C CA . GLU A 1 350 ? -1.889 12.449 -0.192 1.00 94.19 350 GLU A CA 1
ATOM 2589 C C . GLU A 1 350 ? -0.460 11.930 -0.095 1.00 94.19 350 GLU A C 1
ATOM 2591 O O . GLU A 1 350 ? 0.490 12.709 -0.126 1.00 94.19 350 GLU A O 1
ATOM 2596 N N . ARG A 1 351 ? -0.278 10.611 0.035 1.00 93.94 351 ARG A N 1
ATOM 2597 C CA . ARG A 1 351 ? 1.064 10.037 0.237 1.00 93.94 351 ARG A CA 1
ATOM 2598 C C . ARG A 1 351 ? 1.781 9.748 -1.080 1.00 93.94 351 ARG A C 1
ATOM 2600 O O . ARG A 1 351 ? 3.018 9.798 -1.146 1.00 93.94 351 ARG A O 1
ATOM 2607 N N . HIS A 1 352 ? 1.019 9.481 -2.139 1.00 95.25 352 HIS A N 1
ATOM 2608 C CA . HIS A 1 352 ? 1.557 9.072 -3.437 1.00 95.25 352 HIS A CA 1
ATOM 2609 C C . HIS A 1 352 ? 1.228 10.024 -4.594 1.00 95.25 352 HIS A C 1
ATOM 2611 O O . HIS A 1 352 ? 1.673 9.763 -5.713 1.00 95.25 352 HIS A O 1
ATOM 2617 N N . ASP A 1 353 ? 0.536 11.141 -4.342 1.00 96.06 353 ASP A N 1
ATOM 2618 C CA . ASP A 1 353 ? 0.150 12.130 -5.362 1.00 96.06 353 ASP A CA 1
ATOM 2619 C C . ASP A 1 353 ? -0.641 11.505 -6.526 1.00 96.06 353 ASP A C 1
ATOM 2621 O O . ASP A 1 353 ? -0.491 11.880 -7.694 1.00 96.06 353 ASP A O 1
ATOM 2625 N N . GLY A 1 354 ? -1.420 10.474 -6.205 1.00 96.94 354 GLY A N 1
ATOM 2626 C CA . GLY A 1 354 ? -2.235 9.709 -7.130 1.00 96.94 354 GLY A CA 1
ATOM 2627 C C . GLY A 1 354 ? -3.650 10.249 -7.290 1.00 96.94 354 GLY A C 1
ATOM 2628 O O . GLY A 1 354 ? -4.002 11.329 -6.822 1.00 96.94 354 GLY A O 1
ATOM 2629 N N . SER A 1 355 ? -4.484 9.459 -7.960 1.00 97.75 355 SER A N 1
ATOM 2630 C CA . SER A 1 355 ? -5.927 9.701 -8.048 1.00 97.75 355 SER A CA 1
ATOM 2631 C C . SER A 1 355 ? -6.682 8.470 -7.582 1.00 97.75 355 SER A C 1
ATOM 2633 O O . SER A 1 355 ? -6.266 7.356 -7.899 1.00 97.75 355 SER A O 1
ATOM 2635 N N . LEU A 1 356 ? -7.797 8.667 -6.888 1.00 98.31 356 LEU A N 1
ATOM 2636 C CA . LEU A 1 356 ? -8.667 7.589 -6.439 1.00 98.31 356 LEU A CA 1
ATOM 2637 C C . LEU A 1 356 ? -10.125 7.931 -6.737 1.00 98.31 356 LEU A C 1
ATOM 2639 O O . LEU A 1 356 ? -10.583 9.025 -6.414 1.00 98.31 356 LEU A O 1
ATOM 2643 N N . GLU A 1 357 ? -10.852 6.960 -7.269 1.00 97.44 357 GLU A N 1
ATOM 2644 C CA . GLU A 1 357 ? -12.303 6.969 -7.379 1.00 97.44 357 GLU A CA 1
ATOM 2645 C C . GLU A 1 357 ? -12.861 5.715 -6.701 1.00 97.44 357 GLU A C 1
ATOM 2647 O O . GLU A 1 357 ? -12.386 4.602 -6.938 1.00 97.44 357 GLU A O 1
ATOM 2652 N N . VAL A 1 358 ? -13.853 5.896 -5.829 1.00 96.19 358 VAL A N 1
ATOM 2653 C CA . VAL A 1 358 ? -14.575 4.794 -5.185 1.00 96.19 358 VAL A CA 1
ATOM 2654 C C . VAL A 1 358 ? -16.054 4.965 -5.485 1.00 96.19 358 VAL A C 1
ATOM 2656 O O . VAL A 1 358 ? -16.664 5.947 -5.067 1.00 96.19 358 VAL A O 1
ATOM 2659 N N . THR A 1 359 ? -16.629 4.007 -6.202 1.00 94.31 359 THR A N 1
ATOM 2660 C CA . THR A 1 359 ? -18.047 3.996 -6.563 1.00 94.31 359 THR A CA 1
ATOM 2661 C C . THR A 1 359 ? -18.727 2.827 -5.872 1.00 94.31 359 THR A C 1
ATOM 2663 O O . THR A 1 359 ? -18.355 1.674 -6.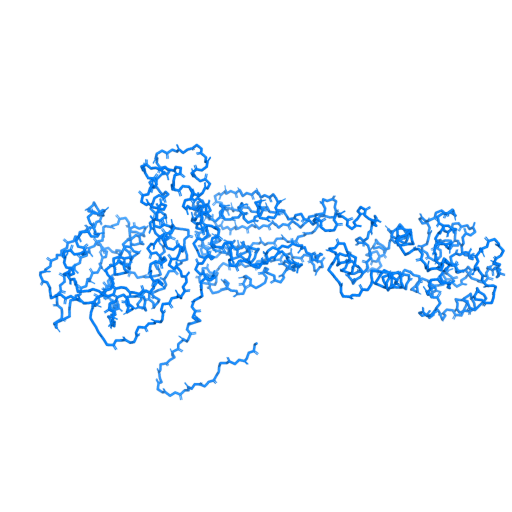088 1.00 94.31 359 THR A O 1
ATOM 2666 N N . THR A 1 360 ? -19.748 3.112 -5.070 1.00 91.75 360 THR A N 1
ATOM 2667 C CA . THR A 1 360 ? -20.525 2.096 -4.352 1.00 91.75 360 THR A CA 1
ATOM 2668 C C . THR A 1 360 ? -21.894 1.951 -5.002 1.00 91.75 360 THR A C 1
ATOM 2670 O O . THR A 1 360 ? -22.616 2.930 -5.169 1.00 91.75 360 THR A O 1
ATOM 2673 N N . GLY A 1 361 ? -22.253 0.725 -5.366 1.00 90.38 361 GLY A N 1
ATOM 2674 C CA . GLY A 1 361 ? -23.564 0.345 -5.875 1.00 90.38 361 GLY A CA 1
ATOM 2675 C C . GLY A 1 361 ? -24.137 -0.855 -5.113 1.00 90.38 361 GLY A C 1
ATOM 2676 O O . GLY A 1 361 ? -23.437 -1.470 -4.306 1.00 90.38 361 GLY A O 1
ATOM 2677 N N . PRO A 1 362 ? -25.404 -1.217 -5.376 1.00 89.69 362 PRO A N 1
ATOM 2678 C CA . PRO A 1 362 ? -26.110 -2.258 -4.626 1.00 89.69 362 PRO A CA 1
ATOM 2679 C C . PRO A 1 362 ? -25.509 -3.659 -4.794 1.00 89.69 362 PRO A C 1
ATOM 2681 O O . PRO A 1 362 ? -25.643 -4.479 -3.899 1.00 89.69 362 PRO A O 1
ATOM 2684 N N . GLU A 1 363 ? -24.833 -3.939 -5.908 1.00 92.81 363 GLU A N 1
ATOM 2685 C CA . GLU A 1 363 ? -24.257 -5.264 -6.218 1.00 92.81 363 GLU A CA 1
ATOM 2686 C C . GLU A 1 363 ? -22.735 -5.218 -6.414 1.00 92.81 363 GLU A C 1
ATOM 2688 O O . GLU A 1 363 ? -22.067 -6.244 -6.570 1.00 92.81 363 GLU A O 1
ATOM 2693 N N . ARG A 1 364 ? -22.163 -4.010 -6.449 1.00 94.25 364 ARG A N 1
ATOM 2694 C CA . ARG A 1 364 ? -20.757 -3.818 -6.782 1.00 94.25 364 ARG A CA 1
ATOM 2695 C C . ARG A 1 364 ? -20.180 -2.584 -6.119 1.00 94.25 364 ARG A C 1
ATOM 2697 O O . ARG A 1 364 ? -20.796 -1.525 -6.126 1.00 94.25 364 ARG A O 1
ATOM 2704 N N . VAL A 1 365 ? -18.945 -2.710 -5.656 1.00 96.19 365 VAL A N 1
ATOM 2705 C CA . VAL A 1 365 ? -18.074 -1.587 -5.324 1.00 96.19 365 VAL A CA 1
ATOM 2706 C C . VAL A 1 365 ? -16.913 -1.568 -6.311 1.00 96.19 365 VAL A C 1
ATOM 2708 O O . VAL A 1 365 ? -16.332 -2.610 -6.612 1.00 96.19 365 VAL A O 1
ATOM 2711 N N . SER A 1 366 ? -16.598 -0.400 -6.856 1.00 96.69 366 SER A N 1
ATOM 2712 C CA . SER A 1 366 ? -15.468 -0.193 -7.761 1.00 96.69 366 SER A CA 1
ATOM 2713 C C . SER A 1 366 ? -14.473 0.753 -7.113 1.00 96.69 366 SER A C 1
ATOM 2715 O O . SER A 1 366 ? -14.862 1.806 -6.619 1.00 96.69 366 SER A O 1
ATOM 2717 N N . ILE A 1 367 ? -13.201 0.378 -7.120 1.00 98.31 367 ILE A N 1
ATOM 2718 C CA . ILE A 1 367 ? -12.087 1.163 -6.597 1.00 98.31 367 ILE A CA 1
ATOM 2719 C C . ILE A 1 367 ? -11.102 1.323 -7.750 1.00 98.31 367 ILE A C 1
ATOM 2721 O O . ILE A 1 367 ? -10.471 0.348 -8.148 1.00 98.31 367 ILE A O 1
ATOM 2725 N N . ALA A 1 368 ? -10.986 2.531 -8.289 1.00 98.25 368 ALA A N 1
ATOM 2726 C CA . ALA A 1 368 ? -10.046 2.862 -9.352 1.00 98.25 368 ALA A CA 1
ATOM 2727 C C . ALA A 1 368 ? -8.970 3.794 -8.788 1.00 98.25 368 ALA A C 1
ATOM 2729 O O . ALA A 1 368 ? -9.241 4.947 -8.450 1.00 98.25 368 ALA A O 1
ATOM 2730 N N . ALA A 1 369 ? -7.746 3.290 -8.650 1.00 98.38 369 ALA A N 1
ATOM 2731 C CA . ALA A 1 369 ? -6.599 4.031 -8.142 1.00 98.38 369 ALA A CA 1
ATOM 2732 C C . ALA A 1 369 ? -5.527 4.189 -9.224 1.00 98.38 369 ALA A C 1
ATOM 2734 O O . ALA A 1 369 ? -5.285 3.294 -10.033 1.00 98.38 369 ALA A O 1
ATOM 2735 N N . ARG A 1 370 ? -4.835 5.329 -9.214 1.00 97.56 370 ARG A N 1
ATOM 2736 C CA . ARG A 1 370 ? -3.702 5.604 -10.100 1.00 97.56 370 ARG A CA 1
ATOM 2737 C C . ARG A 1 370 ? -2.512 6.091 -9.297 1.00 97.56 370 ARG A C 1
ATOM 2739 O O . ARG A 1 370 ? -2.625 7.079 -8.576 1.00 97.56 370 ARG A O 1
ATOM 2746 N N . LEU A 1 371 ? -1.368 5.444 -9.489 1.00 96.88 371 LEU A N 1
ATOM 2747 C CA . LEU A 1 371 ? -0.098 5.804 -8.865 1.00 96.88 371 LEU A CA 1
ATOM 2748 C C . LEU A 1 371 ? 0.873 6.350 -9.919 1.00 96.88 371 LEU A C 1
ATOM 2750 O O . LEU A 1 371 ? 1.206 5.630 -10.864 1.00 96.88 371 LEU A O 1
ATOM 2754 N N . PRO A 1 372 ? 1.342 7.603 -9.795 1.00 95.81 372 PRO A N 1
ATOM 2755 C CA . PRO A 1 372 ? 2.228 8.201 -10.781 1.00 95.81 372 PRO A CA 1
ATOM 2756 C C . PRO A 1 372 ? 3.644 7.621 -10.696 1.00 95.81 372 PRO A C 1
ATOM 2758 O O . PRO A 1 372 ? 4.290 7.618 -9.650 1.00 95.81 372 PRO A O 1
ATOM 2761 N N . ASP A 1 373 ? 4.191 7.236 -11.842 1.00 94.81 373 ASP A N 1
ATOM 2762 C CA . ASP A 1 373 ? 5.591 6.865 -12.001 1.00 94.81 373 ASP A CA 1
ATOM 2763 C C . ASP A 1 373 ? 6.450 8.110 -12.272 1.00 94.81 373 ASP A C 1
ATOM 2765 O O . ASP A 1 373 ? 6.897 8.385 -13.391 1.00 94.81 373 ASP A O 1
ATOM 2769 N N . LYS A 1 374 ? 6.662 8.902 -11.214 1.00 93.06 374 LYS A N 1
ATOM 2770 C CA . LYS A 1 374 ? 7.418 10.163 -11.284 1.00 93.06 374 LYS A CA 1
ATOM 2771 C C . LYS A 1 374 ? 8.852 9.954 -11.772 1.00 93.06 374 LYS A C 1
ATOM 2773 O O . LYS A 1 374 ? 9.344 10.761 -12.556 1.00 93.06 374 LYS A O 1
ATOM 2778 N N . VAL A 1 375 ? 9.509 8.879 -11.329 1.00 93.06 375 VAL A N 1
ATOM 2779 C CA . VAL A 1 375 ? 10.878 8.543 -11.751 1.00 93.06 375 VAL A CA 1
ATOM 2780 C C . VAL A 1 375 ? 10.889 8.178 -13.229 1.00 93.06 375 VAL A C 1
ATOM 2782 O O . VAL A 1 375 ? 11.669 8.751 -13.980 1.00 93.06 375 VAL A O 1
ATOM 2785 N N . GLY A 1 376 ? 9.994 7.290 -13.675 1.00 93.44 376 GLY A N 1
ATOM 2786 C CA . GLY A 1 376 ? 9.907 6.915 -15.084 1.00 93.44 376 GLY A CA 1
ATOM 2787 C C . GLY A 1 376 ? 9.641 8.110 -15.994 1.00 93.44 376 GLY A C 1
ATOM 2788 O O . GLY A 1 376 ? 10.291 8.234 -17.026 1.00 93.44 376 GLY A O 1
ATOM 2789 N N . ARG A 1 377 ? 8.778 9.045 -15.580 1.00 94.31 377 ARG A N 1
ATOM 2790 C CA . ARG A 1 377 ? 8.532 10.287 -16.327 1.00 94.31 377 ARG A CA 1
ATOM 2791 C C . ARG A 1 377 ? 9.792 11.148 -16.475 1.00 94.31 377 ARG A C 1
ATOM 2793 O O . ARG A 1 377 ? 10.027 11.694 -17.549 1.00 94.31 377 ARG A O 1
ATOM 2800 N N . ARG A 1 378 ? 10.606 11.277 -15.421 1.00 95.25 378 ARG A N 1
ATOM 2801 C CA . ARG A 1 378 ? 11.875 12.025 -15.495 1.00 95.25 378 ARG A CA 1
ATOM 2802 C C . ARG A 1 378 ? 12.907 11.315 -16.366 1.00 95.25 378 ARG A C 1
ATOM 2804 O O . ARG A 1 378 ? 13.527 11.965 -17.202 1.00 95.25 378 ARG A O 1
ATOM 2811 N N . VAL A 1 379 ? 13.023 9.990 -16.240 1.00 94.75 379 VAL A N 1
ATOM 2812 C CA . VAL A 1 379 ? 13.890 9.192 -17.119 1.00 94.75 379 VAL A CA 1
ATOM 2813 C C . VAL A 1 379 ? 13.453 9.334 -18.573 1.00 94.75 379 VAL A C 1
ATOM 2815 O O . VAL A 1 379 ? 14.315 9.454 -19.431 1.00 94.75 379 VAL A O 1
ATOM 2818 N N . ASP A 1 380 ? 12.154 9.379 -18.875 1.00 94.38 380 ASP A N 1
ATOM 2819 C CA . ASP A 1 380 ? 11.690 9.592 -20.249 1.00 94.38 380 ASP A CA 1
ATOM 2820 C C . ASP A 1 380 ? 12.001 11.000 -20.766 1.00 94.38 380 ASP A C 1
ATOM 2822 O O . ASP A 1 380 ? 12.461 11.155 -21.893 1.00 94.38 380 ASP A O 1
ATOM 2826 N N . ALA A 1 381 ? 11.854 12.031 -19.929 1.00 95.44 381 ALA A N 1
ATOM 2827 C CA . ALA A 1 381 ? 12.291 13.381 -20.284 1.00 95.44 381 ALA A CA 1
ATOM 2828 C C . ALA A 1 381 ? 13.810 13.442 -20.550 1.00 95.44 381 ALA A C 1
ATOM 2830 O O . ALA A 1 381 ? 14.272 14.187 -21.418 1.00 95.44 381 ALA A O 1
ATOM 2831 N N . TRP A 1 382 ? 14.595 12.633 -19.832 1.00 95.50 382 TRP A N 1
ATOM 2832 C CA . TRP A 1 382 ? 16.035 12.512 -20.031 1.00 95.50 382 TRP A CA 1
ATOM 2833 C C . TRP A 1 382 ? 16.397 11.677 -21.270 1.00 95.50 382 TRP A C 1
ATOM 2835 O O . TRP A 1 382 ? 17.220 12.114 -22.078 1.00 95.50 382 TRP A O 1
ATOM 2845 N N . ILE A 1 383 ? 15.783 10.512 -21.467 1.00 95.81 383 ILE A N 1
ATOM 2846 C CA . ILE A 1 383 ? 15.999 9.575 -22.576 1.00 95.81 383 ILE A CA 1
ATOM 2847 C C . ILE A 1 383 ? 14.628 9.142 -23.130 1.00 95.81 383 ILE A C 1
ATOM 2849 O O . ILE A 1 383 ? 14.089 8.113 -22.715 1.00 95.81 383 ILE A O 1
ATOM 2853 N N . PRO A 1 384 ? 14.064 9.894 -24.095 1.00 94.00 384 PRO A N 1
ATOM 2854 C CA . PRO A 1 384 ? 12.737 9.598 -24.629 1.00 94.00 384 PRO A CA 1
ATOM 2855 C C . PRO A 1 384 ? 12.641 8.197 -25.232 1.00 94.00 384 PRO A C 1
ATOM 2857 O O . PRO A 1 384 ? 13.450 7.812 -26.081 1.00 94.00 384 PRO A O 1
ATOM 2860 N N . GLY A 1 385 ? 11.634 7.433 -24.805 1.00 90.38 385 GLY A N 1
ATOM 2861 C CA . GLY A 1 385 ? 11.404 6.062 -25.253 1.00 90.38 385 GLY A CA 1
ATOM 2862 C C . GLY A 1 385 ? 12.193 4.997 -24.486 1.00 90.38 385 GLY A C 1
ATOM 2863 O O . GLY A 1 385 ? 12.215 3.844 -24.929 1.00 90.38 385 GLY A O 1
ATOM 2864 N N . PHE A 1 386 ? 12.808 5.329 -23.341 1.00 92.38 386 PHE A N 1
ATOM 2865 C CA . PHE A 1 386 ? 13.578 4.367 -22.534 1.00 92.38 386 PHE A CA 1
ATOM 2866 C C . PHE A 1 386 ? 12.757 3.147 -22.088 1.00 92.38 386 PHE A C 1
ATOM 2868 O O . PHE A 1 386 ? 13.326 2.086 -21.847 1.00 92.38 386 PHE A O 1
ATOM 2875 N N . GLY A 1 387 ? 11.423 3.264 -22.008 1.00 88.62 387 GLY A N 1
ATOM 2876 C CA . GLY A 1 387 ? 10.521 2.158 -21.661 1.00 88.62 387 GLY A CA 1
ATOM 2877 C C . GLY A 1 387 ? 10.579 0.966 -22.630 1.00 88.62 387 GLY A C 1
ATOM 2878 O O . GLY A 1 387 ? 9.970 -0.066 -22.368 1.00 88.62 387 GLY A O 1
ATOM 2879 N N . ARG A 1 388 ? 11.310 1.098 -23.744 1.00 87.94 388 ARG A N 1
ATOM 2880 C CA . ARG A 1 388 ? 11.591 0.036 -24.724 1.00 87.94 388 ARG A CA 1
ATOM 2881 C C . ARG A 1 388 ? 12.880 -0.726 -24.428 1.00 87.94 388 ARG A C 1
ATOM 2883 O O . ARG A 1 388 ? 13.107 -1.796 -24.995 1.00 87.94 388 ARG A O 1
ATOM 2890 N N . PHE A 1 389 ? 13.745 -0.178 -23.579 1.00 92.50 389 PHE A N 1
ATOM 2891 C CA . PHE A 1 389 ? 14.978 -0.833 -23.159 1.00 92.50 389 PHE A CA 1
ATOM 2892 C C . PHE A 1 389 ? 14.691 -2.059 -22.305 1.00 92.50 389 PHE A C 1
ATOM 2894 O O . PHE A 1 389 ? 13.551 -2.313 -21.918 1.00 92.50 389 PHE A O 1
ATOM 2901 N N . SER A 1 390 ? 15.715 -2.871 -22.062 1.00 90.38 390 SER A N 1
ATOM 2902 C CA . SER A 1 390 ? 15.552 -4.058 -21.231 1.00 90.38 390 SER A CA 1
ATOM 2903 C C . SER A 1 390 ? 15.116 -3.648 -19.825 1.00 90.38 390 SER A C 1
ATOM 2905 O O . SER A 1 390 ? 15.454 -2.564 -19.347 1.00 90.38 390 SER A O 1
ATOM 2907 N N . MET A 1 391 ? 14.400 -4.525 -19.120 1.00 86.69 391 MET A N 1
ATOM 2908 C CA . MET A 1 391 ? 14.012 -4.256 -17.731 1.00 86.69 391 MET A CA 1
ATOM 2909 C C . MET A 1 391 ? 15.226 -3.957 -16.843 1.00 86.69 391 MET A C 1
ATOM 2911 O O . MET A 1 391 ? 15.140 -3.141 -15.925 1.00 86.69 391 MET A O 1
ATOM 2915 N N . ARG A 1 392 ? 16.379 -4.569 -17.139 1.00 90.50 392 ARG A N 1
ATOM 2916 C CA . ARG A 1 392 ? 17.639 -4.280 -16.456 1.00 90.50 392 ARG A CA 1
ATOM 2917 C C . ARG A 1 392 ? 18.114 -2.854 -16.729 1.00 90.50 392 ARG A C 1
ATOM 2919 O O . ARG A 1 392 ? 18.331 -2.119 -15.769 1.00 90.50 392 ARG A O 1
ATOM 2926 N N . SER A 1 393 ? 18.201 -2.437 -17.989 1.00 93.62 393 SER A N 1
ATOM 2927 C CA . SER A 1 393 ? 18.567 -1.062 -18.345 1.00 93.62 393 SER A CA 1
ATOM 2928 C C . SER A 1 393 ? 17.596 -0.034 -17.777 1.00 93.62 393 SER A C 1
ATOM 2930 O O . SER A 1 393 ? 18.025 0.970 -17.219 1.00 93.62 393 SER A O 1
ATOM 2932 N N . GLN A 1 394 ? 16.289 -0.300 -17.829 1.00 91.38 394 GLN A N 1
ATOM 2933 C CA . GLN A 1 394 ? 15.285 0.576 -17.223 1.00 91.38 394 GLN A CA 1
ATOM 2934 C C . GLN A 1 394 ? 15.499 0.732 -15.712 1.00 91.38 394 GLN A C 1
ATOM 2936 O O . GLN A 1 394 ? 15.410 1.845 -15.196 1.00 91.38 394 GLN A O 1
ATOM 2941 N N . ARG A 1 395 ? 15.815 -0.355 -14.993 1.00 89.19 395 ARG A N 1
ATOM 2942 C CA . ARG A 1 395 ? 16.137 -0.305 -13.557 1.00 89.19 395 ARG A CA 1
ATOM 2943 C C . ARG A 1 395 ? 17.393 0.521 -13.285 1.00 89.19 395 ARG A C 1
ATOM 2945 O O . ARG A 1 395 ? 17.365 1.350 -12.383 1.00 89.19 395 ARG A O 1
ATOM 2952 N N . VAL A 1 396 ? 18.457 0.341 -14.070 1.00 91.88 396 VAL A N 1
ATOM 2953 C CA . VAL A 1 396 ? 19.704 1.114 -13.918 1.00 91.88 396 VAL A CA 1
ATOM 2954 C C . VAL A 1 396 ? 19.476 2.598 -14.211 1.00 91.88 396 VAL A C 1
ATOM 2956 O O . VAL A 1 396 ? 19.930 3.443 -13.450 1.00 91.88 396 VAL A O 1
ATOM 2959 N N . LEU A 1 397 ? 18.724 2.938 -15.259 1.00 93.50 397 LEU A N 1
ATOM 2960 C CA . LEU A 1 397 ? 18.407 4.333 -15.580 1.00 93.50 397 LEU A CA 1
ATOM 2961 C C . LEU A 1 397 ? 17.559 5.001 -14.492 1.00 93.50 397 LEU A C 1
ATOM 2963 O O . LEU A 1 397 ? 17.823 6.142 -14.125 1.00 93.50 397 LEU A O 1
ATOM 2967 N N . ARG A 1 398 ? 16.582 4.283 -13.926 1.00 91.81 398 ARG A N 1
ATOM 2968 C CA . ARG A 1 398 ? 15.799 4.762 -12.774 1.00 91.81 398 ARG A CA 1
ATOM 2969 C C . ARG A 1 398 ? 16.665 4.969 -11.537 1.00 91.81 398 ARG A C 1
ATOM 2971 O O . ARG A 1 398 ? 16.446 5.928 -10.810 1.00 91.81 398 ARG A O 1
ATOM 2978 N N . LEU A 1 399 ? 17.620 4.073 -11.299 1.00 90.69 399 LEU A N 1
ATOM 2979 C CA . LEU A 1 399 ? 18.569 4.166 -10.193 1.00 90.69 399 LEU A CA 1
ATOM 2980 C C . LEU A 1 399 ? 19.459 5.414 -10.336 1.00 90.69 399 LEU A C 1
ATOM 2982 O O . LEU A 1 399 ? 19.589 6.198 -9.399 1.00 90.69 399 LEU A O 1
ATOM 2986 N N . LEU A 1 400 ? 19.998 5.639 -11.538 1.00 91.56 400 LEU A N 1
ATOM 2987 C CA . LEU A 1 400 ? 20.801 6.819 -11.864 1.00 91.56 400 LEU A CA 1
ATOM 2988 C C . LEU A 1 400 ? 20.020 8.125 -11.692 1.00 91.56 400 LEU A C 1
ATOM 2990 O O . LEU A 1 400 ? 20.534 9.064 -11.094 1.00 91.56 400 LEU A O 1
ATOM 2994 N N . GLU A 1 401 ? 18.771 8.165 -12.156 1.00 92.00 401 GLU A N 1
ATOM 2995 C CA . GLU A 1 401 ? 17.892 9.335 -12.028 1.00 92.00 401 GLU A CA 1
ATOM 2996 C C . GLU A 1 401 ? 17.562 9.687 -10.568 1.00 92.00 401 GLU A C 1
ATOM 2998 O O . GLU A 1 401 ? 17.234 10.829 -10.255 1.00 92.00 401 GLU A O 1
ATOM 3003 N N . ARG A 1 402 ? 17.651 8.724 -9.646 1.00 85.19 402 ARG A N 1
ATOM 3004 C CA . ARG A 1 402 ? 17.485 8.978 -8.206 1.00 85.19 402 ARG A CA 1
ATOM 3005 C C . ARG A 1 402 ? 18.754 9.501 -7.537 1.00 85.19 402 ARG A C 1
ATOM 3007 O O . ARG A 1 402 ? 18.686 9.977 -6.411 1.00 85.19 402 ARG A O 1
ATOM 3014 N N . GLY A 1 403 ? 19.908 9.397 -8.199 1.00 83.50 403 GLY A N 1
ATOM 3015 C CA . GLY A 1 403 ? 21.208 9.653 -7.576 1.00 83.50 403 GLY A CA 1
ATOM 3016 C C . GLY A 1 403 ? 21.611 8.588 -6.548 1.00 83.50 403 GLY A C 1
ATOM 3017 O O . GLY A 1 403 ? 22.521 8.808 -5.753 1.00 83.50 403 GLY A O 1
ATOM 3018 N N . GLU A 1 404 ? 20.948 7.431 -6.550 1.00 69.75 404 GLU A N 1
ATOM 3019 C CA . GLU A 1 404 ? 21.198 6.335 -5.617 1.00 69.75 404 GLU A CA 1
ATOM 3020 C C . GLU A 1 404 ? 22.205 5.366 -6.248 1.00 69.75 404 GLU A C 1
ATOM 3022 O O . GLU A 1 404 ? 21.839 4.502 -7.031 1.00 69.75 404 GLU A O 1
ATOM 3027 N N . GLY A 1 405 ? 23.501 5.479 -5.965 1.00 66.00 405 GLY A N 1
ATOM 3028 C CA . GLY A 1 405 ? 24.468 4.539 -6.537 1.00 66.00 405 GLY A CA 1
ATOM 3029 C C . GLY A 1 405 ? 25.869 4.681 -5.968 1.00 66.00 405 GLY A C 1
ATOM 3030 O O . GLY A 1 405 ? 26.387 5.783 -5.842 1.00 66.00 405 GLY A O 1
ATOM 3031 N N . ALA A 1 406 ? 26.501 3.549 -5.647 1.00 67.50 406 ALA A N 1
ATOM 3032 C CA . ALA A 1 406 ? 27.906 3.514 -5.229 1.00 67.50 406 ALA A CA 1
ATOM 3033 C C . ALA A 1 406 ? 28.883 3.591 -6.419 1.00 67.50 406 ALA A C 1
ATOM 3035 O O . ALA A 1 406 ? 30.061 3.888 -6.233 1.00 67.50 406 ALA A O 1
ATOM 3036 N N . LEU A 1 407 ? 28.406 3.289 -7.633 1.00 80.75 407 LEU A N 1
ATOM 3037 C CA . LEU A 1 407 ? 29.216 3.277 -8.850 1.00 80.75 407 LEU A CA 1
ATOM 3038 C C . LEU A 1 407 ? 29.112 4.609 -9.609 1.00 80.75 407 LEU A C 1
ATOM 3040 O O . LEU A 1 407 ? 28.043 5.223 -9.605 1.00 80.75 407 LEU A O 1
ATOM 3044 N N . PRO A 1 408 ? 30.180 5.036 -10.312 1.00 88.56 408 PRO A N 1
ATOM 3045 C CA . PRO A 1 408 ? 30.144 6.235 -11.143 1.00 88.56 408 PRO A CA 1
ATOM 3046 C C . PRO A 1 408 ? 29.062 6.147 -12.226 1.00 88.56 408 PRO A C 1
ATOM 3048 O O . PRO A 1 408 ? 28.974 5.150 -12.948 1.00 88.56 408 PRO A O 1
ATOM 3051 N N . ALA A 1 409 ? 28.273 7.213 -12.383 1.00 88.00 409 ALA A N 1
ATOM 3052 C CA . ALA A 1 409 ? 27.164 7.263 -13.340 1.00 88.00 409 ALA A CA 1
ATOM 3053 C C . ALA A 1 409 ? 27.596 6.944 -14.783 1.00 88.00 409 ALA A C 1
ATOM 3055 O O . ALA A 1 409 ? 26.886 6.257 -15.513 1.00 88.00 409 ALA A O 1
ATOM 3056 N N . GLU A 1 410 ? 28.791 7.389 -15.172 1.00 90.50 410 GLU A N 1
ATOM 3057 C CA . GLU A 1 410 ? 29.375 7.148 -16.496 1.00 90.50 410 GLU A CA 1
ATOM 3058 C C . GLU A 1 410 ? 29.601 5.659 -16.779 1.00 90.50 410 GLU A C 1
ATOM 3060 O O . GLU A 1 410 ? 29.359 5.198 -17.894 1.00 90.50 410 GLU A O 1
ATOM 3065 N N . GLN A 1 411 ? 30.014 4.891 -15.767 1.00 92.25 411 GLN A N 1
ATOM 3066 C CA . GLN A 1 411 ? 30.232 3.454 -15.906 1.00 92.25 411 GLN A CA 1
ATOM 3067 C C . GLN A 1 411 ? 28.903 2.722 -16.111 1.00 92.25 411 GLN A C 1
ATOM 3069 O O . GLN A 1 411 ? 28.773 1.928 -17.039 1.00 92.25 411 GLN A O 1
ATOM 3074 N N . LEU A 1 412 ? 27.897 3.040 -15.291 1.00 93.88 412 LEU A N 1
ATOM 3075 C CA . LEU A 1 412 ? 26.563 2.445 -15.398 1.00 93.88 412 LEU A CA 1
ATOM 3076 C C . LEU A 1 412 ? 25.886 2.786 -16.732 1.00 93.88 412 LEU A C 1
ATOM 3078 O O . LEU A 1 412 ? 25.259 1.924 -17.343 1.00 93.88 412 LEU A O 1
ATOM 3082 N N . LEU A 1 413 ? 26.042 4.020 -17.219 1.00 95.44 413 LEU A N 1
ATOM 3083 C CA . LEU A 1 413 ? 25.559 4.419 -18.542 1.00 95.44 413 LEU A CA 1
ATOM 3084 C C . LEU A 1 413 ? 26.278 3.681 -19.675 1.00 95.44 413 LEU A C 1
ATOM 3086 O O . LEU A 1 413 ? 25.636 3.318 -20.661 1.00 95.44 413 LEU A O 1
ATOM 3090 N N . GLY A 1 414 ? 27.584 3.440 -19.532 1.00 95.88 414 GLY A N 1
ATOM 3091 C CA . GLY A 1 414 ? 28.355 2.618 -20.462 1.00 95.88 414 GLY A CA 1
ATOM 3092 C C . GLY A 1 414 ? 27.836 1.181 -20.526 1.00 95.88 414 GLY A C 1
ATOM 3093 O O . GLY A 1 414 ? 27.625 0.662 -21.621 1.00 95.88 414 GLY A O 1
ATOM 3094 N N . ASP A 1 415 ? 27.545 0.573 -19.375 1.00 95.50 415 ASP A N 1
ATOM 3095 C CA . ASP A 1 415 ? 26.989 -0.782 -19.296 1.00 95.50 415 ASP A CA 1
ATOM 3096 C C . ASP A 1 415 ? 25.589 -0.865 -19.929 1.00 95.50 415 ASP A C 1
ATOM 3098 O O . ASP A 1 415 ? 25.320 -1.774 -20.716 1.00 95.50 415 ASP A O 1
ATOM 3102 N N . VAL A 1 416 ? 24.716 0.116 -19.654 1.00 96.94 416 VAL A N 1
ATOM 3103 C CA . VAL A 1 416 ? 23.385 0.224 -20.284 1.00 96.94 416 VAL A CA 1
ATOM 3104 C C . VAL A 1 416 ? 23.508 0.369 -21.801 1.00 96.94 416 VAL A C 1
ATOM 3106 O O . VAL A 1 416 ? 22.781 -0.280 -22.553 1.00 96.94 416 VAL A O 1
ATOM 3109 N N . LEU A 1 417 ? 24.451 1.188 -22.273 1.00 97.75 417 LEU A N 1
ATOM 3110 C CA . LEU A 1 417 ? 24.709 1.360 -23.699 1.00 97.75 417 LEU A CA 1
ATOM 3111 C C . LEU A 1 417 ? 25.169 0.056 -24.358 1.00 97.75 417 LEU A C 1
ATOM 3113 O O . LEU A 1 417 ? 24.655 -0.295 -25.421 1.00 97.75 417 LEU A O 1
ATOM 3117 N N . GLU A 1 418 ? 26.119 -0.663 -23.756 1.00 97.00 418 GLU A N 1
ATOM 3118 C CA . GLU A 1 418 ? 26.575 -1.951 -24.288 1.00 97.00 418 GLU A CA 1
ATOM 3119 C C . GLU A 1 418 ? 25.438 -2.984 -24.327 1.00 97.00 418 GLU A C 1
ATOM 3121 O O . GLU A 1 418 ? 25.283 -3.681 -25.333 1.00 97.00 418 GLU A O 1
ATOM 3126 N N . GLU A 1 419 ? 24.621 -3.056 -23.273 1.00 96.62 419 GLU A N 1
ATOM 3127 C CA . GLU A 1 419 ? 23.493 -3.986 -23.175 1.00 96.62 419 GLU A CA 1
ATOM 3128 C C . GLU A 1 419 ? 22.424 -3.712 -24.243 1.00 96.62 419 GLU A C 1
ATOM 3130 O O . GLU A 1 419 ? 22.006 -4.633 -24.953 1.00 96.62 419 GLU A O 1
ATOM 3135 N N . GLU A 1 420 ? 22.017 -2.453 -24.426 1.00 97.00 420 GLU A N 1
ATOM 3136 C CA . GLU A 1 420 ? 20.998 -2.112 -25.424 1.00 97.00 420 GLU A CA 1
ATOM 3137 C C . GLU A 1 420 ? 21.520 -2.218 -26.863 1.00 97.00 420 GLU A C 1
ATOM 3139 O O . GLU A 1 420 ? 20.774 -2.642 -27.748 1.00 97.00 420 GLU A O 1
ATOM 3144 N N . LEU A 1 421 ? 22.802 -1.927 -27.120 1.00 96.94 421 LEU A N 1
ATOM 3145 C CA . LEU A 1 421 ? 23.425 -2.209 -28.420 1.00 96.94 421 LEU A CA 1
ATOM 3146 C C . LEU A 1 421 ? 23.448 -3.709 -28.719 1.00 96.94 421 LEU A C 1
ATOM 3148 O O . LEU A 1 421 ? 23.153 -4.118 -29.847 1.00 96.94 421 LEU A O 1
ATOM 3152 N N . GLU A 1 422 ? 23.781 -4.536 -27.726 1.00 96.00 422 GLU A N 1
ATOM 3153 C CA . GLU A 1 422 ? 23.772 -5.986 -27.875 1.00 96.00 422 GLU A CA 1
ATOM 3154 C C . GLU A 1 422 ? 22.364 -6.495 -28.182 1.00 96.00 422 GLU A C 1
ATOM 3156 O O . GLU A 1 422 ? 22.172 -7.195 -29.181 1.00 96.00 422 GLU A O 1
ATOM 3161 N N . ARG A 1 423 ? 21.373 -6.091 -27.381 1.00 94.81 423 ARG A N 1
ATOM 3162 C CA . ARG A 1 423 ? 19.967 -6.470 -27.566 1.00 94.81 423 ARG A CA 1
ATOM 3163 C C . ARG A 1 423 ? 19.431 -6.032 -28.929 1.00 94.81 423 ARG A C 1
ATOM 3165 O O . ARG A 1 423 ? 18.699 -6.785 -29.571 1.00 94.81 423 ARG A O 1
ATOM 3172 N N . TRP A 1 424 ? 19.795 -4.834 -29.380 1.00 95.12 424 TRP A N 1
ATOM 3173 C CA . TRP A 1 424 ? 19.324 -4.265 -30.639 1.00 95.12 424 TRP A CA 1
ATOM 3174 C C . TRP A 1 424 ? 19.992 -4.914 -31.863 1.00 95.12 424 TRP A C 1
ATOM 3176 O O . TRP A 1 424 ? 19.305 -5.408 -32.765 1.00 95.12 424 TRP A O 1
ATOM 3186 N N . LEU A 1 425 ? 21.325 -4.927 -31.921 1.00 95.62 425 LEU A N 1
ATOM 3187 C CA . LEU A 1 425 ? 22.061 -5.273 -33.140 1.00 95.62 425 LEU A CA 1
ATOM 3188 C C . LEU A 1 425 ? 22.338 -6.772 -33.264 1.00 95.62 425 LEU A C 1
ATOM 3190 O O . LEU A 1 425 ? 22.131 -7.343 -34.337 1.00 95.62 425 LEU A O 1
ATOM 3194 N N . LEU A 1 426 ? 22.782 -7.440 -32.195 1.00 95.25 426 LEU A N 1
ATOM 3195 C CA . LEU A 1 426 ? 23.272 -8.822 -32.267 1.00 95.25 426 LEU A CA 1
ATOM 3196 C C . LEU A 1 426 ? 22.276 -9.814 -32.906 1.00 95.25 426 LEU A C 1
ATOM 3198 O O . LEU A 1 426 ? 22.688 -10.533 -33.827 1.00 95.25 426 LEU A O 1
ATOM 3202 N N . PRO A 1 427 ? 20.982 -9.857 -32.512 1.00 94.19 427 PRO A N 1
ATOM 3203 C CA . PRO A 1 427 ? 20.030 -10.790 -33.115 1.00 94.19 427 PRO A CA 1
ATOM 3204 C C . PRO A 1 427 ? 19.719 -10.468 -34.581 1.00 94.19 427 PRO A C 1
ATOM 3206 O O . PRO A 1 427 ? 19.258 -11.345 -35.311 1.00 94.19 427 PRO A O 1
ATOM 3209 N N . ARG A 1 428 ? 19.961 -9.234 -35.041 1.00 94.12 428 ARG A N 1
ATOM 3210 C CA . ARG A 1 428 ? 19.697 -8.820 -36.426 1.00 94.12 428 ARG A CA 1
ATOM 3211 C C . ARG A 1 428 ? 20.878 -9.044 -37.350 1.00 94.12 428 ARG A C 1
ATOM 3213 O O . ARG A 1 428 ? 20.684 -9.482 -38.479 1.00 94.12 428 ARG A O 1
ATOM 3220 N N . LEU A 1 429 ? 22.092 -8.839 -36.852 1.00 96.12 429 LEU A N 1
ATOM 3221 C CA . LEU A 1 429 ? 23.325 -9.053 -37.609 1.00 96.12 429 LEU A CA 1
ATOM 3222 C C . LEU A 1 429 ? 23.534 -10.510 -38.047 1.00 96.12 429 LEU A C 1
ATOM 3224 O O . LEU A 1 429 ? 24.332 -10.766 -38.941 1.00 96.12 429 LEU A O 1
ATOM 3228 N N . SER A 1 430 ? 22.813 -11.459 -37.449 1.00 93.38 430 SER A N 1
ATOM 3229 C CA . SER A 1 430 ? 22.849 -12.872 -37.848 1.00 93.38 430 SER A CA 1
ATOM 3230 C C . SER A 1 430 ? 21.729 -13.264 -38.826 1.00 93.38 430 SER A C 1
ATOM 3232 O O . SER A 1 430 ? 21.704 -14.399 -39.295 1.00 93.38 430 SER A O 1
ATOM 3234 N N . ARG A 1 431 ? 20.792 -12.359 -39.149 1.00 94.75 431 ARG A N 1
ATOM 3235 C CA . ARG A 1 431 ? 19.668 -12.638 -40.061 1.00 94.75 431 ARG A CA 1
ATOM 3236 C C . ARG A 1 431 ? 20.118 -12.580 -41.518 1.00 94.75 431 ARG A C 1
ATOM 3238 O O . ARG A 1 431 ? 20.931 -11.734 -41.879 1.00 94.75 431 ARG A O 1
ATOM 3245 N N . ALA A 1 432 ? 19.497 -13.392 -42.377 1.00 95.31 432 ALA A N 1
ATOM 3246 C CA . ALA A 1 432 ? 19.803 -13.444 -43.812 1.00 95.31 432 ALA A CA 1
ATOM 3247 C C . ALA A 1 432 ? 19.764 -12.063 -44.496 1.00 95.31 432 ALA A C 1
ATOM 3249 O O . ALA A 1 432 ? 20.615 -11.771 -45.328 1.00 95.31 432 ALA A O 1
ATOM 3250 N N . ALA A 1 433 ? 18.836 -11.184 -44.099 1.00 95.50 433 ALA A N 1
ATOM 3251 C CA . ALA A 1 433 ? 18.762 -9.817 -44.616 1.00 95.50 433 ALA A CA 1
ATOM 3252 C C . ALA A 1 433 ? 20.058 -9.021 -44.373 1.00 95.50 433 ALA A C 1
ATOM 3254 O O . ALA A 1 433 ? 20.597 -8.432 -45.309 1.00 95.50 433 ALA A O 1
ATOM 3255 N N . ALA A 1 434 ? 20.585 -9.043 -43.143 1.00 96.06 434 ALA A N 1
ATOM 3256 C CA . ALA A 1 434 ? 21.847 -8.390 -42.806 1.00 96.06 434 ALA A CA 1
ATOM 3257 C C . ALA A 1 434 ? 23.029 -9.071 -43.511 1.00 96.06 434 ALA A C 1
ATOM 3259 O O . ALA A 1 434 ? 23.864 -8.392 -44.097 1.00 96.06 434 ALA A O 1
ATOM 3260 N N . VAL A 1 435 ? 23.072 -10.408 -43.532 1.00 96.81 435 VAL A N 1
ATOM 3261 C CA . VAL A 1 435 ? 24.137 -11.167 -44.213 1.00 96.81 435 VAL A CA 1
ATOM 3262 C C . VAL A 1 435 ? 24.224 -10.800 -45.699 1.00 96.81 435 VAL A C 1
ATOM 3264 O O . VAL A 1 435 ? 25.308 -10.480 -46.185 1.00 96.81 435 VAL A O 1
ATOM 3267 N N . ASN A 1 436 ? 23.091 -10.787 -46.404 1.00 96.88 436 ASN A N 1
ATOM 3268 C CA . ASN A 1 436 ? 23.029 -10.485 -47.835 1.00 96.88 436 ASN A CA 1
ATOM 3269 C C . ASN A 1 436 ? 23.498 -9.058 -48.126 1.00 96.88 436 ASN A C 1
ATOM 3271 O O . ASN A 1 436 ? 24.369 -8.864 -48.971 1.00 96.88 436 ASN A O 1
ATOM 3275 N N . VAL A 1 437 ? 22.999 -8.074 -47.367 1.00 96.44 437 VAL A N 1
ATOM 3276 C CA . VAL A 1 437 ? 23.466 -6.688 -47.497 1.00 96.44 437 VAL A CA 1
ATOM 3277 C C . VAL A 1 437 ? 24.964 -6.600 -47.211 1.00 96.44 437 VAL A C 1
ATOM 3279 O O . VAL A 1 437 ? 25.686 -5.967 -47.973 1.00 96.44 437 VAL A O 1
ATOM 3282 N N . ALA A 1 438 ? 25.483 -7.290 -46.189 1.00 95.69 438 ALA A N 1
ATOM 3283 C CA . ALA A 1 438 ? 26.909 -7.256 -45.871 1.00 95.69 438 ALA A CA 1
ATOM 3284 C C . ALA A 1 438 ? 27.797 -7.663 -47.056 1.00 95.69 438 ALA A C 1
ATOM 3286 O O . ALA A 1 438 ? 28.879 -7.095 -47.204 1.00 95.69 438 ALA A O 1
ATOM 3287 N N . HIS A 1 439 ? 27.373 -8.624 -47.888 1.00 94.88 439 HIS A N 1
ATOM 3288 C CA . HIS A 1 439 ? 28.099 -9.034 -49.097 1.00 94.88 439 HIS A CA 1
ATOM 3289 C C . HIS A 1 439 ? 28.186 -7.930 -50.158 1.00 94.88 439 HIS A C 1
ATOM 3291 O O . HIS A 1 439 ? 29.194 -7.867 -50.861 1.00 94.88 439 HIS A O 1
ATOM 3297 N N . GLU A 1 440 ? 27.190 -7.048 -50.219 1.00 93.50 440 GLU A N 1
ATOM 3298 C CA . GLU A 1 440 ? 27.118 -5.899 -51.129 1.00 93.50 440 GLU A CA 1
ATOM 3299 C C . GLU A 1 440 ? 27.903 -4.680 -50.594 1.00 93.50 440 GLU A C 1
ATOM 3301 O O . GLU A 1 440 ? 28.289 -3.789 -51.354 1.00 93.50 440 GLU A O 1
ATOM 3306 N N . LEU A 1 441 ? 28.175 -4.630 -49.282 1.00 91.19 441 LEU A N 1
A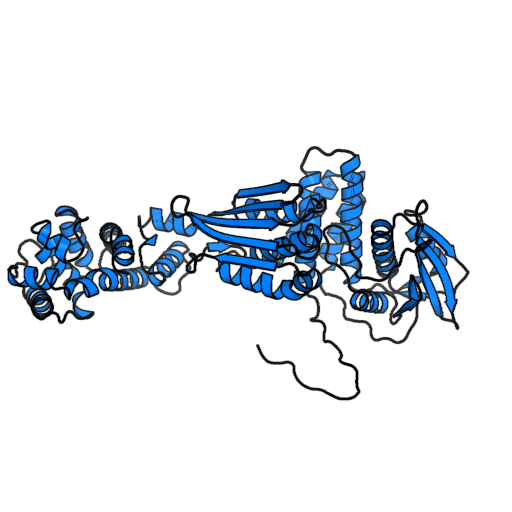TOM 3307 C CA . LEU A 1 441 ? 28.870 -3.511 -48.646 1.00 91.19 441 LEU A CA 1
ATOM 3308 C C . LEU A 1 441 ? 30.391 -3.547 -48.865 1.00 91.19 441 LEU A C 1
ATOM 3310 O O . LEU A 1 441 ? 31.072 -4.559 -48.658 1.00 91.19 441 LEU A O 1
ATOM 3314 N N . VAL A 1 442 ? 30.935 -2.374 -49.194 1.00 81.81 442 VAL A N 1
ATOM 3315 C CA . VAL A 1 442 ? 32.378 -2.107 -49.251 1.00 81.81 442 VAL A CA 1
ATOM 3316 C C . VAL A 1 442 ? 32.846 -1.631 -47.877 1.00 81.81 442 VAL A C 1
ATOM 3318 O O . VAL A 1 442 ? 32.169 -0.827 -47.237 1.00 81.81 442 VAL A O 1
ATOM 3321 N N . CYS A 1 443 ? 34.000 -2.126 -47.422 1.00 76.44 443 CYS A N 1
ATOM 3322 C CA . CYS A 1 443 ? 34.637 -1.657 -46.190 1.00 76.44 443 CYS A CA 1
ATOM 3323 C C . CYS A 1 443 ? 35.163 -0.237 -46.409 1.00 76.44 443 CYS A C 1
ATOM 3325 O O . CYS A 1 443 ? 36.298 -0.057 -46.844 1.00 76.44 443 CYS A O 1
ATOM 3327 N N . ASP A 1 444 ? 34.323 0.754 -46.137 1.00 72.19 444 ASP A N 1
ATOM 3328 C CA . ASP A 1 444 ? 34.671 2.156 -46.283 1.00 72.19 444 ASP A CA 1
ATOM 3329 C C . ASP A 1 444 ? 34.443 2.902 -44.964 1.00 72.19 444 ASP A C 1
ATOM 3331 O O . ASP A 1 444 ? 33.312 3.055 -44.497 1.00 72.19 444 ASP A O 1
ATOM 3335 N N . ALA A 1 445 ? 35.546 3.330 -44.347 1.00 71.19 445 ALA A N 1
ATOM 3336 C CA . ALA A 1 445 ? 35.539 4.183 -43.160 1.00 71.19 445 ALA A CA 1
ATOM 3337 C C . ALA A 1 445 ? 35.723 5.670 -43.517 1.00 71.19 445 ALA A C 1
ATOM 3339 O O . ALA A 1 445 ? 35.833 6.497 -42.612 1.00 71.19 445 ALA A O 1
ATOM 3340 N N . GLN A 1 446 ? 35.767 6.031 -44.809 1.00 76.31 446 GLN A N 1
ATOM 3341 C CA . GLN A 1 446 ? 35.886 7.426 -45.224 1.00 76.31 446 GLN A CA 1
ATOM 3342 C C . GLN A 1 446 ? 34.718 8.242 -44.656 1.00 76.31 446 GLN A C 1
ATOM 3344 O O . GLN A 1 446 ? 33.548 7.852 -44.733 1.00 76.31 446 GLN A O 1
ATOM 3349 N N . GLY A 1 447 ? 35.067 9.368 -44.033 1.00 78.50 447 GLY A N 1
ATOM 3350 C CA . GLY A 1 447 ? 34.131 10.292 -43.393 1.00 78.50 447 GLY A CA 1
ATOM 3351 C C . GLY A 1 447 ? 33.766 9.977 -41.937 1.00 78.50 447 GLY A C 1
ATOM 3352 O O . GLY A 1 447 ? 33.139 10.824 -41.311 1.00 78.50 447 GLY A O 1
ATOM 3353 N N . LEU A 1 448 ? 34.169 8.829 -41.369 1.00 87.81 448 LEU A N 1
ATOM 3354 C CA . LEU A 1 448 ? 33.921 8.519 -39.955 1.00 87.81 448 LEU A CA 1
ATOM 3355 C C . LEU A 1 448 ? 35.141 8.847 -39.090 1.00 87.81 448 LEU A C 1
ATOM 3357 O O . LEU A 1 448 ? 36.116 8.092 -39.059 1.00 87.81 448 LEU A O 1
ATOM 3361 N N . SER A 1 449 ? 35.080 9.950 -38.346 1.00 85.00 449 SER A N 1
ATOM 3362 C CA . SER A 1 449 ? 36.123 10.289 -37.371 1.00 85.00 449 SER A CA 1
ATOM 3363 C C . SER A 1 449 ? 36.210 9.214 -36.278 1.00 85.00 449 SER A C 1
ATOM 3365 O O . SER A 1 449 ? 35.196 8.847 -35.692 1.00 85.00 449 SER A O 1
ATOM 3367 N N . GLY A 1 450 ? 37.406 8.665 -36.034 1.00 84.94 450 GLY A N 1
ATOM 3368 C CA . GLY A 1 450 ? 37.615 7.531 -35.114 1.00 84.94 450 GLY A CA 1
ATOM 3369 C C . GLY A 1 450 ? 37.256 6.146 -35.687 1.00 84.94 450 GLY A C 1
ATOM 3370 O O . GLY A 1 450 ? 37.415 5.122 -35.008 1.00 84.94 450 GLY A O 1
ATOM 3371 N N . GLY A 1 451 ? 36.792 6.086 -36.941 1.00 85.38 451 GLY A N 1
ATOM 3372 C CA . GLY A 1 451 ? 36.546 4.851 -37.685 1.00 85.38 451 GLY A CA 1
ATOM 3373 C C . GLY A 1 451 ? 37.836 4.077 -37.977 1.00 85.38 451 GLY A C 1
ATOM 3374 O O . GLY A 1 451 ? 38.908 4.661 -38.127 1.00 85.38 451 GLY A O 1
ATOM 3375 N N . SER A 1 452 ? 37.754 2.747 -38.078 1.00 90.06 452 SER A N 1
ATOM 3376 C CA . SER A 1 452 ? 38.901 1.909 -38.453 1.00 90.06 452 SER A CA 1
ATOM 3377 C C . SER A 1 452 ? 38.521 0.933 -39.571 1.00 90.06 452 SER A C 1
ATOM 3379 O O . SER A 1 452 ? 37.685 0.053 -39.349 1.00 90.06 452 SER A O 1
ATOM 3381 N N . PRO A 1 453 ? 39.165 1.001 -40.755 1.00 87.31 453 PRO A N 1
ATOM 3382 C CA . PRO A 1 453 ? 38.918 0.049 -41.840 1.00 87.31 453 PRO A CA 1
ATOM 3383 C C . PRO A 1 453 ? 39.121 -1.411 -41.415 1.00 87.31 453 PRO A C 1
ATOM 3385 O O . PRO A 1 453 ? 38.353 -2.285 -41.809 1.00 87.31 453 PRO A O 1
ATOM 3388 N N . ALA A 1 454 ? 40.111 -1.681 -40.557 1.00 90.94 454 ALA A N 1
ATOM 3389 C CA . ALA A 1 454 ? 40.381 -3.022 -40.038 1.00 90.94 454 ALA A CA 1
ATOM 3390 C C . ALA A 1 454 ? 39.261 -3.525 -39.110 1.00 90.94 454 ALA A C 1
ATOM 3392 O O . ALA A 1 454 ? 38.862 -4.691 -39.181 1.00 90.94 454 ALA A O 1
ATOM 3393 N N . ARG A 1 455 ? 38.728 -2.644 -38.253 1.00 92.94 455 ARG A N 1
ATOM 3394 C CA . ARG A 1 455 ? 37.619 -2.956 -37.342 1.00 92.94 455 ARG A CA 1
ATOM 3395 C C . ARG A 1 455 ? 36.322 -3.201 -38.119 1.00 92.94 455 ARG A C 1
ATOM 3397 O O . ARG A 1 455 ? 35.681 -4.230 -37.898 1.00 92.94 455 ARG A O 1
ATOM 3404 N N . SER A 1 456 ? 36.025 -2.347 -39.100 1.00 91.38 456 SER A N 1
ATOM 3405 C CA . SER A 1 456 ? 34.907 -2.513 -40.036 1.00 91.38 456 SER A CA 1
ATOM 3406 C C . SER A 1 456 ? 35.007 -3.825 -40.828 1.00 91.38 456 SER A C 1
ATOM 3408 O O . SER A 1 456 ? 34.070 -4.625 -40.818 1.00 91.38 456 SER A O 1
ATOM 3410 N N . ALA A 1 457 ? 36.171 -4.131 -41.414 1.00 93.12 457 ALA A N 1
ATOM 3411 C CA . ALA A 1 457 ? 36.393 -5.377 -42.152 1.00 93.12 457 ALA A CA 1
ATOM 3412 C C . ALA A 1 457 ? 36.207 -6.623 -41.272 1.00 93.12 457 ALA A C 1
ATOM 3414 O O . ALA A 1 457 ? 35.577 -7.600 -41.686 1.00 93.12 457 ALA A O 1
ATOM 3415 N N . LYS A 1 458 ? 36.694 -6.582 -40.025 1.00 94.50 458 LYS A N 1
ATOM 3416 C CA . LYS A 1 458 ? 36.501 -7.662 -39.049 1.00 94.50 458 LYS A CA 1
ATOM 3417 C C . LYS A 1 458 ? 35.026 -7.856 -38.688 1.00 94.50 458 LYS A C 1
ATOM 3419 O O . LYS A 1 458 ? 34.580 -9.003 -38.608 1.00 94.50 458 LYS A O 1
ATOM 3424 N N . ALA A 1 459 ? 34.282 -6.772 -38.463 1.00 94.31 459 ALA A N 1
ATOM 3425 C CA . ALA A 1 459 ? 32.854 -6.824 -38.156 1.00 94.31 459 ALA A CA 1
ATOM 3426 C C . ALA A 1 459 ? 32.048 -7.387 -39.335 1.00 94.31 459 ALA A C 1
ATOM 3428 O O . ALA A 1 459 ? 31.356 -8.397 -39.186 1.00 94.31 459 ALA A O 1
ATOM 3429 N N . LEU A 1 460 ? 32.215 -6.809 -40.530 1.00 94.75 460 LEU A N 1
ATOM 3430 C CA . LEU A 1 460 ? 31.537 -7.251 -41.750 1.00 94.75 460 LEU A CA 1
ATOM 3431 C C . LEU A 1 460 ? 31.894 -8.699 -42.106 1.00 94.75 460 LEU A C 1
ATOM 3433 O O . LEU A 1 460 ? 31.017 -9.463 -42.495 1.00 94.75 460 LEU A O 1
ATOM 3437 N N . GLY A 1 461 ? 33.143 -9.127 -41.904 1.00 95.44 461 GLY A N 1
ATOM 3438 C CA . GLY A 1 461 ? 33.553 -10.519 -42.110 1.00 95.44 461 GLY A CA 1
ATOM 3439 C C . GLY A 1 461 ? 32.900 -11.518 -41.143 1.00 95.44 461 GLY A C 1
ATOM 3440 O O . GLY A 1 461 ? 32.752 -12.695 -41.477 1.00 95.44 461 GLY A O 1
ATOM 3441 N N . GLN A 1 462 ? 32.500 -11.100 -39.939 1.00 96.00 462 GLN A N 1
ATOM 3442 C CA . GLN A 1 462 ? 31.694 -11.942 -39.041 1.00 96.00 462 GLN A CA 1
ATOM 3443 C C . GLN A 1 462 ? 30.227 -11.985 -39.471 1.00 96.00 462 GLN A C 1
ATOM 3445 O O . GLN A 1 462 ? 29.641 -13.069 -39.480 1.00 96.00 462 GLN A O 1
ATOM 3450 N N . ILE A 1 463 ? 29.674 -10.842 -39.884 1.00 96.62 463 ILE A N 1
ATOM 3451 C CA . ILE A 1 463 ? 28.293 -10.727 -40.370 1.00 96.62 463 ILE A CA 1
ATOM 3452 C C . ILE A 1 463 ? 28.098 -11.554 -41.647 1.00 96.62 463 ILE A C 1
ATOM 3454 O O . ILE A 1 463 ? 27.212 -12.393 -41.679 1.00 96.62 463 ILE A O 1
ATOM 3458 N N . LYS A 1 464 ? 28.984 -11.440 -42.647 1.00 96.62 464 LYS A N 1
ATOM 3459 C CA . LYS A 1 464 ? 28.960 -12.246 -43.891 1.00 96.62 464 LYS A CA 1
ATOM 3460 C C . LYS A 1 464 ? 28.935 -13.759 -43.641 1.00 96.62 464 LYS A C 1
ATOM 3462 O O . LYS A 1 464 ? 28.405 -14.520 -44.434 1.00 96.62 464 LYS A O 1
ATOM 3467 N N . ARG A 1 465 ? 29.517 -14.214 -42.527 1.00 95.44 465 ARG A N 1
ATOM 3468 C CA . ARG A 1 465 ? 29.528 -15.634 -42.137 1.00 95.44 465 ARG A CA 1
ATOM 3469 C C . ARG A 1 465 ? 28.297 -16.055 -41.328 1.00 95.44 465 ARG A C 1
ATOM 3471 O O . ARG A 1 465 ? 28.239 -17.213 -40.926 1.00 95.44 465 ARG A O 1
ATOM 3478 N N . GLY A 1 466 ? 27.386 -15.132 -41.012 1.00 92.19 466 GLY A N 1
ATOM 3479 C CA . GLY A 1 466 ? 26.261 -15.359 -40.101 1.00 92.19 466 GLY A CA 1
ATOM 3480 C C . GLY A 1 466 ? 26.692 -15.682 -38.665 1.00 92.19 466 GLY A C 1
ATOM 3481 O O . GLY A 1 466 ? 25.949 -16.313 -37.925 1.00 92.19 466 GLY A O 1
ATOM 3482 N N . LYS A 1 467 ? 27.921 -15.312 -38.270 1.00 94.12 467 LYS A N 1
ATOM 3483 C CA . LYS A 1 467 ? 28.538 -15.670 -36.977 1.00 94.12 467 LYS A CA 1
ATOM 3484 C C . LYS A 1 467 ? 28.885 -14.422 -36.162 1.00 94.12 467 LYS A C 1
ATOM 3486 O O . LYS A 1 467 ? 29.997 -14.318 -35.636 1.00 94.12 467 LYS A O 1
ATOM 3491 N N . ALA A 1 468 ? 27.964 -13.460 -36.097 1.00 93.50 468 ALA A N 1
ATOM 3492 C CA . ALA A 1 468 ? 28.113 -12.265 -35.270 1.00 93.50 468 ALA A CA 1
ATOM 3493 C C . ALA A 1 468 ? 28.222 -12.648 -33.782 1.00 93.50 468 ALA A C 1
ATOM 3495 O O . ALA A 1 468 ? 27.480 -13.495 -33.290 1.00 93.50 468 ALA A O 1
ATOM 3496 N N . ARG A 1 469 ? 29.172 -12.044 -33.061 1.00 94.00 469 ARG A N 1
ATOM 3497 C CA . ARG A 1 469 ? 29.411 -12.286 -31.626 1.00 94.00 469 ARG A CA 1
ATOM 3498 C C . ARG A 1 469 ? 29.245 -10.994 -30.828 1.00 94.00 469 ARG A C 1
ATOM 3500 O O . ARG A 1 469 ? 29.467 -9.915 -31.366 1.00 94.00 469 ARG A O 1
ATOM 3507 N N . LYS A 1 470 ? 28.992 -11.104 -29.519 1.00 91.50 470 LYS A N 1
ATOM 3508 C CA . LYS A 1 470 ? 28.854 -9.959 -28.592 1.00 91.50 470 LYS A CA 1
ATOM 3509 C C . LYS A 1 470 ? 29.971 -8.908 -28.720 1.00 91.50 470 LYS A C 1
ATOM 3511 O O . LYS A 1 470 ? 29.736 -7.712 -28.646 1.00 91.50 470 LYS A O 1
ATOM 3516 N N . GLY A 1 471 ? 31.204 -9.331 -29.007 1.00 91.19 471 GLY A N 1
ATOM 3517 C CA . GLY A 1 471 ? 32.330 -8.405 -29.163 1.00 91.19 471 GLY A CA 1
ATOM 3518 C C . GLY A 1 471 ? 32.208 -7.399 -30.319 1.00 91.19 471 GLY A C 1
ATOM 3519 O O . GLY A 1 471 ? 32.844 -6.352 -30.246 1.00 91.19 471 GLY A O 1
ATOM 3520 N N . ILE A 1 472 ? 31.420 -7.682 -31.370 1.00 93.19 472 ILE A N 1
ATOM 3521 C CA . ILE A 1 472 ? 31.257 -6.765 -32.517 1.00 93.19 472 ILE A CA 1
ATOM 3522 C C . ILE A 1 472 ? 30.095 -5.776 -32.361 1.00 93.19 472 ILE A C 1
ATOM 3524 O O . ILE A 1 472 ? 29.882 -4.966 -33.252 1.00 93.19 472 ILE A O 1
ATOM 3528 N N . VAL A 1 473 ? 29.354 -5.822 -31.254 1.00 93.31 473 VAL A N 1
ATOM 3529 C CA . VAL A 1 473 ? 28.276 -4.861 -30.949 1.00 93.31 473 VAL A CA 1
ATOM 3530 C C . VAL A 1 473 ? 28.672 -3.859 -29.859 1.00 93.31 473 VAL A C 1
ATOM 3532 O O . VAL A 1 473 ? 27.879 -3.001 -29.497 1.00 93.31 473 VAL A O 1
ATOM 3535 N N . LYS A 1 474 ? 29.928 -3.901 -29.390 1.00 94.94 474 LYS A N 1
ATOM 3536 C CA . LYS A 1 474 ? 30.509 -2.859 -28.526 1.00 94.94 474 LYS A CA 1
ATOM 3537 C C . LYS A 1 474 ? 30.593 -1.509 -29.253 1.00 94.94 474 LYS A C 1
ATOM 3539 O O . LYS A 1 474 ? 30.771 -1.529 -30.475 1.00 94.94 474 LYS A O 1
ATOM 3544 N N . PRO A 1 475 ? 30.585 -0.359 -28.546 1.00 96.44 475 PRO A N 1
ATOM 3545 C CA . PRO A 1 475 ? 30.397 0.963 -29.153 1.00 96.44 475 PRO A CA 1
ATOM 3546 C C . PRO A 1 475 ? 31.260 1.240 -30.399 1.00 96.44 475 PRO A C 1
ATOM 3548 O O . PRO A 1 475 ? 30.685 1.569 -31.439 1.00 96.44 475 PRO A O 1
ATOM 3551 N N . PRO A 1 476 ? 32.588 0.985 -30.412 1.00 95.44 476 PRO A N 1
ATOM 3552 C CA . PRO A 1 476 ? 33.399 1.276 -31.596 1.00 95.44 476 PRO A CA 1
ATOM 3553 C C . PRO A 1 476 ? 33.094 0.374 -32.801 1.00 95.44 476 PRO A C 1
ATOM 3555 O O . PRO A 1 476 ? 33.192 0.808 -33.946 1.00 95.44 476 PRO A O 1
ATOM 3558 N N . TYR A 1 477 ? 32.737 -0.892 -32.561 1.00 95.81 477 TYR A N 1
ATOM 3559 C CA . TYR A 1 477 ? 32.352 -1.813 -33.633 1.00 95.81 477 TYR A CA 1
ATOM 3560 C C . TYR A 1 477 ? 30.924 -1.537 -34.114 1.00 95.81 477 TYR A C 1
ATOM 3562 O O . TYR A 1 477 ? 30.684 -1.551 -35.319 1.00 95.81 477 TYR A O 1
ATOM 3570 N N . ALA A 1 478 ? 29.999 -1.238 -33.197 1.00 96.88 478 ALA A N 1
ATOM 3571 C CA . ALA A 1 478 ? 28.637 -0.842 -33.529 1.00 96.88 478 ALA A CA 1
ATOM 3572 C C . ALA A 1 478 ? 28.627 0.406 -34.421 1.00 96.88 478 ALA A C 1
ATOM 3574 O O . ALA A 1 478 ? 27.923 0.415 -35.426 1.00 96.88 478 ALA A O 1
ATOM 3575 N N . ALA A 1 479 ? 29.468 1.403 -34.123 1.00 96.94 479 ALA A N 1
ATOM 3576 C CA . ALA A 1 479 ? 29.629 2.591 -34.957 1.00 96.94 479 ALA A CA 1
ATOM 3577 C C . ALA A 1 479 ? 30.055 2.248 -36.394 1.00 96.94 479 ALA A C 1
ATOM 3579 O O . ALA A 1 479 ? 29.420 2.707 -37.339 1.00 96.94 479 ALA A O 1
ATOM 3580 N N . ASP A 1 480 ? 31.077 1.406 -36.577 1.00 94.56 480 ASP A N 1
ATOM 3581 C CA . ASP A 1 480 ? 31.541 1.015 -37.916 1.00 94.56 480 ASP A CA 1
ATOM 3582 C C . ASP A 1 480 ? 30.491 0.199 -38.690 1.00 94.56 480 ASP A C 1
ATOM 3584 O O . ASP A 1 480 ? 30.380 0.325 -39.912 1.00 94.56 480 ASP A O 1
ATOM 3588 N N . ILE A 1 481 ? 29.723 -0.647 -37.994 1.00 95.31 481 ILE A N 1
ATOM 3589 C CA . ILE A 1 481 ? 28.626 -1.419 -38.591 1.00 95.31 481 ILE A CA 1
ATOM 3590 C C . ILE A 1 481 ? 27.515 -0.470 -39.035 1.00 95.31 481 ILE A C 1
ATOM 3592 O O . ILE A 1 481 ? 27.136 -0.479 -40.203 1.00 95.31 481 ILE A O 1
ATOM 3596 N N . LEU A 1 482 ? 27.020 0.380 -38.135 1.00 96.19 482 LEU A N 1
ATOM 3597 C CA . LEU A 1 482 ? 25.982 1.366 -38.434 1.00 96.19 482 LEU A CA 1
ATOM 3598 C C . LEU A 1 482 ? 26.399 2.272 -39.597 1.00 96.19 482 LEU A C 1
ATOM 3600 O O . LEU A 1 482 ? 25.613 2.499 -40.517 1.00 96.19 482 LEU A O 1
ATOM 3604 N N . TRP A 1 483 ? 27.666 2.690 -39.621 1.00 95.69 483 TRP A N 1
ATOM 3605 C CA . TRP A 1 483 ? 28.229 3.476 -40.710 1.00 95.69 483 TRP A CA 1
ATOM 3606 C C . TRP A 1 483 ? 28.153 2.733 -42.041 1.00 95.69 483 TRP A C 1
ATOM 3608 O O . TRP A 1 483 ? 27.684 3.299 -43.027 1.00 95.69 483 TRP A O 1
ATOM 3618 N N . ALA A 1 484 ? 28.557 1.462 -42.089 1.00 94.00 484 ALA A N 1
ATOM 3619 C CA . ALA A 1 484 ? 28.515 0.669 -43.316 1.00 94.00 484 ALA A CA 1
ATOM 3620 C C . ALA A 1 484 ? 27.080 0.505 -43.857 1.00 94.00 484 ALA A C 1
ATOM 3622 O O . ALA A 1 484 ? 26.867 0.575 -45.067 1.00 94.00 484 ALA A O 1
ATOM 3623 N N . TYR A 1 485 ? 26.093 0.360 -42.971 1.00 94.81 485 TYR A N 1
ATOM 3624 C CA . TYR A 1 485 ? 24.685 0.153 -43.328 1.00 94.81 485 TYR A CA 1
ATOM 3625 C C . TYR A 1 485 ? 23.880 1.450 -43.539 1.00 94.81 485 TYR A C 1
ATOM 3627 O O . TYR A 1 485 ? 22.689 1.385 -43.837 1.00 94.81 485 TYR A O 1
ATOM 3635 N N . ARG A 1 486 ? 24.490 2.640 -43.431 1.00 94.06 486 ARG A N 1
ATOM 3636 C CA . ARG A 1 486 ? 23.756 3.921 -43.494 1.00 94.06 486 ARG A CA 1
ATOM 3637 C C . ARG A 1 486 ? 23.238 4.316 -44.884 1.00 94.06 486 ARG A C 1
ATOM 3639 O O . ARG A 1 486 ? 22.358 5.173 -44.966 1.00 94.06 486 ARG A O 1
ATOM 3646 N N . ARG A 1 487 ? 23.807 3.737 -45.955 1.00 88.06 487 ARG A N 1
ATOM 3647 C CA . ARG A 1 487 ? 23.722 4.222 -47.354 1.00 88.06 487 ARG A CA 1
ATOM 3648 C C . ARG A 1 487 ? 22.295 4.457 -47.847 1.00 88.06 487 ARG A C 1
ATOM 3650 O O . ARG A 1 487 ? 22.008 5.525 -48.375 1.00 88.06 487 ARG A O 1
ATOM 3657 N N . ASP A 1 488 ? 21.420 3.480 -47.654 1.00 90.44 488 ASP A N 1
ATOM 3658 C CA . ASP A 1 488 ? 20.028 3.524 -48.092 1.00 90.44 488 ASP A CA 1
ATOM 3659 C C . ASP A 1 488 ? 19.103 2.850 -47.066 1.00 90.44 488 ASP A C 1
ATOM 3661 O O . ASP A 1 488 ? 19.548 2.253 -46.081 1.00 90.44 488 ASP A O 1
ATOM 3665 N N . GLU A 1 489 ? 17.794 2.987 -47.275 1.00 92.38 489 GLU A N 1
ATOM 3666 C CA . GLU A 1 489 ? 16.778 2.446 -46.371 1.00 92.38 489 GLU A CA 1
ATOM 3667 C C . GLU A 1 489 ? 16.809 0.914 -46.300 1.00 92.38 489 GLU A C 1
ATOM 3669 O O . GLU A 1 489 ? 16.636 0.356 -45.218 1.00 92.38 489 GLU A O 1
ATOM 3674 N N . ARG A 1 490 ? 17.099 0.220 -47.413 1.00 95.06 490 ARG A N 1
ATOM 3675 C CA . ARG A 1 490 ? 17.213 -1.249 -47.447 1.00 95.06 490 ARG A CA 1
ATOM 3676 C C . ARG A 1 490 ? 18.322 -1.719 -46.510 1.00 95.06 490 ARG A C 1
ATOM 3678 O O . ARG A 1 490 ? 18.112 -2.658 -45.741 1.00 95.06 490 ARG A O 1
ATOM 3685 N N . CYS A 1 491 ? 19.476 -1.058 -46.550 1.00 94.38 491 CYS A N 1
ATOM 3686 C CA . CYS A 1 491 ? 20.593 -1.351 -45.665 1.00 94.38 491 CYS A CA 1
ATOM 3687 C C . CYS A 1 491 ? 20.205 -1.101 -44.203 1.00 94.38 491 CYS A C 1
ATOM 3689 O O . CYS A 1 491 ? 20.326 -2.002 -43.374 1.00 94.38 491 CYS A O 1
ATOM 3691 N N . ARG A 1 492 ? 19.651 0.073 -43.879 1.00 95.00 492 ARG A N 1
ATOM 3692 C CA . ARG A 1 492 ? 19.247 0.384 -42.497 1.00 95.00 492 ARG A CA 1
ATOM 3693 C C . ARG A 1 492 ? 18.193 -0.592 -41.968 1.00 95.00 492 ARG A C 1
ATOM 3695 O O . ARG A 1 492 ? 18.339 -1.100 -40.857 1.00 95.00 492 ARG A O 1
ATOM 3702 N N . LYS A 1 493 ? 17.197 -0.945 -42.783 1.00 94.50 493 LYS A N 1
ATOM 3703 C CA . LYS A 1 493 ? 16.155 -1.928 -42.449 1.00 94.50 493 LYS A CA 1
ATOM 3704 C C . LYS A 1 493 ? 16.722 -3.317 -42.155 1.00 94.50 493 LYS A C 1
ATOM 3706 O O . LYS A 1 493 ? 16.243 -3.998 -41.251 1.00 94.50 493 LYS A O 1
ATOM 3711 N N . ALA A 1 494 ? 17.772 -3.740 -42.862 1.00 94.81 494 ALA A N 1
ATOM 3712 C CA . ALA A 1 494 ? 18.396 -5.047 -42.646 1.00 94.81 494 ALA A CA 1
ATOM 3713 C C . ALA A 1 494 ? 18.950 -5.227 -41.218 1.00 94.81 494 ALA A C 1
ATOM 3715 O O . ALA A 1 494 ? 18.977 -6.349 -40.708 1.00 94.81 494 ALA A O 1
ATOM 3716 N N . ILE A 1 495 ? 19.339 -4.130 -40.561 1.00 94.62 495 ILE A N 1
ATOM 3717 C CA . ILE A 1 495 ? 19.837 -4.114 -39.178 1.00 94.62 495 ILE A CA 1
ATOM 3718 C C . ILE A 1 495 ? 18.867 -3.455 -38.191 1.00 94.62 495 ILE A C 1
ATOM 3720 O O . ILE A 1 495 ? 19.227 -3.246 -37.035 1.00 94.62 495 ILE A O 1
ATOM 3724 N N . GLY A 1 496 ? 17.632 -3.164 -38.609 1.00 92.81 496 GLY A N 1
ATOM 3725 C CA . GLY A 1 496 ? 16.617 -2.582 -37.734 1.00 92.81 496 GLY A CA 1
ATOM 3726 C C . GLY A 1 496 ? 16.878 -1.130 -37.333 1.00 92.81 496 GLY A C 1
ATOM 3727 O O . GLY A 1 496 ? 16.612 -0.763 -36.186 1.00 92.81 496 GLY A O 1
ATOM 3728 N N . ALA A 1 497 ? 17.487 -0.354 -38.230 1.00 94.94 497 ALA A N 1
ATOM 3729 C CA . ALA A 1 497 ? 17.793 1.066 -38.079 1.00 94.94 497 ALA A CA 1
ATOM 3730 C C . ALA A 1 497 ? 16.958 1.950 -39.028 1.00 94.94 497 ALA A C 1
ATOM 3732 O O . ALA A 1 497 ? 17.299 3.106 -39.248 1.00 94.94 497 ALA A O 1
ATOM 3733 N N . GLU A 1 498 ? 15.880 1.431 -39.618 1.00 93.31 498 GLU A N 1
ATOM 3734 C CA . GLU A 1 498 ? 15.041 2.122 -40.608 1.00 93.31 498 GLU A CA 1
ATOM 3735 C C . GLU A 1 498 ? 14.408 3.423 -40.092 1.00 93.31 498 GLU A C 1
ATOM 3737 O O . GLU A 1 498 ? 14.180 4.341 -40.874 1.00 93.31 498 GLU A O 1
ATOM 3742 N N . ARG A 1 499 ? 14.183 3.531 -38.776 1.00 92.50 499 ARG A N 1
ATOM 3743 C CA . ARG A 1 499 ? 13.651 4.739 -38.116 1.00 92.50 499 ARG A CA 1
ATOM 3744 C C . ARG A 1 499 ? 14.692 5.830 -37.884 1.00 92.50 499 ARG A C 1
ATOM 3746 O O . ARG A 1 499 ? 14.350 6.934 -37.462 1.00 92.50 499 ARG A O 1
ATOM 3753 N N . LEU A 1 500 ? 15.962 5.512 -38.112 1.00 95.00 500 LEU A N 1
ATOM 3754 C CA . LEU A 1 500 ? 17.034 6.489 -38.124 1.00 95.00 500 LEU A CA 1
ATOM 3755 C C . LEU A 1 500 ? 17.262 6.896 -39.577 1.00 95.00 500 LEU A C 1
ATOM 3757 O O . LEU A 1 500 ? 17.578 6.066 -40.433 1.00 95.00 500 LEU A O 1
ATOM 3761 N N . ASP A 1 501 ? 17.088 8.182 -39.864 1.00 94.69 501 ASP A N 1
ATOM 3762 C CA . ASP A 1 501 ? 17.580 8.749 -41.111 1.00 94.69 501 ASP A CA 1
ATOM 3763 C C . ASP A 1 501 ? 19.119 8.710 -41.144 1.00 94.69 501 ASP A C 1
ATOM 3765 O O . ASP A 1 501 ? 19.798 8.306 -40.193 1.00 94.69 501 ASP A O 1
ATOM 3769 N N . ARG A 1 502 ? 19.690 9.089 -42.287 1.00 93.81 502 ARG A N 1
ATOM 3770 C CA . ARG A 1 502 ? 21.139 9.049 -42.475 1.00 93.81 502 ARG A CA 1
ATOM 3771 C C . ARG A 1 502 ? 21.875 9.923 -41.456 1.00 93.81 502 ARG A C 1
ATOM 3773 O O . ARG A 1 502 ? 22.880 9.473 -40.919 1.00 93.81 502 ARG A O 1
ATOM 3780 N N . GLU A 1 503 ? 21.378 11.124 -41.182 1.00 95.50 503 GLU A N 1
ATOM 3781 C CA . GLU A 1 503 ? 22.005 12.071 -40.256 1.00 95.50 503 GLU A CA 1
ATOM 3782 C C . GLU A 1 503 ? 22.009 11.524 -38.823 1.00 95.50 503 GLU A C 1
ATOM 3784 O O . GLU A 1 503 ? 23.037 11.544 -38.150 1.00 95.50 503 GLU A O 1
ATOM 3789 N N . ALA A 1 504 ? 20.899 10.933 -38.381 1.00 96.12 504 ALA A N 1
ATOM 3790 C CA . ALA A 1 504 ? 20.777 10.293 -37.079 1.00 96.12 504 ALA A CA 1
ATOM 3791 C C . ALA A 1 504 ? 21.730 9.096 -36.926 1.00 96.12 504 ALA A C 1
ATOM 3793 O O . ALA A 1 504 ? 22.310 8.909 -35.854 1.00 96.12 504 ALA A O 1
ATOM 3794 N N . VAL A 1 505 ? 21.926 8.295 -37.983 1.00 96.56 505 VAL A N 1
ATOM 3795 C CA . VAL A 1 505 ? 22.930 7.218 -37.977 1.00 96.56 505 VAL A CA 1
ATOM 3796 C C . VAL A 1 505 ? 24.344 7.793 -37.882 1.00 96.56 505 VAL A C 1
ATOM 3798 O O . VAL A 1 505 ? 25.136 7.314 -37.074 1.00 96.56 505 VAL A O 1
ATOM 3801 N N . GLU A 1 506 ? 24.666 8.825 -38.663 1.00 95.62 506 GLU A N 1
ATOM 3802 C CA . GLU A 1 506 ? 25.987 9.467 -38.641 1.00 95.62 506 GLU A CA 1
ATOM 3803 C C . GLU A 1 506 ? 26.284 10.099 -37.265 1.00 95.62 506 GLU A C 1
ATOM 3805 O O . GLU A 1 506 ? 27.375 9.901 -36.721 1.00 95.62 506 GLU A O 1
ATOM 3810 N N . ALA A 1 507 ? 25.295 10.751 -36.643 1.00 97.06 507 ALA A N 1
ATOM 3811 C CA . ALA A 1 507 ? 25.386 11.281 -35.283 1.00 97.06 507 ALA A CA 1
ATOM 3812 C C . ALA A 1 507 ? 25.600 10.172 -34.240 1.00 97.06 507 ALA A C 1
ATOM 3814 O O . ALA A 1 507 ? 26.495 10.285 -33.399 1.00 97.06 507 ALA A O 1
ATOM 3815 N N . LEU A 1 508 ? 24.839 9.070 -34.317 1.00 97.75 508 LEU A N 1
ATOM 3816 C CA . LEU A 1 508 ? 25.01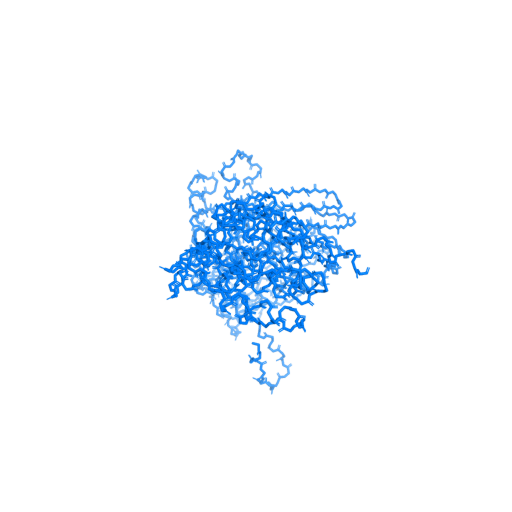5 7.915 -33.431 1.00 97.75 508 LEU A CA 1
ATOM 3817 C C . LEU A 1 508 ? 26.431 7.337 -33.552 1.00 97.75 508 LEU A C 1
ATOM 3819 O O . LEU A 1 508 ? 27.088 7.114 -32.538 1.00 97.75 508 LEU A O 1
ATOM 3823 N N . CYS A 1 509 ? 26.940 7.152 -34.772 1.00 97.19 509 CYS A N 1
ATOM 3824 C CA . CYS A 1 509 ? 28.313 6.697 -34.994 1.00 97.19 509 CYS A CA 1
ATOM 3825 C C . CYS A 1 509 ? 29.343 7.639 -34.346 1.00 97.19 509 CYS A C 1
ATOM 3827 O O . CYS A 1 509 ? 30.272 7.164 -33.692 1.00 97.19 509 CYS A O 1
ATOM 3829 N N . GLY A 1 510 ? 29.164 8.959 -34.481 1.00 96.56 510 GLY A N 1
ATOM 3830 C CA . GLY A 1 510 ? 30.027 9.957 -33.844 1.00 96.56 510 GLY A CA 1
ATOM 3831 C C . GLY A 1 510 ? 29.994 9.896 -32.313 1.00 96.56 510 GLY A C 1
ATOM 3832 O O . GLY A 1 510 ? 31.041 9.952 -31.670 1.00 96.56 510 GLY A O 1
ATOM 3833 N N . HIS A 1 511 ? 28.813 9.718 -31.717 1.00 97.50 511 HIS A N 1
ATOM 3834 C CA . HIS A 1 511 ? 28.646 9.591 -30.266 1.00 97.50 511 HIS A CA 1
ATOM 3835 C C . HIS A 1 511 ? 29.299 8.325 -29.698 1.00 97.50 511 HIS A C 1
ATOM 3837 O O . HIS A 1 511 ? 29.955 8.389 -28.656 1.00 97.50 511 HIS A O 1
ATOM 3843 N N . LEU A 1 512 ? 29.165 7.196 -30.399 1.00 97.50 512 LEU A N 1
ATOM 3844 C CA . LEU A 1 512 ? 29.746 5.908 -30.009 1.00 97.50 512 LEU A CA 1
ATOM 3845 C C . LEU A 1 512 ? 31.282 5.878 -30.097 1.00 97.50 512 LEU A C 1
ATOM 3847 O O . LEU A 1 512 ? 31.912 5.075 -29.408 1.00 97.50 512 LEU A O 1
ATOM 3851 N N . LEU A 1 513 ? 31.880 6.718 -30.949 1.00 96.25 513 LEU A N 1
ATOM 3852 C CA . LEU A 1 513 ? 33.334 6.811 -31.146 1.00 96.25 513 LEU A CA 1
ATOM 3853 C C . LEU A 1 513 ? 34.011 7.918 -30.331 1.00 96.25 513 LEU A C 1
ATOM 3855 O O . LEU A 1 513 ? 35.240 8.009 -30.348 1.00 96.25 513 LEU A O 1
ATOM 3859 N N . ALA A 1 514 ? 33.245 8.743 -29.614 1.00 95.00 514 ALA A N 1
ATOM 3860 C CA . ALA A 1 514 ? 33.808 9.702 -28.672 1.00 95.00 514 ALA A CA 1
ATOM 3861 C C . ALA A 1 514 ? 34.598 8.987 -27.554 1.00 95.00 514 ALA A C 1
ATOM 3863 O O . ALA A 1 514 ? 34.329 7.831 -27.223 1.00 95.00 514 ALA A O 1
ATOM 3864 N N . ALA A 1 515 ? 35.580 9.678 -26.969 1.00 91.25 515 ALA A N 1
ATOM 3865 C CA . ALA A 1 515 ? 36.394 9.170 -25.866 1.00 91.25 515 ALA A CA 1
ATOM 3866 C C . ALA A 1 515 ? 36.249 10.090 -24.634 1.00 91.25 515 ALA A C 1
ATOM 3868 O O . ALA A 1 515 ? 36.897 11.139 -24.607 1.00 91.25 515 ALA A O 1
ATOM 3869 N N . PRO A 1 516 ? 35.419 9.728 -23.630 1.00 91.56 516 PRO A N 1
ATOM 3870 C CA . PRO A 1 516 ? 34.544 8.545 -23.571 1.00 91.56 516 PRO A CA 1
ATOM 3871 C C . PRO A 1 516 ? 33.297 8.659 -24.482 1.00 91.56 516 PRO A C 1
ATOM 3873 O O . PRO A 1 516 ? 32.972 9.763 -24.933 1.00 91.56 516 PRO A O 1
ATOM 3876 N N . PRO A 1 517 ? 32.586 7.544 -24.764 1.00 94.75 517 PRO A N 1
ATOM 3877 C CA . PRO A 1 517 ? 31.362 7.570 -25.562 1.00 94.75 517 PRO A CA 1
ATOM 3878 C C . PRO A 1 517 ? 30.291 8.483 -24.960 1.00 94.75 517 PRO A C 1
ATOM 3880 O O . PRO A 1 517 ? 30.058 8.486 -23.749 1.00 94.75 517 PRO A O 1
ATOM 3883 N N . ARG A 1 518 ? 29.576 9.213 -25.821 1.00 96.62 518 ARG A N 1
ATOM 3884 C CA . ARG A 1 518 ? 28.434 10.058 -25.432 1.00 96.62 518 ARG A CA 1
ATOM 3885 C C . ARG A 1 518 ? 27.198 9.188 -25.201 1.00 96.62 518 ARG A C 1
ATOM 3887 O O . ARG A 1 518 ? 26.386 8.973 -26.106 1.00 96.62 518 ARG A O 1
ATOM 3894 N N . CYS A 1 519 ? 27.124 8.586 -24.013 1.00 97.06 519 CYS A N 1
ATOM 3895 C CA . CYS A 1 519 ? 26.189 7.500 -23.716 1.00 97.06 519 CYS A CA 1
ATOM 3896 C C . CYS A 1 519 ? 24.722 7.938 -23.791 1.00 97.06 519 CYS A C 1
ATOM 3898 O O . CYS A 1 519 ? 23.921 7.255 -24.423 1.00 97.06 519 CYS A O 1
ATOM 3900 N N . VAL A 1 520 ? 24.371 9.090 -23.214 1.00 96.62 520 VAL A N 1
ATOM 3901 C CA . VAL A 1 520 ? 22.985 9.592 -23.191 1.00 96.62 520 VAL A CA 1
ATOM 3902 C C . VAL A 1 520 ? 22.479 9.861 -24.606 1.00 96.62 520 VAL A C 1
ATOM 3904 O O . VAL A 1 520 ? 21.406 9.400 -24.993 1.00 96.62 520 VAL A O 1
ATOM 3907 N N . GLU A 1 521 ? 23.263 10.571 -25.411 1.00 97.62 521 GLU A N 1
ATOM 3908 C CA . GLU A 1 521 ? 22.914 10.901 -26.788 1.00 97.62 521 GLU A CA 1
ATOM 3909 C C . GLU A 1 521 ? 22.832 9.649 -27.665 1.00 97.62 521 GLU A C 1
ATOM 3911 O O . GLU A 1 521 ? 21.967 9.561 -28.538 1.00 97.62 521 GLU A O 1
ATOM 3916 N N . SER A 1 522 ? 23.689 8.656 -27.407 1.00 98.06 522 SER A N 1
ATOM 3917 C CA . SER A 1 522 ? 23.619 7.352 -28.073 1.00 98.06 522 SER A CA 1
ATOM 3918 C C . SER A 1 522 ? 22.332 6.608 -27.708 1.00 98.06 522 SER A C 1
ATOM 3920 O O . SER A 1 522 ? 21.615 6.152 -28.597 1.00 98.06 522 SER A O 1
ATOM 3922 N N . LEU A 1 523 ? 21.989 6.537 -26.417 1.00 97.81 523 LEU A N 1
ATOM 3923 C CA . LEU A 1 523 ? 20.781 5.868 -25.926 1.00 97.81 523 LEU A CA 1
ATOM 3924 C C . LEU A 1 523 ? 19.503 6.506 -26.483 1.00 97.81 523 LEU A C 1
ATOM 3926 O O . LEU A 1 523 ? 18.612 5.783 -26.921 1.00 97.81 523 LEU A O 1
ATOM 3930 N N . ARG A 1 524 ? 19.429 7.839 -26.570 1.00 97.00 524 ARG A N 1
ATOM 3931 C CA . ARG A 1 524 ? 18.292 8.542 -27.198 1.00 97.00 524 ARG A CA 1
ATOM 3932 C C . ARG A 1 524 ? 18.059 8.103 -28.646 1.00 97.00 524 ARG A C 1
ATOM 3934 O O . ARG A 1 524 ? 16.922 7.893 -29.062 1.00 97.00 524 ARG A O 1
ATOM 3941 N N . LEU A 1 525 ? 19.130 7.945 -29.424 1.00 96.88 525 LEU A N 1
ATOM 3942 C CA . LEU A 1 525 ? 19.035 7.487 -30.814 1.00 96.88 525 LEU A CA 1
ATOM 3943 C C . LEU A 1 525 ? 18.703 5.990 -30.897 1.00 96.88 525 LEU A C 1
ATOM 3945 O O . LEU A 1 525 ? 17.893 5.587 -31.730 1.00 96.88 525 LEU A O 1
ATOM 3949 N N . ILE A 1 526 ? 19.241 5.167 -29.996 1.00 96.69 526 ILE A N 1
ATOM 3950 C CA . ILE A 1 526 ? 18.906 3.737 -29.913 1.00 96.69 526 ILE A CA 1
ATOM 3951 C C . ILE A 1 526 ? 17.420 3.537 -29.561 1.00 96.69 526 ILE A C 1
ATOM 3953 O O . ILE A 1 526 ? 16.745 2.729 -30.200 1.00 96.69 526 ILE A O 1
ATOM 3957 N N . ALA A 1 527 ? 16.867 4.311 -28.622 1.00 94.50 527 ALA A N 1
ATOM 3958 C CA . ALA A 1 527 ? 15.453 4.240 -28.236 1.00 94.50 527 ALA A CA 1
ATOM 3959 C C . ALA A 1 527 ? 14.493 4.520 -29.409 1.00 94.50 527 ALA A C 1
ATOM 3961 O O . ALA A 1 527 ? 13.436 3.887 -29.515 1.00 94.50 527 ALA A O 1
ATOM 3962 N N . ARG A 1 528 ? 14.876 5.427 -30.321 1.00 93.44 528 ARG A N 1
ATOM 3963 C CA . ARG A 1 528 ? 14.152 5.692 -31.578 1.00 93.44 528 ARG A CA 1
ATOM 3964 C C . ARG A 1 528 ? 14.215 4.503 -32.537 1.00 93.44 528 ARG A C 1
ATOM 3966 O O . ARG A 1 528 ? 13.217 4.166 -33.168 1.00 93.44 528 ARG A O 1
ATOM 3973 N N . ALA A 1 529 ? 15.367 3.842 -32.641 1.00 91.62 529 ALA A N 1
ATOM 3974 C CA . ALA A 1 529 ? 15.539 2.696 -33.534 1.00 91.62 529 ALA A CA 1
ATOM 3975 C C . ALA A 1 529 ? 14.754 1.448 -33.087 1.00 91.62 529 ALA A C 1
ATOM 3977 O O . ALA A 1 529 ? 14.332 0.644 -33.917 1.00 91.62 529 ALA A O 1
ATOM 3978 N N . ILE A 1 530 ? 14.542 1.277 -31.780 1.00 88.00 530 ILE A N 1
ATOM 3979 C CA . ILE A 1 530 ? 13.874 0.099 -31.200 1.00 88.00 530 ILE A CA 1
ATOM 3980 C C . ILE A 1 530 ? 12.335 0.152 -31.331 1.00 88.00 530 ILE A C 1
ATOM 3982 O O . ILE A 1 530 ? 11.684 -0.887 -31.257 1.00 88.00 530 ILE A O 1
ATOM 3986 N N . GLU A 1 531 ? 11.739 1.316 -31.609 1.00 69.06 531 GLU A N 1
ATOM 3987 C CA . GLU A 1 531 ? 10.290 1.611 -31.563 1.00 69.06 531 GLU A CA 1
ATOM 3988 C C . GLU A 1 531 ? 9.367 0.776 -32.496 1.00 69.06 531 GLU A C 1
ATOM 3990 O O . GLU A 1 531 ? 8.155 0.967 -32.501 1.00 69.06 531 GLU A O 1
ATOM 3995 N N . GLY A 1 532 ? 9.887 -0.185 -33.266 1.00 57.53 532 GLY A N 1
ATOM 3996 C CA . GLY A 1 532 ? 9.104 -1.094 -34.123 1.00 57.53 532 GLY A CA 1
ATOM 3997 C C . GLY A 1 532 ? 9.311 -2.590 -33.871 1.00 57.53 532 GLY A C 1
ATOM 3998 O O . GLY A 1 532 ? 8.875 -3.397 -34.682 1.00 57.53 532 GLY A O 1
ATOM 3999 N N . LEU A 1 533 ? 10.020 -2.973 -32.806 1.00 59.03 533 LEU A N 1
ATOM 4000 C CA . LEU A 1 533 ? 10.413 -4.369 -32.585 1.00 59.03 533 LEU A CA 1
ATOM 4001 C C . LEU A 1 533 ? 9.327 -5.256 -31.961 1.00 59.03 533 LEU A C 1
ATOM 4003 O O . LEU A 1 533 ? 9.274 -6.444 -32.278 1.00 59.03 533 LEU A O 1
ATOM 4007 N N . GLU A 1 534 ? 8.485 -4.700 -31.087 1.00 52.38 534 GLU A N 1
ATOM 4008 C CA . GLU A 1 534 ? 7.537 -5.481 -30.273 1.00 52.38 534 GLU A CA 1
ATOM 4009 C C . GLU A 1 534 ? 6.314 -5.962 -31.073 1.00 52.38 534 GLU A C 1
ATOM 4011 O O . GLU A 1 534 ? 5.808 -7.048 -30.812 1.00 52.38 534 GLU A O 1
ATOM 4016 N N . THR A 1 535 ? 5.900 -5.240 -32.117 1.00 43.50 535 THR A N 1
ATOM 4017 C CA . THR A 1 535 ? 4.745 -5.617 -32.952 1.00 43.50 535 THR A CA 1
ATOM 4018 C C . THR A 1 535 ? 5.009 -6.862 -33.804 1.00 43.50 535 THR A C 1
ATOM 4020 O O . THR A 1 535 ? 4.140 -7.709 -33.961 1.00 43.50 535 THR A O 1
ATOM 4023 N N . SER A 1 536 ? 6.237 -7.049 -34.292 1.00 42.78 536 SER A N 1
ATOM 4024 C CA . SER A 1 536 ? 6.583 -8.181 -35.170 1.00 42.78 536 SER A CA 1
ATOM 4025 C C . SER A 1 536 ? 6.775 -9.535 -34.465 1.00 42.78 536 SER A C 1
ATOM 4027 O O . SER A 1 536 ? 6.951 -10.542 -35.144 1.00 42.78 536 SER A O 1
ATOM 4029 N N . ALA A 1 537 ? 6.767 -9.583 -33.127 1.00 41.84 537 ALA A N 1
ATOM 4030 C CA . ALA A 1 537 ? 6.844 -10.842 -32.377 1.00 41.84 537 ALA A CA 1
ATOM 4031 C C . ALA A 1 537 ? 5.461 -11.467 -32.107 1.00 41.84 537 ALA A C 1
ATOM 4033 O O . ALA A 1 537 ? 5.387 -12.676 -31.907 1.00 41.84 537 ALA A O 1
ATOM 4034 N N . GLN A 1 538 ? 4.380 -10.677 -32.135 1.00 36.97 538 GLN A N 1
ATOM 4035 C CA . GLN A 1 538 ? 3.006 -11.179 -31.997 1.00 36.97 538 GLN A CA 1
ATOM 4036 C C . GLN A 1 538 ? 2.436 -11.732 -33.313 1.00 36.97 538 GLN A C 1
ATOM 4038 O O . GLN A 1 538 ? 1.635 -12.656 -33.269 1.00 36.97 538 GLN A O 1
ATOM 4043 N N . ASP A 1 539 ? 2.912 -11.262 -34.469 1.00 33.38 539 ASP A N 1
ATOM 4044 C CA . ASP A 1 539 ? 2.474 -11.753 -35.790 1.00 33.38 539 ASP A CA 1
ATOM 4045 C C . ASP A 1 539 ? 3.209 -13.028 -36.266 1.00 33.38 539 ASP A C 1
ATOM 4047 O O . ASP A 1 539 ? 2.974 -13.512 -37.373 1.00 33.38 539 ASP A O 1
ATOM 4051 N N . ALA A 1 540 ? 4.129 -13.569 -35.459 1.00 34.88 540 ALA A N 1
ATOM 4052 C CA . ALA A 1 540 ? 4.919 -14.764 -35.782 1.00 34.88 540 ALA A CA 1
ATOM 4053 C C . ALA A 1 540 ? 4.596 -15.982 -34.889 1.00 34.88 540 ALA A C 1
ATOM 4055 O O . ALA A 1 540 ? 5.360 -16.952 -34.902 1.00 34.88 540 ALA A O 1
ATOM 4056 N N . GLY A 1 541 ? 3.511 -15.907 -34.107 1.00 34.09 541 GLY A N 1
ATOM 4057 C CA . GLY A 1 541 ? 3.003 -16.968 -33.228 1.00 34.09 541 GLY A CA 1
ATOM 4058 C C . GLY A 1 541 ? 1.829 -17.723 -33.827 1.00 34.09 541 GLY A C 1
ATOM 4059 O O . GLY A 1 541 ? 0.902 -17.045 -34.321 1.00 34.09 541 GLY A O 1
#